Protein AF-K0BC55-F1 (afdb_monomer_lite)

Foldseek 3Di:
DVVPVVPPPVPLVPPPDDDDDDDDDDPQDDNDDPDDDLVVLLVSLVVVDVVCDLVNLVVLVVVVVVCVVVDDDPVSLCVQCPPPPPDPPPNVSSVSNCVSQPPCRPDPDDDDDDDDDDDADWAAPVQVVPPPDDPFQWDWDQDPPDNTIHTDRPPQQAAEWEQDDDDDPDDDGEIVPLEEEEEAPRHQKHKYAYQDAWWWKDKPVNPDDIDIAHHRGIDIDGDNDADWIWIATPVGRVHIHIYGYHYHPPQDDFDDFPDDDDDDDDDATETERDDDPLPQFFPDWADPDFFKIKTWTFPDPPPDDDDDDDDGDIDIDMDGQQDKAWRAWDDDDQFKIKIKMWGFHGADPVRNYTYIYIDIDIDGPVVRVVCPVDVPVSPDDPPDDCPDQFDFQQVCVVVVNDQVRRDHDPQWDWFQFPVRGIHTHGPVVVVVCVVVVGTPPVLVVLCVVLVVVVVVVVVVCVVVVHPDDDDDLCCVVPPDPSCPVVVVVVVVVVVVVVVVVVVVCPCPDPVNVVVVVPPD

Organism: NCBI:txid1229909

Secondary structure (DSSP, 8-state):
-TTTTTTHHHHTTSS-S---S-TTS-TT-----TT--HHHHHHHHHHHHHHH-HHHHHHHHHHHHHHHHTT--HHHHHHHH-SSTTS-HHHHHHHHHHHHHTT----TTPPPP----PPPPPB-GGGGG--SS-S--EEEEE-TTSS-EEEEE------EEEEE---TTT---EEESSEEEEETTTT-EEEEEE-SS-EEEEETTSSS--EEE-TT-EEEEE--S-EEEEEEETTEEEEEEEEEEE---TT---PPP-PPPTT-S---EEEE-S--SGGGSEEEEEE-SSSEEEEEEP---------------PEEEEEETT-EEEEEEEEETTTEEEEEEEEEEEEETTTTEEEEEEEEEEEEHHHHHHHHS-SSGGG---SSS--PPPPPHHHHHHTT--GGGPPPPTT-EEEEBTTS-EEEE-HHHHHHHHHTTSB--HHHHHHHHHHHHHHHHHHHHHHTT--PPPPPHHHHHHH-GGGHHHHHTT-HHHHHHHHHHHTTGGGGSHHHHHHHTS--

pLDDT: mean 70.06, std 20.26, range [28.98, 98.06]

Sequence (520 aa):
MIILSLFSVNYAFASCGQPYDSAFHWLNVPCHDTGQTDEEEKVDWAEFYYFKGSEWMKYKTDEFEALMKDGFSEKLLQNWIGQDYNFVPENWYFWNYYELFGNDTPQTSQKPVEIPVLEKRTCDESCKDRIVESVNPYVCTKKPYSQNYECAHQSAMQPTILLTSTDETGKEMIFRPTEATVSLGVNNTIRWHNTSYKTTISNQEGVYESFIVPFNDIRYQVLDKTGNYTFYDESHPDVKIRIDVTPLDKKFNLGKPITKHSYFSDARFQIFRSGSDAQNFIHNVTINDSDSIHITLDNSMDLQYAVYDEPETTADTVMTIGDKITSGCTYHHGVYSRIFSHTLENINTYDNTAEFKETVDYVQGEKCQRLYSDPVQLIETRQKNMKLDPISPLKQFQSGISFDEIQCRETLVLVQKNDGSPACVTPETKIKLVERGWIKNECARLVDSNMVKYSNHVKEQKEKDVVWTPPTPQEFLLKSEYFEEWRNNGCYDTIKDWRHLSENFDLFNPPVLNELENEN

Radius of gyration: 38.18 Å; chains: 1; bounding box: 82×97×87 Å

Structure (mmCIF, N/CA/C/O backbone):
data_AF-K0BC55-F1
#
_entry.id   AF-K0BC55-F1
#
loop_
_atom_site.group_PDB
_atom_site.id
_atom_site.type_symbol
_atom_site.label_atom_id
_atom_site.label_alt_id
_atom_site.label_comp_id
_atom_site.label_asym_id
_atom_site.label_entity_id
_atom_site.label_seq_id
_atom_site.pdbx_PDB_ins_code
_atom_site.Cartn_x
_atom_site.Cartn_y
_atom_site.Cartn_z
_atom_site.occupancy
_atom_site.B_iso_or_equiv
_atom_site.auth_seq_id
_atom_site.auth_comp_id
_atom_site.auth_asym_id
_atom_site.auth_atom_id
_atom_site.pdbx_PDB_model_num
ATOM 1 N N . MET A 1 1 ? 40.745 28.720 39.763 1.00 43.66 1 MET A N 1
ATOM 2 C CA . MET A 1 1 ? 40.411 29.526 38.568 1.00 43.66 1 MET A CA 1
ATOM 3 C C . MET A 1 1 ? 41.635 29.880 37.730 1.00 43.66 1 MET A C 1
ATOM 5 O O . MET A 1 1 ? 41.667 29.440 36.599 1.00 43.66 1 MET A O 1
ATOM 9 N N . ILE A 1 2 ? 42.673 30.555 38.248 1.00 35.41 2 ILE A N 1
ATOM 10 C CA . ILE A 1 2 ? 43.834 30.981 37.419 1.00 35.41 2 ILE A CA 1
ATOM 11 C C . ILE A 1 2 ? 44.659 29.808 36.835 1.00 35.41 2 ILE A C 1
ATOM 13 O O . ILE A 1 2 ? 45.250 29.946 35.774 1.00 35.41 2 ILE A O 1
ATOM 17 N N . ILE A 1 3 ? 44.665 28.635 37.480 1.00 42.91 3 ILE A N 1
ATOM 18 C CA . ILE A 1 3 ? 45.366 27.435 36.973 1.00 42.91 3 ILE A CA 1
ATOM 19 C C . ILE A 1 3 ? 44.568 26.718 35.858 1.00 42.91 3 ILE A C 1
ATOM 21 O O . ILE A 1 3 ? 45.145 25.961 35.090 1.00 42.91 3 ILE A O 1
ATOM 25 N N . LEU A 1 4 ? 43.261 26.984 35.717 1.00 50.03 4 LEU A N 1
ATOM 26 C CA . LEU A 1 4 ? 42.386 26.282 34.763 1.00 50.03 4 LEU A CA 1
ATOM 27 C C . LEU A 1 4 ? 42.362 26.944 33.373 1.00 50.03 4 LEU A C 1
ATOM 29 O O . LEU A 1 4 ? 42.324 26.246 32.370 1.00 50.03 4 LEU A O 1
ATOM 33 N N . SER A 1 5 ? 42.509 28.271 33.288 1.00 46.38 5 SER A N 1
ATOM 34 C CA . SER A 1 5 ? 42.422 29.006 32.012 1.00 46.38 5 SER A CA 1
ATOM 35 C C . SER A 1 5 ? 43.612 28.806 31.062 1.00 46.38 5 SER A C 1
ATOM 37 O O . SER A 1 5 ? 43.570 29.262 29.926 1.00 46.38 5 SER A O 1
ATOM 39 N N . LEU A 1 6 ? 44.704 28.176 31.512 1.00 41.94 6 LEU A N 1
ATOM 40 C CA . LEU A 1 6 ? 45.883 27.905 30.674 1.00 41.94 6 LEU A CA 1
ATOM 41 C C . LEU A 1 6 ? 45.764 26.589 29.880 1.00 41.94 6 LEU A C 1
ATOM 43 O O . LEU A 1 6 ? 46.584 26.348 28.993 1.00 41.94 6 LEU A O 1
ATOM 47 N N . PHE A 1 7 ? 44.756 25.757 30.169 1.00 48.94 7 PHE A N 1
ATOM 48 C CA . PHE A 1 7 ? 44.576 24.441 29.547 1.00 48.94 7 PHE A CA 1
ATOM 49 C C . PHE A 1 7 ? 43.798 24.466 28.223 1.00 48.94 7 PHE A C 1
ATOM 51 O O . PHE A 1 7 ? 44.163 23.725 27.308 1.00 48.94 7 PHE A O 1
ATOM 58 N N . SER A 1 8 ? 42.789 25.332 28.081 1.00 50.56 8 SER A N 1
ATOM 59 C CA . SER A 1 8 ? 41.897 25.354 26.907 1.00 50.56 8 SER A CA 1
ATOM 60 C C . SER A 1 8 ? 42.619 25.727 25.606 1.00 50.56 8 SER A C 1
ATOM 62 O O . SER A 1 8 ? 42.390 25.120 24.562 1.00 50.56 8 SER A O 1
ATOM 64 N N . VAL A 1 9 ? 43.580 26.653 25.672 1.00 45.31 9 VAL A N 1
ATOM 65 C CA . VAL A 1 9 ? 44.230 27.212 24.472 1.00 45.31 9 VAL A CA 1
ATOM 66 C C . VAL A 1 9 ? 45.190 26.227 23.785 1.00 45.31 9 VAL A C 1
ATOM 68 O O . VAL A 1 9 ? 45.347 26.281 22.569 1.00 45.31 9 VAL A O 1
ATOM 71 N N . ASN A 1 10 ? 45.827 25.309 24.524 1.00 42.47 10 ASN A N 1
ATOM 72 C CA . ASN A 1 10 ? 46.823 24.392 23.943 1.00 42.47 10 ASN A CA 1
ATOM 73 C C . ASN A 1 10 ? 46.250 23.033 23.509 1.00 42.47 10 ASN A C 1
ATOM 75 O O . ASN A 1 10 ? 46.854 22.380 22.662 1.00 42.47 10 ASN A O 1
ATOM 79 N N . TYR A 1 11 ? 45.106 22.604 24.055 1.00 47.06 11 TYR A N 1
ATOM 80 C CA . TYR A 1 11 ? 44.487 21.321 23.688 1.00 47.06 11 TYR A CA 1
ATOM 81 C C . TYR A 1 11 ? 43.525 21.433 22.495 1.00 47.06 11 TYR A C 1
ATOM 83 O O . TYR A 1 11 ? 43.408 20.475 21.732 1.00 47.06 11 TYR A O 1
ATOM 91 N N . ALA A 1 12 ? 42.903 22.600 22.282 1.00 46.75 12 ALA A N 1
ATOM 92 C CA . ALA A 1 12 ? 41.963 22.829 21.179 1.00 46.75 12 ALA A CA 1
ATOM 93 C C . ALA A 1 12 ? 42.589 22.624 19.782 1.00 46.75 12 ALA A C 1
ATOM 95 O O . ALA A 1 12 ? 41.912 22.204 18.850 1.00 46.75 12 ALA A O 1
ATOM 96 N N . PHE A 1 13 ? 43.903 22.832 19.632 1.00 42.00 13 PHE A N 1
ATOM 97 C CA . PHE A 1 13 ? 44.592 22.668 18.346 1.00 42.00 13 PHE A CA 1
ATOM 98 C C . PHE A 1 13 ? 44.830 21.207 17.921 1.00 42.00 13 PHE A C 1
ATOM 100 O O . PHE A 1 13 ? 45.194 20.972 16.769 1.00 42.00 13 PH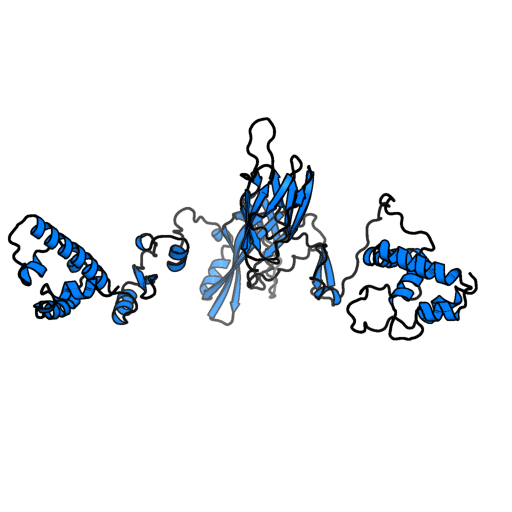E A O 1
ATOM 107 N N . ALA A 1 14 ? 44.666 20.223 18.815 1.00 42.88 14 ALA A N 1
ATOM 108 C CA . ALA A 1 14 ? 45.107 18.848 18.560 1.00 42.88 14 ALA A CA 1
ATOM 109 C C . ALA A 1 14 ? 43.999 17.865 18.130 1.00 42.88 14 ALA A C 1
ATOM 111 O O . ALA A 1 14 ? 44.328 16.780 17.654 1.00 42.88 14 ALA A O 1
ATOM 112 N N . SER A 1 15 ? 42.710 18.198 18.266 1.00 49.09 15 SER A N 1
ATOM 113 C CA . SER A 1 15 ? 41.618 17.207 18.176 1.00 49.09 15 SER A CA 1
ATOM 114 C C . SER A 1 15 ? 40.696 17.308 16.953 1.00 49.09 15 SER A C 1
ATOM 116 O O . SER A 1 15 ? 39.836 16.448 16.787 1.00 49.09 15 SER A O 1
ATOM 118 N N . CYS A 1 16 ? 40.900 18.249 16.027 1.00 50.09 16 CYS A N 1
ATOM 119 C CA . CYS A 1 16 ? 40.086 18.354 14.799 1.00 50.09 16 CYS A CA 1
ATOM 120 C C . CYS A 1 16 ? 40.560 17.436 13.645 1.00 50.09 16 CYS A C 1
ATOM 122 O O . CYS A 1 16 ? 40.364 17.741 12.468 1.00 50.09 16 CYS A O 1
ATOM 124 N N . GLY A 1 17 ? 41.221 16.316 13.957 1.00 42.03 17 GLY A N 1
ATOM 125 C CA . GLY A 1 17 ? 41.707 15.345 12.974 1.00 42.03 17 GLY A CA 1
ATOM 126 C C . GLY A 1 17 ? 40.817 14.103 12.906 1.00 42.03 17 GLY A C 1
ATOM 127 O O . GLY A 1 17 ? 40.700 13.416 13.908 1.00 42.03 17 GLY A O 1
ATOM 128 N N . GLN A 1 18 ? 40.232 13.858 11.722 1.00 43.56 18 GLN A N 1
ATOM 129 C CA . GLN A 1 18 ? 39.576 12.639 11.185 1.00 43.56 18 GLN A CA 1
ATOM 130 C C . GLN A 1 18 ? 39.117 11.555 12.197 1.00 43.56 18 GLN A C 1
ATOM 132 O O . GLN A 1 18 ? 39.947 11.007 12.924 1.00 43.56 18 GLN A O 1
ATOM 137 N N . PRO A 1 19 ? 37.837 11.122 12.175 1.00 42.88 19 PRO A N 1
ATOM 138 C CA . PRO A 1 19 ? 37.351 10.098 13.097 1.00 42.88 19 PRO A CA 1
ATOM 139 C C . PRO A 1 19 ? 38.079 8.766 12.869 1.00 42.88 19 PRO A C 1
ATOM 141 O O . PRO A 1 19 ? 38.005 8.182 11.788 1.00 42.88 19 PRO A O 1
ATOM 144 N N . TYR A 1 20 ? 38.774 8.278 13.900 1.00 44.34 20 TYR A N 1
ATOM 145 C CA . TYR A 1 20 ? 39.205 6.886 13.955 1.00 44.34 20 TYR A CA 1
ATOM 146 C C . TYR A 1 20 ? 38.015 6.001 14.334 1.00 44.34 20 TYR A C 1
ATOM 148 O O . TYR A 1 20 ? 37.273 6.269 15.279 1.00 44.34 20 TYR A O 1
ATOM 156 N N . ASP A 1 21 ? 37.864 4.949 13.543 1.00 43.31 21 ASP A N 1
ATOM 157 C CA . ASP A 1 21 ? 36.789 3.967 13.524 1.00 43.31 21 ASP A CA 1
ATOM 158 C C . ASP A 1 21 ? 36.607 3.278 14.895 1.00 43.31 21 ASP A C 1
ATOM 160 O O . ASP A 1 21 ? 37.369 2.384 15.269 1.00 43.31 21 ASP A O 1
ATOM 164 N N . SER A 1 22 ? 35.619 3.714 15.685 1.00 42.47 22 SER A N 1
ATOM 165 C CA . SER A 1 22 ? 35.090 2.936 16.813 1.00 42.47 22 SER A CA 1
ATOM 166 C C . SER A 1 22 ? 33.656 3.348 17.175 1.00 42.47 22 SER A C 1
ATOM 168 O O . SER A 1 22 ? 33.296 4.523 17.219 1.00 42.47 22 SER A O 1
ATOM 170 N N . ALA A 1 23 ? 32.819 2.340 17.423 1.00 40.69 23 ALA A N 1
ATOM 171 C CA . ALA A 1 23 ? 31.355 2.384 17.442 1.00 40.69 23 ALA A CA 1
ATOM 172 C C . ALA A 1 23 ? 30.688 3.102 18.644 1.00 40.69 23 ALA A C 1
ATOM 174 O O . ALA A 1 23 ? 29.546 2.789 18.970 1.00 40.69 23 ALA A O 1
ATOM 175 N N . PHE A 1 24 ? 31.367 4.030 19.331 1.00 49.53 24 PHE A N 1
ATOM 176 C CA . PHE A 1 24 ? 30.873 4.595 20.603 1.00 49.53 24 PHE A CA 1
ATOM 177 C C . PHE A 1 24 ? 30.972 6.121 20.758 1.00 49.53 24 PHE A C 1
ATOM 179 O O . PHE A 1 24 ? 30.742 6.644 21.853 1.00 49.53 24 PHE A O 1
ATOM 186 N N . HIS A 1 25 ? 31.248 6.868 19.688 1.00 58.72 25 HIS A N 1
ATOM 187 C CA . HIS A 1 25 ? 31.424 8.319 19.791 1.00 58.72 25 HIS A CA 1
ATOM 188 C C . HIS A 1 25 ? 30.285 9.127 19.164 1.00 58.72 25 HIS A C 1
ATOM 190 O O . HIS A 1 25 ? 29.742 8.784 18.117 1.00 58.72 25 HIS A O 1
ATOM 196 N N . TRP A 1 26 ? 29.920 10.215 19.852 1.00 65.94 26 TRP A N 1
ATOM 197 C CA . TRP A 1 26 ? 29.036 11.258 19.343 1.00 65.94 26 TRP A CA 1
ATOM 198 C C . TRP A 1 26 ? 29.681 11.841 18.082 1.00 65.94 26 TRP A C 1
ATOM 200 O O . TRP A 1 26 ? 30.726 12.471 18.163 1.00 65.94 26 TRP A O 1
ATOM 210 N N . LEU A 1 27 ? 29.106 11.572 16.908 1.00 58.03 27 LEU A N 1
ATOM 211 C CA . LEU A 1 27 ? 29.725 11.899 15.612 1.00 58.03 27 LEU A CA 1
ATOM 212 C C . LEU A 1 27 ? 29.759 13.407 15.299 1.00 58.03 27 LEU A C 1
ATOM 214 O O . LEU A 1 27 ? 30.408 13.809 14.339 1.00 58.03 27 LEU A O 1
ATOM 218 N N . ASN A 1 28 ? 29.084 14.228 16.108 1.00 65.31 28 ASN A N 1
ATOM 219 C CA . ASN A 1 28 ? 28.979 15.677 15.939 1.00 65.31 28 ASN A CA 1
ATOM 220 C C . ASN A 1 28 ? 29.632 16.429 17.112 1.00 65.31 28 ASN A C 1
ATOM 222 O O . ASN A 1 28 ? 29.033 17.363 17.631 1.00 65.31 28 ASN A O 1
ATOM 226 N N . VAL A 1 29 ? 30.822 16.017 17.568 1.00 69.81 29 VAL A N 1
ATOM 227 C CA . VAL A 1 29 ? 31.561 16.815 18.564 1.00 69.81 29 VAL A CA 1
ATOM 228 C C . VAL A 1 29 ? 31.798 18.219 17.991 1.00 69.81 29 VAL A C 1
ATOM 230 O O . VAL A 1 29 ? 32.356 18.317 16.896 1.00 69.81 29 VAL A O 1
ATOM 233 N N . PRO A 1 30 ? 31.414 19.292 18.701 1.00 68.69 30 PRO A N 1
ATOM 234 C CA . PRO A 1 30 ? 31.682 20.657 18.309 1.00 68.69 30 PRO A CA 1
ATOM 235 C C . PRO A 1 30 ? 33.191 20.845 18.208 1.00 68.69 30 PRO A C 1
ATOM 237 O O . PRO A 1 30 ? 33.931 20.726 19.186 1.00 68.69 30 PRO A O 1
ATOM 240 N N . CYS A 1 31 ? 33.661 21.074 16.989 1.00 67.12 31 CYS A N 1
ATOM 241 C CA . CYS A 1 31 ? 35.028 21.488 16.734 1.00 67.12 31 CYS A CA 1
ATOM 242 C C . CYS A 1 31 ? 35.035 23.015 16.735 1.00 67.12 31 CYS A C 1
ATOM 244 O O . CYS A 1 31 ? 34.625 23.632 15.753 1.00 67.12 31 CYS A O 1
ATOM 246 N N . HIS A 1 32 ? 35.455 23.618 17.844 1.00 68.44 32 HIS A N 1
ATOM 247 C CA . HIS A 1 32 ? 35.492 25.069 17.972 1.00 68.44 32 HIS A CA 1
ATOM 248 C C . HIS A 1 32 ? 36.838 25.613 17.474 1.00 68.44 32 HIS A C 1
ATOM 250 O O . HIS A 1 32 ? 37.892 25.310 18.035 1.00 68.44 32 HIS A O 1
ATOM 256 N N . ASP A 1 33 ? 36.797 26.428 16.418 1.00 55.84 33 ASP A N 1
ATOM 257 C CA . ASP A 1 33 ? 37.893 27.337 16.076 1.00 55.84 33 ASP A CA 1
ATOM 258 C C . ASP A 1 33 ? 37.812 28.588 16.965 1.00 55.84 33 ASP A C 1
ATOM 260 O O . ASP A 1 33 ? 36.740 28.987 17.423 1.00 55.84 33 ASP A O 1
ATOM 264 N N . THR A 1 34 ? 38.949 29.247 17.203 1.00 47.53 34 THR A N 1
ATOM 265 C CA . THR A 1 34 ? 39.011 30.451 18.044 1.00 47.53 34 THR A CA 1
ATOM 266 C C . THR A 1 34 ? 38.067 31.543 17.517 1.00 47.53 34 THR A C 1
ATOM 268 O O . THR A 1 34 ? 38.337 32.119 16.461 1.00 47.53 34 THR A O 1
ATOM 271 N N . GLY A 1 35 ? 36.995 31.862 18.251 1.00 65.62 35 GLY A N 1
ATOM 272 C CA . GLY A 1 35 ? 36.104 32.979 17.908 1.00 65.62 35 GLY A CA 1
ATOM 273 C C . GLY A 1 35 ? 34.644 32.880 18.357 1.00 65.62 35 GLY A C 1
ATOM 274 O O . GLY A 1 35 ? 33.945 33.882 18.225 1.00 65.62 35 GLY A O 1
ATOM 275 N N . GLN A 1 36 ? 34.181 31.739 18.875 1.00 77.19 36 GLN A N 1
ATOM 276 C CA . GLN A 1 36 ? 32.830 31.621 19.433 1.00 77.19 36 GLN A CA 1
ATOM 277 C C . GLN A 1 36 ? 32.740 32.180 20.856 1.00 77.19 36 GLN A C 1
ATOM 279 O O . GLN A 1 36 ? 33.731 32.284 21.581 1.00 77.19 36 GLN A O 1
ATOM 284 N N . THR A 1 37 ? 31.533 32.599 21.217 1.00 84.94 37 THR A N 1
ATOM 285 C CA . THR A 1 37 ? 31.179 33.027 22.574 1.00 84.94 37 THR A CA 1
ATOM 286 C C . THR A 1 37 ? 30.829 31.818 23.446 1.00 84.94 37 THR A C 1
ATOM 288 O O . THR A 1 37 ? 30.319 30.822 22.934 1.00 84.94 37 THR A O 1
ATOM 291 N N . ASP A 1 38 ? 31.034 31.911 24.766 1.00 80.62 38 ASP A N 1
ATOM 292 C CA . ASP A 1 38 ? 30.656 30.857 25.725 1.00 80.62 38 ASP A CA 1
ATOM 293 C C . ASP A 1 38 ? 29.177 30.434 25.571 1.00 80.62 38 ASP A C 1
ATOM 295 O O . ASP A 1 38 ? 28.813 29.288 25.831 1.00 80.62 38 ASP A O 1
ATOM 299 N N . GLU A 1 39 ? 28.293 31.354 25.167 1.00 82.06 39 GLU A N 1
ATOM 300 C CA . GLU A 1 39 ? 26.882 31.072 24.896 1.00 82.06 39 GLU A CA 1
ATOM 301 C C . GLU A 1 39 ? 26.663 30.186 23.662 1.00 82.06 39 GLU A C 1
ATOM 303 O O . GLU A 1 39 ? 25.792 29.316 23.693 1.00 82.06 39 GLU A O 1
ATOM 308 N N . GLU A 1 40 ? 27.438 30.384 22.596 1.00 79.62 40 GLU A N 1
ATOM 309 C CA . GLU A 1 40 ? 27.390 29.545 21.392 1.00 79.62 40 GLU A CA 1
ATOM 310 C C . GLU A 1 40 ? 27.952 28.152 21.688 1.00 79.62 40 GLU A C 1
ATOM 312 O O . GLU A 1 40 ? 27.312 27.154 21.352 1.00 79.62 40 GLU A O 1
ATOM 317 N N . GLU A 1 41 ? 29.069 28.076 22.420 1.00 81.12 41 GLU A N 1
ATOM 318 C CA . GLU A 1 41 ? 29.642 26.797 22.856 1.00 81.12 41 GLU A CA 1
ATOM 319 C C . GLU A 1 41 ? 28.652 26.023 23.743 1.00 81.12 41 GLU A C 1
ATOM 321 O O . GLU A 1 41 ? 28.418 24.832 23.536 1.00 81.12 41 GLU A O 1
ATOM 326 N N . LYS A 1 42 ? 27.965 26.691 24.680 1.00 83.81 42 LYS A N 1
ATOM 327 C CA . LYS A 1 42 ? 26.907 26.053 25.483 1.00 83.81 42 LYS A CA 1
ATOM 328 C C . LYS A 1 42 ? 25.804 25.443 24.617 1.00 83.81 42 LYS A C 1
ATOM 330 O O . LYS A 1 42 ? 25.378 24.322 24.881 1.00 83.81 42 LYS A O 1
ATOM 335 N N . VAL A 1 43 ? 25.318 26.136 23.590 1.00 80.94 43 VAL A N 1
ATOM 336 C CA . VAL A 1 43 ? 24.256 25.588 22.726 1.00 80.94 43 VAL A CA 1
ATOM 337 C C . VAL A 1 43 ? 24.714 24.300 22.039 1.00 80.94 43 VAL A C 1
ATOM 339 O O . VAL A 1 43 ? 23.968 23.319 22.028 1.00 80.94 43 VAL A O 1
ATOM 342 N N . ASP A 1 44 ? 25.950 24.272 21.552 1.00 80.62 44 ASP A N 1
ATOM 343 C CA . ASP A 1 44 ? 26.505 23.118 20.847 1.00 80.62 44 ASP A CA 1
ATOM 344 C C . ASP A 1 44 ? 26.728 21.917 21.789 1.00 80.62 44 ASP A C 1
ATOM 346 O O . ASP A 1 44 ? 26.394 20.774 21.463 1.00 80.62 44 ASP A O 1
ATOM 350 N N . TRP A 1 45 ? 27.202 22.162 23.014 1.00 83.75 45 TRP A N 1
ATOM 351 C CA . TRP A 1 45 ? 27.397 21.114 24.024 1.00 83.75 45 TRP A CA 1
ATOM 352 C C . TRP A 1 45 ? 26.099 20.644 24.701 1.00 83.75 45 TRP A C 1
ATOM 354 O O . TRP A 1 45 ? 26.072 19.560 25.294 1.00 83.75 45 TRP A O 1
ATOM 364 N N . ALA A 1 46 ? 24.993 21.386 24.589 1.00 81.69 46 ALA A N 1
ATOM 365 C CA . ALA A 1 46 ? 23.690 20.943 25.092 1.00 81.69 46 ALA A CA 1
ATOM 366 C C . ALA A 1 46 ? 23.177 19.689 24.354 1.00 81.69 46 ALA A C 1
ATOM 368 O O . ALA A 1 46 ? 22.536 18.824 24.963 1.00 81.69 46 ALA A O 1
ATOM 369 N N . GLU A 1 47 ? 23.500 19.541 23.065 1.00 78.62 47 GLU A N 1
ATOM 370 C CA . GLU A 1 47 ? 23.172 18.336 22.296 1.00 78.62 47 GLU A CA 1
ATOM 371 C C . GLU A 1 47 ? 23.949 17.106 22.804 1.00 78.62 47 GLU A C 1
ATOM 373 O O . GLU A 1 47 ? 23.382 16.010 22.866 1.00 78.62 47 GLU A O 1
ATOM 378 N N . PHE A 1 48 ? 25.201 17.278 23.257 1.00 80.06 48 PHE A N 1
ATOM 379 C CA . PHE A 1 48 ? 25.981 16.203 23.890 1.00 80.06 48 PHE A CA 1
ATOM 380 C C . PHE A 1 48 ? 25.300 15.671 25.151 1.00 80.06 48 PHE A C 1
ATOM 382 O O . PHE A 1 48 ? 25.184 14.457 25.340 1.00 80.06 48 PHE A O 1
ATOM 389 N N . TYR A 1 49 ? 24.822 16.585 26.002 1.00 79.69 49 TYR A N 1
ATOM 390 C CA . TYR A 1 49 ? 24.108 16.243 27.230 1.00 79.69 49 TYR A CA 1
ATOM 391 C C . TYR A 1 49 ? 22.846 15.434 26.933 1.00 79.69 49 TYR A C 1
ATOM 393 O O . TYR A 1 49 ? 22.598 14.408 27.569 1.00 79.69 49 TYR A O 1
ATOM 401 N N . TYR A 1 50 ? 22.062 15.869 25.942 1.00 77.50 50 TYR A N 1
ATOM 402 C CA . TYR A 1 50 ? 20.863 15.147 25.522 1.00 77.50 50 TYR A CA 1
ATOM 403 C C . TYR A 1 50 ? 21.201 13.752 24.979 1.00 77.50 50 TYR A C 1
ATOM 405 O O . TYR A 1 50 ? 20.536 12.782 25.335 1.00 77.50 50 TYR A O 1
ATOM 413 N N . PHE A 1 51 ? 22.263 13.641 24.174 1.00 81.88 51 PHE A N 1
ATOM 414 C CA . PHE A 1 51 ? 22.724 12.377 23.600 1.00 81.88 51 PHE A CA 1
ATOM 415 C C . PHE A 1 51 ? 23.185 11.367 24.662 1.00 81.88 51 PHE A C 1
ATOM 417 O O . PHE A 1 51 ? 22.809 10.198 24.598 1.00 81.88 51 PHE A O 1
ATOM 424 N N . LYS A 1 52 ? 23.989 11.794 25.645 1.00 86.56 52 LYS A N 1
ATOM 425 C CA . LYS A 1 52 ? 24.477 10.904 26.713 1.00 86.56 52 LYS A CA 1
ATOM 426 C C . LYS A 1 52 ? 23.422 10.623 27.787 1.00 86.56 52 LYS A C 1
ATOM 428 O O . LYS A 1 52 ? 23.463 9.567 28.417 1.00 86.56 52 LYS A O 1
ATOM 433 N N . GLY A 1 53 ? 22.469 11.534 27.975 1.00 87.12 53 GLY A N 1
ATOM 434 C CA . GLY A 1 53 ? 21.386 11.408 28.943 1.00 87.12 53 GLY A CA 1
ATOM 435 C C . GLY A 1 53 ? 21.795 11.762 30.377 1.00 87.12 53 GLY A C 1
ATOM 436 O O . GLY A 1 53 ? 22.965 11.741 30.764 1.00 87.12 53 GLY A O 1
ATOM 437 N N . SER A 1 54 ? 20.796 12.077 31.205 1.00 84.50 54 SER A N 1
ATOM 438 C CA . SER A 1 54 ? 21.007 12.602 32.562 1.00 84.50 54 SER A CA 1
ATOM 439 C C . SER A 1 54 ? 21.679 11.615 33.521 1.00 84.50 54 SER A C 1
ATOM 441 O O . SER A 1 54 ? 22.399 12.038 34.422 1.00 84.50 54 SER A O 1
ATOM 443 N N . GLU A 1 55 ? 21.455 10.307 33.359 1.00 86.06 55 GLU A N 1
ATOM 444 C CA . GLU A 1 55 ? 22.061 9.288 34.230 1.00 86.06 55 GLU A CA 1
ATOM 445 C C . GLU A 1 55 ? 23.572 9.168 34.009 1.00 86.06 55 GLU A C 1
ATOM 447 O O . GLU A 1 55 ? 24.331 9.128 34.977 1.00 86.06 55 GLU A O 1
ATOM 452 N N . TRP A 1 56 ? 24.017 9.184 32.748 1.00 90.94 56 TRP A N 1
ATOM 453 C CA . TRP A 1 56 ? 25.439 9.155 32.404 1.00 90.94 56 TRP A CA 1
ATOM 454 C C . TRP A 1 56 ? 26.152 10.418 32.886 1.00 90.94 56 TRP A C 1
ATOM 456 O O . TRP A 1 56 ? 27.218 10.338 33.496 1.00 90.94 56 TRP A O 1
ATOM 466 N N . MET A 1 57 ? 25.526 11.580 32.678 1.00 88.12 57 MET A N 1
ATOM 467 C CA . MET A 1 57 ? 26.059 12.864 33.131 1.00 88.12 57 MET A CA 1
ATOM 468 C C . MET A 1 57 ? 26.223 12.891 34.647 1.00 88.12 57 MET A C 1
ATOM 470 O O . MET A 1 57 ? 27.283 13.258 35.140 1.00 88.12 57 MET A O 1
ATOM 474 N N . LYS A 1 58 ? 25.217 12.415 35.389 1.00 88.81 58 LYS A N 1
ATOM 475 C CA . LYS A 1 58 ? 25.298 12.301 36.846 1.00 88.81 58 LYS A CA 1
ATOM 476 C C . LYS A 1 58 ? 26.422 11.363 37.288 1.00 88.81 58 LYS A C 1
ATOM 478 O O . LYS A 1 58 ? 27.193 11.727 38.168 1.00 88.81 58 LYS A O 1
ATOM 483 N N . TYR A 1 59 ? 26.543 10.191 36.663 1.00 91.81 59 TYR A N 1
ATOM 484 C CA . TYR A 1 59 ? 27.618 9.241 36.957 1.00 91.81 59 TYR A CA 1
ATOM 485 C C . TYR A 1 59 ? 29.009 9.866 36.764 1.00 91.81 59 TYR A C 1
ATOM 487 O O . TYR A 1 59 ? 29.874 9.716 37.628 1.00 91.81 59 TYR A O 1
ATOM 495 N N . LYS A 1 60 ? 29.216 10.610 35.671 1.00 92.31 60 LYS A N 1
ATOM 496 C CA . LYS A 1 60 ? 30.486 11.294 35.401 1.00 92.31 60 LYS A CA 1
ATOM 497 C C . LYS A 1 60 ? 30.750 12.471 36.332 1.00 92.31 60 LYS A C 1
ATOM 499 O O . LYS A 1 60 ? 31.893 12.651 36.745 1.00 92.31 60 LYS A O 1
ATOM 504 N N . THR A 1 61 ? 29.716 13.206 36.733 1.00 90.75 61 THR A N 1
ATOM 505 C CA . THR A 1 61 ? 29.833 14.229 37.779 1.00 90.75 61 THR A CA 1
ATOM 506 C C . THR A 1 61 ? 30.251 13.615 39.109 1.00 90.75 61 THR A C 1
ATOM 508 O O . THR A 1 61 ? 31.194 14.106 39.720 1.00 90.75 61 THR A O 1
ATOM 511 N N . ASP A 1 62 ? 29.627 12.513 39.529 1.00 90.44 62 ASP A N 1
ATOM 512 C CA . ASP A 1 62 ? 29.981 11.827 40.777 1.00 90.44 62 ASP A CA 1
ATOM 513 C C . ASP A 1 62 ? 31.430 11.294 40.737 1.00 90.44 62 ASP A C 1
ATOM 515 O O . ASP A 1 62 ? 32.172 11.429 41.714 1.00 90.44 62 ASP A O 1
ATOM 519 N N . GLU A 1 63 ? 31.858 10.731 39.598 1.00 91.00 63 GLU A N 1
ATOM 520 C CA . GLU A 1 63 ? 33.239 10.282 39.362 1.00 91.00 63 GLU A CA 1
ATOM 521 C C . GLU A 1 63 ? 34.234 11.452 39.458 1.00 91.00 63 GLU A C 1
ATOM 523 O O . GLU A 1 63 ? 35.237 11.371 40.174 1.00 91.00 63 GLU A O 1
ATOM 528 N N . PHE A 1 64 ? 33.933 12.565 38.785 1.00 90.31 64 PHE A N 1
ATOM 529 C CA . PHE A 1 64 ? 34.758 13.767 38.788 1.00 90.31 64 PHE A CA 1
ATOM 530 C C . PHE A 1 64 ? 34.845 14.407 40.184 1.00 90.31 64 PHE A C 1
ATOM 532 O O . PHE A 1 64 ? 35.936 14.717 40.666 1.00 90.31 64 PHE A O 1
ATOM 539 N N . GLU A 1 65 ? 33.724 14.553 40.891 1.00 88.50 65 GLU A N 1
ATOM 540 C CA . GLU A 1 65 ? 33.697 15.120 42.242 1.00 88.50 65 GLU A CA 1
ATOM 541 C C . GLU A 1 65 ? 34.427 14.243 43.270 1.00 88.50 65 GLU A C 1
ATOM 543 O O . GLU A 1 65 ? 35.036 14.771 44.207 1.00 88.50 65 GLU A O 1
ATOM 548 N N . ALA A 1 66 ? 34.396 12.916 43.113 1.00 89.19 66 ALA A N 1
ATOM 549 C CA . ALA A 1 66 ? 35.185 12.009 43.944 1.00 89.19 66 ALA A CA 1
ATOM 550 C C . ALA A 1 66 ? 36.691 12.262 43.759 1.00 89.19 66 ALA A C 1
ATOM 552 O O . ALA A 1 66 ? 37.414 12.406 44.746 1.00 89.19 66 ALA A O 1
ATOM 553 N N . LEU A 1 67 ? 37.144 12.441 42.513 1.00 85.94 67 LEU A N 1
ATOM 554 C CA . LEU A 1 67 ? 38.536 12.799 42.212 1.00 85.94 67 LEU A CA 1
ATOM 555 C C . LEU A 1 67 ? 38.929 14.163 42.792 1.00 85.94 67 LEU A C 1
ATOM 557 O O . LEU A 1 67 ? 40.063 14.346 43.237 1.00 85.94 67 LEU A O 1
ATOM 561 N N . MET A 1 68 ? 37.994 15.116 42.833 1.00 83.19 68 MET A N 1
ATOM 562 C CA . MET A 1 68 ? 38.225 16.429 43.443 1.00 83.19 68 MET A CA 1
ATOM 563 C C . MET A 1 68 ? 38.388 16.359 44.971 1.00 83.19 68 MET A C 1
ATOM 565 O O . MET A 1 68 ? 39.114 17.178 45.542 1.00 83.19 68 MET A O 1
ATOM 569 N N . LYS A 1 69 ? 37.746 15.394 45.648 1.00 87.06 69 LYS A N 1
ATOM 570 C CA . LYS A 1 69 ? 37.790 15.247 47.118 1.00 87.06 69 LYS A CA 1
ATOM 571 C C . LYS A 1 69 ? 39.099 14.648 47.638 1.00 87.06 69 LYS A C 1
ATOM 573 O O . LYS A 1 69 ? 39.518 15.011 48.736 1.00 87.06 69 LYS A O 1
ATOM 578 N N . ASP A 1 70 ? 39.777 13.817 46.851 1.00 82.00 70 ASP A N 1
ATOM 579 C CA . ASP A 1 70 ? 40.955 13.048 47.290 1.00 82.00 70 ASP A CA 1
ATOM 580 C C . ASP A 1 70 ? 42.291 13.823 47.257 1.00 82.00 70 ASP A C 1
ATOM 582 O O . ASP A 1 70 ? 43.365 13.248 47.440 1.00 82.00 70 ASP A O 1
ATOM 586 N N . GLY A 1 71 ? 42.252 15.149 47.087 1.00 78.12 71 GLY A N 1
ATOM 587 C CA . GLY A 1 71 ? 43.454 15.982 47.003 1.00 78.12 71 GLY A CA 1
ATOM 588 C C . GLY A 1 71 ? 43.954 16.066 45.567 1.00 78.12 71 GLY A C 1
ATOM 589 O O . GLY A 1 71 ? 44.858 15.352 45.136 1.00 78.12 71 GLY A O 1
ATOM 590 N N . PHE A 1 72 ? 43.332 16.972 44.822 1.00 79.00 72 PHE A N 1
ATOM 591 C CA . PHE A 1 72 ? 43.536 17.156 43.395 1.00 79.00 72 PHE A CA 1
ATOM 592 C C . PHE A 1 72 ? 44.998 17.467 43.031 1.00 79.00 72 PHE A C 1
ATOM 594 O O . PHE A 1 72 ? 45.590 18.420 43.541 1.00 79.00 72 PHE A O 1
ATOM 601 N N . SER A 1 73 ? 45.564 16.707 42.089 1.00 82.00 73 SER A N 1
ATOM 602 C CA . SER A 1 73 ? 46.791 17.095 41.386 1.00 82.00 73 SER A CA 1
ATOM 603 C C . SER A 1 73 ? 46.508 17.217 39.894 1.00 82.00 73 SER A C 1
ATOM 605 O O . SER A 1 73 ? 45.741 16.435 39.337 1.00 82.00 73 SER A O 1
ATOM 607 N N . GLU A 1 74 ? 47.160 18.169 39.233 1.00 78.12 74 GLU A N 1
ATOM 608 C CA . GLU A 1 74 ? 47.071 18.378 37.781 1.00 78.12 74 GLU A CA 1
ATOM 609 C C . GLU A 1 74 ? 47.322 17.079 37.000 1.00 78.12 74 GLU A C 1
ATOM 611 O O . GLU A 1 74 ? 46.632 16.777 36.032 1.00 78.12 74 GLU A O 1
ATOM 616 N N . LYS A 1 75 ? 48.235 16.238 37.498 1.00 83.19 75 LYS A N 1
ATOM 617 C CA . LYS A 1 75 ? 48.542 14.925 36.927 1.00 83.19 75 LYS A CA 1
ATOM 618 C C . LYS A 1 75 ? 47.370 13.939 37.008 1.00 83.19 75 LYS A C 1
ATOM 620 O O . LYS A 1 75 ? 47.197 13.134 36.102 1.00 83.19 75 LYS A O 1
ATOM 625 N N . LEU A 1 76 ? 46.573 13.990 38.074 1.00 83.25 76 LEU A N 1
ATOM 626 C CA . LEU A 1 76 ? 45.384 13.147 38.239 1.00 83.25 76 LEU A CA 1
ATOM 627 C C . LEU A 1 76 ? 44.280 13.551 37.258 1.00 83.25 76 LEU A C 1
ATOM 629 O O . LEU A 1 76 ? 43.707 12.673 36.621 1.00 83.25 76 LEU A O 1
ATOM 633 N N . LEU A 1 77 ? 44.052 14.855 37.067 1.00 83.06 77 LEU A N 1
ATOM 634 C CA . LEU A 1 77 ? 43.107 15.337 36.057 1.00 83.06 77 LEU A CA 1
ATOM 635 C C . LEU A 1 77 ? 43.558 14.958 34.648 1.00 83.06 77 LEU A C 1
ATOM 637 O O . LEU A 1 77 ? 42.769 14.446 33.868 1.00 83.06 77 LEU A O 1
ATOM 641 N N . GLN A 1 78 ? 44.836 15.166 34.340 1.00 80.19 78 GLN A N 1
ATOM 642 C CA . GLN A 1 78 ? 45.413 14.812 33.047 1.00 80.19 78 GLN A CA 1
ATOM 643 C C . GLN A 1 78 ? 45.320 13.306 32.765 1.00 80.19 78 GLN A C 1
ATOM 645 O O . GLN A 1 78 ? 44.992 12.903 31.653 1.00 80.19 78 GLN A O 1
ATOM 650 N N . ASN A 1 79 ? 45.526 12.465 33.780 1.00 84.00 79 ASN A N 1
ATOM 651 C CA . ASN A 1 79 ? 45.318 11.024 33.654 1.00 84.00 79 ASN A CA 1
ATOM 652 C C . ASN A 1 79 ? 43.839 10.663 33.460 1.00 84.00 79 ASN A C 1
ATOM 654 O O . ASN A 1 79 ? 43.543 9.736 32.715 1.00 84.00 79 ASN A O 1
ATOM 658 N N . TRP A 1 80 ? 42.926 11.377 34.122 1.00 85.38 80 TRP A N 1
ATOM 659 C CA . TRP A 1 80 ? 41.493 11.122 34.018 1.00 85.38 80 TRP A CA 1
ATOM 660 C C . TRP A 1 80 ? 40.914 11.568 32.672 1.00 85.38 80 TRP A C 1
ATOM 662 O O . TRP A 1 80 ? 40.154 10.823 32.062 1.00 85.38 80 TRP A O 1
ATOM 672 N N . ILE A 1 81 ? 41.314 12.740 32.177 1.00 84.56 81 ILE A N 1
ATOM 673 C CA . ILE A 1 81 ? 40.937 13.254 30.851 1.00 84.56 81 ILE A CA 1
ATOM 674 C C . ILE A 1 81 ? 41.619 12.444 29.733 1.00 84.56 81 ILE A C 1
ATOM 676 O O . ILE A 1 81 ? 41.055 12.301 28.653 1.00 84.56 81 ILE A O 1
ATOM 680 N N . GLY A 1 82 ? 42.778 11.846 30.019 1.00 69.69 82 GLY A N 1
ATOM 681 C CA . GLY A 1 82 ? 43.453 10.887 29.151 1.00 69.69 82 GLY A CA 1
ATOM 682 C C . GLY A 1 82 ? 44.635 11.500 28.406 1.00 69.69 82 GLY A C 1
ATOM 683 O O . GLY A 1 82 ? 44.493 11.982 27.289 1.00 69.69 82 GLY A O 1
ATOM 684 N N . GLN A 1 83 ? 45.832 11.420 28.994 1.00 54.62 83 GLN A N 1
ATOM 685 C CA . GLN A 1 83 ? 47.079 11.725 28.275 1.00 54.62 83 GLN A CA 1
ATOM 686 C C . GLN A 1 83 ? 47.588 10.593 27.377 1.00 54.62 83 GLN A C 1
ATOM 688 O O . GLN A 1 83 ? 48.500 10.819 26.583 1.00 54.62 83 GLN A O 1
ATOM 693 N N . ASP A 1 84 ? 46.997 9.401 27.439 1.00 50.09 84 ASP A N 1
ATOM 694 C CA . ASP A 1 84 ? 47.265 8.385 26.430 1.00 50.09 84 ASP A CA 1
ATOM 695 C C . ASP A 1 84 ? 46.273 8.567 25.286 1.00 50.09 84 ASP A C 1
ATOM 697 O O . ASP A 1 84 ? 45.092 8.241 25.415 1.00 50.09 84 ASP A O 1
ATOM 701 N N . TYR A 1 85 ? 46.801 9.079 24.170 1.00 51.81 85 TYR A N 1
ATOM 702 C CA . TYR A 1 85 ? 46.187 9.387 22.867 1.00 51.81 85 TYR A CA 1
ATOM 703 C C . TYR A 1 85 ? 45.217 8.339 22.285 1.00 51.81 85 TYR A C 1
ATOM 705 O O . TYR A 1 85 ? 44.682 8.546 21.202 1.00 51.81 85 TYR A O 1
ATOM 713 N N . ASN A 1 86 ? 44.991 7.214 22.960 1.00 53.00 86 ASN A N 1
ATOM 714 C CA . ASN A 1 86 ? 44.317 6.061 22.398 1.00 53.00 86 ASN A CA 1
ATOM 715 C C . ASN A 1 86 ? 43.016 5.634 23.087 1.00 53.00 86 ASN A C 1
ATOM 717 O O . ASN A 1 86 ? 42.370 4.787 22.483 1.00 53.00 86 ASN A O 1
ATOM 721 N N . PHE A 1 87 ? 42.598 6.116 24.277 1.00 54.06 87 PHE A N 1
ATOM 722 C CA . PHE A 1 87 ? 41.523 5.358 24.960 1.00 54.06 87 PHE A CA 1
ATOM 723 C C . PHE A 1 87 ? 40.418 6.013 25.801 1.00 54.06 87 PHE A C 1
ATOM 725 O O . PHE A 1 87 ? 39.557 5.248 26.232 1.00 54.06 87 PHE A O 1
ATOM 732 N N . VAL A 1 88 ? 40.301 7.334 26.014 1.00 58.28 88 VAL A N 1
ATOM 733 C CA . VAL A 1 88 ? 39.090 7.830 26.729 1.00 58.28 88 VAL A CA 1
ATOM 734 C C . VAL A 1 88 ? 38.561 9.209 26.285 1.00 58.28 88 VAL A C 1
ATOM 736 O O . VAL A 1 88 ? 38.590 10.162 27.060 1.00 58.28 88 VAL A O 1
ATOM 739 N N . PRO A 1 89 ? 37.972 9.339 25.080 1.00 72.69 89 PRO A N 1
ATOM 740 C CA . PRO A 1 89 ? 37.350 10.595 24.628 1.00 72.69 89 PRO A CA 1
ATOM 741 C C . PRO A 1 89 ? 36.214 11.084 25.546 1.00 72.69 89 PRO A C 1
ATOM 743 O O . PRO A 1 89 ? 35.919 12.270 25.626 1.00 72.69 89 PRO A O 1
ATOM 746 N N . GLU A 1 90 ? 35.582 10.167 26.279 1.00 84.31 90 GLU A N 1
ATOM 747 C CA . GLU A 1 90 ? 34.404 10.438 27.103 1.00 84.31 90 GLU A CA 1
ATOM 748 C C . GLU A 1 90 ? 34.644 11.391 28.278 1.00 84.31 90 GLU A C 1
ATOM 750 O O . GLU A 1 90 ? 33.813 12.265 28.530 1.00 84.31 90 GLU A O 1
ATOM 755 N N . ASN A 1 91 ? 35.770 11.250 28.981 1.00 88.00 91 ASN A N 1
ATOM 756 C CA . ASN A 1 91 ? 36.092 12.114 30.119 1.00 88.00 91 ASN A CA 1
ATOM 757 C C . ASN A 1 91 ? 36.469 13.522 29.649 1.00 88.00 91 ASN A C 1
ATOM 759 O O . ASN A 1 91 ? 36.158 14.503 30.320 1.00 88.00 91 ASN A O 1
ATOM 763 N N . TRP A 1 92 ? 37.073 13.628 28.463 1.00 86.00 92 TRP A N 1
ATOM 764 C CA . TRP A 1 92 ? 37.339 14.908 27.816 1.00 86.00 92 TRP A CA 1
ATOM 765 C C . TRP A 1 92 ? 36.042 15.615 27.402 1.00 86.00 92 TRP A C 1
ATOM 767 O O . TRP A 1 92 ? 35.870 16.797 27.699 1.00 86.00 92 TRP A O 1
ATOM 777 N N . TYR A 1 93 ? 35.086 14.904 26.794 1.00 86.25 93 TYR A N 1
ATOM 778 C CA . TYR A 1 93 ? 33.783 15.489 26.449 1.00 86.25 93 TYR A CA 1
ATOM 779 C C . TYR A 1 93 ? 33.008 15.941 27.692 1.00 86.25 93 TYR A C 1
ATOM 781 O O . TYR A 1 93 ? 32.452 17.037 27.715 1.00 86.25 93 TYR A O 1
ATOM 789 N N . PHE A 1 94 ? 33.015 15.128 28.752 1.00 90.19 94 PHE A N 1
ATOM 790 C CA . PHE A 1 94 ? 32.418 15.530 30.021 1.00 90.19 94 PHE A CA 1
ATOM 791 C C . PHE A 1 94 ? 33.110 16.764 30.613 1.00 90.19 94 PHE A C 1
ATOM 793 O O . PHE A 1 94 ? 32.421 17.657 31.094 1.00 90.19 94 PHE A O 1
ATOM 800 N N . TRP A 1 95 ? 34.446 16.837 30.572 1.00 89.12 95 TRP A N 1
ATOM 801 C CA . TRP A 1 95 ? 35.188 17.980 31.106 1.00 89.12 95 TRP A CA 1
ATOM 802 C C . TRP A 1 95 ? 34.789 19.290 30.422 1.00 89.12 95 TRP A C 1
ATOM 804 O O . TRP A 1 95 ? 34.488 20.250 31.121 1.00 89.12 95 TRP A O 1
ATOM 814 N N . ASN A 1 96 ? 34.723 19.320 29.087 1.00 86.00 96 ASN A N 1
ATOM 815 C CA . ASN A 1 96 ? 34.316 20.524 28.352 1.00 86.00 96 ASN A CA 1
ATOM 816 C C . ASN A 1 96 ? 32.884 20.941 28.706 1.00 86.00 96 ASN A C 1
ATOM 818 O O . ASN A 1 96 ? 32.625 22.112 28.973 1.00 86.00 96 ASN A O 1
ATOM 822 N N . TYR A 1 97 ? 31.966 19.974 28.799 1.00 87.88 97 TYR A N 1
ATOM 823 C CA . TYR A 1 97 ? 30.616 20.252 29.280 1.00 87.88 97 TYR A CA 1
ATOM 824 C C . TYR A 1 97 ? 30.639 20.836 30.705 1.00 87.88 97 TYR A C 1
ATOM 826 O O . TYR A 1 97 ? 30.028 21.865 30.981 1.00 87.88 97 TYR A O 1
ATOM 834 N N . TYR A 1 98 ? 31.361 20.205 31.628 1.00 87.44 98 TYR A N 1
ATOM 835 C CA . TYR A 1 98 ? 31.427 20.640 33.021 1.00 87.44 98 TYR A CA 1
ATOM 836 C C . TYR A 1 98 ? 32.095 22.017 33.173 1.00 87.44 98 TYR A C 1
ATOM 838 O O . TYR A 1 98 ? 31.696 22.803 34.028 1.00 87.44 98 TYR A O 1
ATOM 846 N N . GLU A 1 99 ? 33.082 22.346 32.341 1.00 87.25 99 GLU A N 1
ATOM 847 C CA . GLU A 1 99 ? 33.734 23.658 32.314 1.00 87.25 99 GLU A CA 1
ATOM 848 C C . GLU A 1 99 ? 32.767 24.763 31.861 1.00 87.25 99 GLU A C 1
ATOM 850 O O . GLU A 1 99 ? 32.715 25.823 32.488 1.00 87.25 99 GLU A O 1
ATOM 855 N N . LEU A 1 100 ? 31.949 24.489 30.839 1.00 84.31 100 LEU A N 1
ATOM 856 C CA . LEU A 1 100 ? 30.983 25.443 30.287 1.00 84.31 100 LEU A CA 1
ATOM 857 C C . LEU A 1 100 ? 29.748 25.638 31.174 1.00 84.31 100 LEU A C 1
ATOM 859 O O . LEU A 1 100 ? 29.250 26.758 31.313 1.00 84.31 100 LEU A O 1
ATOM 863 N N . PHE A 1 101 ? 29.238 24.563 31.776 1.00 84.00 101 PHE A N 1
ATOM 864 C CA . PHE A 1 101 ? 27.973 24.574 32.520 1.00 84.00 101 PHE A CA 1
ATOM 865 C C . PHE A 1 101 ? 28.137 24.543 34.045 1.00 84.00 101 PHE A C 1
ATOM 867 O O . PHE A 1 101 ? 27.191 24.834 34.774 1.00 84.00 101 PHE A O 1
ATOM 874 N N . GLY A 1 102 ? 29.325 24.218 34.557 1.00 83.50 102 GLY A N 1
ATOM 875 C CA . GLY A 1 102 ? 29.559 24.038 35.987 1.00 83.50 102 GLY A CA 1
ATOM 876 C C . GLY A 1 102 ? 28.684 22.938 36.601 1.00 83.50 102 GLY A C 1
ATOM 877 O O . GLY A 1 102 ? 28.296 21.973 35.945 1.00 83.50 102 GLY A O 1
ATOM 878 N N . ASN A 1 103 ? 28.336 23.110 37.881 1.00 69.38 103 ASN A N 1
ATOM 879 C CA . ASN A 1 103 ? 27.438 22.202 38.611 1.00 69.38 103 ASN A CA 1
ATOM 880 C C . ASN A 1 103 ? 25.947 22.405 38.288 1.00 69.38 103 ASN A C 1
ATOM 882 O O . ASN A 1 103 ? 25.092 21.759 38.907 1.00 69.38 103 ASN A O 1
ATOM 886 N N . ASP A 1 104 ? 25.614 23.271 37.328 1.00 65.25 104 ASP A N 1
ATOM 887 C CA . ASP A 1 104 ? 24.235 23.493 36.907 1.00 65.25 104 ASP A CA 1
ATOM 888 C C . ASP A 1 104 ? 23.780 22.326 36.025 1.00 65.25 104 ASP A C 1
ATOM 890 O O . ASP A 1 104 ? 23.749 22.375 34.797 1.00 65.25 104 ASP A O 1
ATOM 894 N N . THR A 1 105 ? 23.423 21.225 36.687 1.00 55.94 105 THR A N 1
ATOM 895 C CA . THR A 1 105 ? 22.739 20.104 36.036 1.00 55.94 105 THR A CA 1
ATOM 896 C C . THR A 1 105 ? 21.427 20.638 35.443 1.00 55.94 105 THR A C 1
ATOM 898 O O . THR A 1 105 ? 20.627 21.198 36.203 1.00 55.94 105 THR A O 1
ATOM 901 N N . PRO A 1 106 ? 21.155 20.473 34.133 1.00 51.44 106 PRO A N 1
ATOM 902 C CA . PRO A 1 106 ? 19.902 20.899 33.529 1.00 51.44 106 PRO A CA 1
ATOM 903 C C . PRO A 1 106 ? 18.730 20.267 34.277 1.00 51.44 106 PRO A C 1
ATOM 905 O O . PRO A 1 106 ? 18.513 19.053 34.220 1.00 51.44 106 PRO A O 1
ATOM 908 N N . GLN A 1 107 ? 17.978 21.077 35.026 1.00 45.19 107 GLN A N 1
ATOM 909 C CA . GLN A 1 107 ? 16.771 20.589 35.673 1.00 45.19 107 GLN A CA 1
ATOM 910 C C . GLN A 1 107 ? 15.750 20.273 34.582 1.00 45.19 107 GLN A C 1
ATOM 912 O O . GLN A 1 107 ? 15.351 21.154 33.823 1.00 45.19 107 GLN A O 1
ATOM 917 N N . THR A 1 108 ? 15.270 19.031 34.550 1.00 41.94 108 THR A N 1
ATOM 918 C CA . THR A 1 108 ? 14.257 18.495 33.621 1.00 41.94 108 THR A CA 1
ATOM 919 C C . THR A 1 108 ? 12.877 19.174 33.708 1.00 41.94 108 THR A C 1
ATOM 921 O O . THR A 1 108 ? 11.894 18.644 33.201 1.00 41.94 108 THR A O 1
ATOM 924 N N . SER A 1 109 ? 12.766 20.344 34.345 1.00 36.84 109 SER A N 1
ATOM 925 C CA . SER A 1 109 ? 11.497 21.026 34.627 1.00 36.84 109 SER A CA 1
ATOM 926 C C . SER A 1 109 ? 11.434 22.508 34.234 1.00 36.84 109 SER A C 1
ATOM 928 O O . SER A 1 109 ? 10.435 23.162 34.541 1.00 36.84 109 SER A O 1
ATOM 930 N N . GLN A 1 110 ? 12.420 23.065 33.521 1.00 34.41 110 GLN A N 1
ATOM 931 C CA . GLN A 1 110 ? 12.288 24.437 33.017 1.00 34.41 110 GLN A CA 1
ATOM 932 C C . GLN A 1 110 ? 11.500 24.503 31.698 1.00 34.41 110 GLN A C 1
ATOM 934 O O . GLN A 1 110 ? 11.785 23.815 30.722 1.00 34.41 110 GLN A O 1
ATOM 939 N N . LYS A 1 111 ? 10.458 25.341 31.726 1.00 31.05 111 LYS A N 1
ATOM 940 C CA . LYS A 1 111 ? 9.544 25.694 30.630 1.00 31.05 111 LYS A CA 1
ATOM 941 C C . LYS A 1 111 ? 10.339 26.229 29.418 1.00 31.05 111 LYS A C 1
ATOM 943 O O . LYS A 1 111 ? 11.336 26.910 29.653 1.00 31.05 111 LYS A O 1
ATOM 948 N N . PRO A 1 112 ? 9.915 25.994 28.159 1.00 32.91 112 PRO A N 1
ATOM 949 C CA . PRO A 1 112 ? 10.721 26.353 26.995 1.00 32.91 112 PRO A CA 1
ATOM 950 C C . PRO A 1 112 ? 10.972 27.860 26.938 1.00 32.91 112 PRO A C 1
ATOM 952 O O . PRO A 1 112 ? 10.029 28.652 26.990 1.00 32.91 112 PRO A O 1
ATOM 955 N N . VAL A 1 113 ? 12.246 28.231 26.823 1.00 32.88 113 VAL A N 1
ATOM 956 C CA . VAL A 1 113 ? 12.679 29.559 26.387 1.00 32.88 113 VAL A CA 1
ATOM 957 C C . VAL A 1 113 ? 12.166 29.754 24.960 1.00 32.88 113 VAL A C 1
ATOM 959 O O . VAL A 1 113 ? 12.338 28.873 24.118 1.00 32.88 113 VAL A O 1
ATOM 962 N N . GLU A 1 114 ? 11.490 30.874 24.695 1.00 28.98 114 GLU A N 1
ATOM 963 C CA . GLU A 1 114 ? 11.052 31.231 23.344 1.00 28.98 114 GLU A CA 1
ATOM 964 C C . GLU A 1 114 ? 12.278 31.350 22.429 1.00 28.98 114 GLU A C 1
ATOM 966 O O . GLU A 1 114 ? 13.143 32.202 22.625 1.00 28.98 114 GLU A O 1
ATOM 971 N N . ILE A 1 115 ? 12.363 30.448 21.450 1.00 32.19 115 ILE A N 1
ATOM 972 C CA . ILE A 1 115 ? 13.457 30.375 20.482 1.00 32.19 115 ILE A CA 1
ATOM 973 C C . ILE A 1 115 ? 13.260 31.495 19.443 1.00 32.19 115 ILE A C 1
ATOM 975 O O . ILE A 1 115 ? 12.210 31.523 18.791 1.00 32.19 115 ILE A O 1
ATOM 979 N N . PRO A 1 116 ? 14.233 32.403 19.233 1.00 30.30 116 PRO A N 1
ATOM 980 C CA . PRO A 1 116 ? 14.200 33.322 18.104 1.00 30.30 116 PRO A CA 1
ATOM 981 C C . PRO A 1 116 ? 14.401 32.546 16.795 1.00 30.30 116 PRO A C 1
ATOM 983 O O . PRO A 1 116 ? 15.192 31.609 16.716 1.00 30.30 116 PRO A O 1
ATOM 986 N N . VAL A 1 117 ? 13.638 32.938 15.774 1.00 30.47 117 VAL A N 1
ATOM 987 C CA . VAL A 1 117 ? 13.571 32.332 14.435 1.00 30.47 117 VAL A CA 1
ATOM 988 C C . VAL A 1 117 ? 14.967 31.980 13.897 1.00 30.47 117 VAL A C 1
ATOM 990 O O . VAL A 1 117 ? 15.787 32.866 13.671 1.00 30.47 117 VAL A O 1
ATOM 993 N N . LEU A 1 118 ? 15.210 30.679 13.689 1.00 32.66 118 LEU A N 1
ATOM 994 C CA . LEU A 1 118 ? 16.475 30.119 13.204 1.00 32.66 118 LEU A CA 1
ATOM 995 C C . LEU A 1 118 ? 16.830 30.639 11.799 1.00 32.66 118 LEU A C 1
ATOM 997 O O . LEU A 1 118 ? 16.064 30.464 10.846 1.00 32.66 118 LEU A O 1
ATOM 1001 N N . GLU A 1 119 ? 18.034 31.194 11.657 1.00 38.75 119 GLU A N 1
ATOM 1002 C CA . GLU A 1 119 ? 18.700 31.390 10.367 1.00 38.75 119 GLU A CA 1
ATOM 1003 C C . GLU A 1 119 ? 19.189 30.049 9.780 1.00 38.75 119 GLU A C 1
ATOM 1005 O O . GLU A 1 119 ? 19.494 29.087 10.487 1.00 38.75 119 GLU A O 1
ATOM 1010 N N . LYS A 1 120 ? 19.203 29.973 8.444 1.00 35.91 120 LYS A N 1
ATOM 1011 C CA . LYS A 1 120 ? 19.414 28.762 7.631 1.00 35.91 120 LYS A CA 1
ATOM 1012 C C . LYS A 1 120 ? 20.747 28.051 7.930 1.00 35.91 120 LYS A C 1
ATOM 1014 O O . LYS A 1 120 ? 21.805 28.586 7.616 1.00 35.91 120 LYS A O 1
ATOM 1019 N N . ARG A 1 121 ? 20.687 26.791 8.387 1.00 45.22 121 ARG A N 1
ATOM 1020 C CA . ARG A 1 121 ? 21.835 25.858 8.417 1.00 45.22 121 ARG A CA 1
ATOM 1021 C C . ARG A 1 121 ? 22.233 25.431 6.991 1.00 45.22 121 ARG A C 1
ATOM 1023 O O . ARG A 1 121 ? 21.371 25.164 6.152 1.00 45.22 121 ARG A O 1
ATOM 1030 N N . THR A 1 122 ? 23.532 25.350 6.712 1.00 39.34 122 THR A N 1
ATOM 1031 C CA . THR A 1 122 ? 24.113 24.834 5.456 1.00 39.34 122 THR A CA 1
ATOM 1032 C C . THR A 1 122 ? 24.347 23.324 5.540 1.00 39.34 122 THR A C 1
ATOM 1034 O O . THR A 1 122 ? 24.894 22.863 6.536 1.00 39.34 122 THR A O 1
ATOM 1037 N N . CYS A 1 123 ? 23.968 22.558 4.508 1.00 46.75 123 CYS A N 1
ATOM 1038 C CA . CYS A 1 123 ? 24.160 21.102 4.459 1.00 46.75 123 CYS A CA 1
ATOM 1039 C C . CYS A 1 123 ? 25.305 20.724 3.494 1.00 46.75 123 CYS A C 1
ATOM 1041 O O . CYS A 1 123 ? 25.462 21.340 2.435 1.00 46.75 123 CYS A O 1
ATOM 1043 N N . ASP A 1 124 ? 26.113 19.722 3.856 1.00 55.38 124 ASP A N 1
ATOM 1044 C CA . ASP A 1 124 ? 27.272 19.234 3.089 1.00 55.38 124 ASP A CA 1
ATOM 1045 C C . ASP A 1 124 ? 27.124 17.755 2.657 1.00 55.38 124 ASP A C 1
ATOM 1047 O O . ASP A 1 124 ? 26.080 17.130 2.869 1.00 55.38 124 ASP A O 1
ATOM 1051 N N . GLU A 1 125 ? 28.151 17.195 1.998 1.00 48.72 125 GLU A N 1
ATOM 1052 C CA . GLU A 1 125 ? 28.132 15.827 1.444 1.00 48.72 125 GLU A CA 1
ATOM 1053 C C . GLU A 1 125 ? 27.877 14.726 2.480 1.00 48.72 125 GLU A C 1
ATOM 1055 O O . GLU A 1 125 ? 27.349 13.676 2.107 1.00 48.72 125 GLU A O 1
ATOM 1060 N N . SER A 1 126 ? 28.149 14.972 3.767 1.00 50.22 126 SER A N 1
ATOM 1061 C CA . SER A 1 126 ? 27.958 13.983 4.839 1.00 50.22 126 SER A CA 1
ATOM 1062 C C . SER A 1 126 ? 26.486 13.646 5.104 1.00 50.22 126 SER A C 1
ATOM 1064 O O . SER A 1 126 ? 26.166 12.670 5.776 1.00 50.22 126 SER A O 1
ATOM 1066 N N . CYS A 1 127 ? 25.567 14.447 4.570 1.00 50.38 127 CYS A N 1
ATOM 1067 C CA . CYS A 1 127 ? 24.131 14.285 4.743 1.00 50.38 127 CYS A CA 1
ATOM 1068 C C . CYS A 1 127 ? 23.540 13.121 3.919 1.00 50.38 127 CYS A C 1
ATOM 1070 O O . CYS A 1 127 ? 22.449 12.643 4.226 1.00 50.38 127 CYS A O 1
ATOM 1072 N N . LYS A 1 128 ? 24.253 12.637 2.888 1.00 47.25 128 LYS A N 1
ATOM 1073 C CA . LYS A 1 128 ? 23.810 11.510 2.044 1.00 47.25 128 LYS A CA 1
ATOM 1074 C C . LYS A 1 128 ? 23.698 10.185 2.799 1.00 47.25 128 LYS A C 1
ATOM 1076 O O . LYS A 1 128 ? 22.818 9.394 2.475 1.00 47.25 128 LYS A O 1
ATOM 1081 N N . ASP A 1 129 ? 24.539 9.983 3.808 1.00 45.31 129 ASP A N 1
ATOM 1082 C CA . ASP A 1 129 ? 24.633 8.713 4.536 1.00 45.31 129 ASP A CA 1
ATOM 1083 C C . ASP A 1 129 ? 23.803 8.711 5.838 1.00 45.31 129 ASP A C 1
ATOM 1085 O O . ASP A 1 129 ? 23.731 7.701 6.531 1.00 45.31 129 ASP A O 1
ATOM 1089 N N . ARG A 1 130 ? 23.120 9.826 6.158 1.00 45.53 130 ARG A N 1
ATOM 1090 C CA . ARG A 1 130 ? 22.335 10.027 7.395 1.00 45.53 130 ARG A CA 1
ATOM 1091 C C . ARG A 1 130 ? 20.864 9.574 7.314 1.00 45.53 130 ARG A C 1
ATOM 1093 O O . ARG A 1 130 ? 20.120 9.814 8.261 1.00 45.53 130 ARG A O 1
ATOM 1100 N N . ILE A 1 131 ? 20.415 8.907 6.240 1.00 42.53 131 ILE A N 1
ATOM 1101 C CA . ILE A 1 131 ? 19.030 8.372 6.118 1.00 42.53 131 ILE A CA 1
ATOM 1102 C C . ILE A 1 131 ? 18.880 7.036 6.874 1.00 42.53 131 ILE A C 1
ATOM 1104 O O . ILE A 1 131 ? 18.280 6.078 6.393 1.00 42.53 131 ILE A O 1
ATOM 1108 N N . VAL A 1 132 ? 19.443 6.957 8.076 1.00 41.94 132 VAL A N 1
ATOM 1109 C CA . VAL A 1 132 ? 19.239 5.840 8.994 1.00 41.94 132 VAL A CA 1
ATOM 1110 C C . VAL A 1 132 ? 19.012 6.431 10.392 1.00 41.94 132 VAL A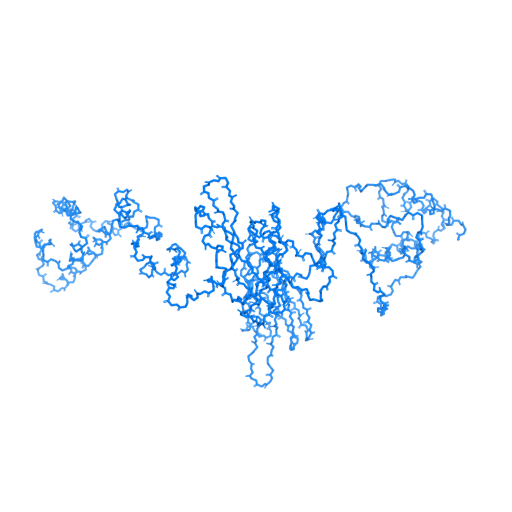 C 1
ATOM 1112 O O . VAL A 1 132 ? 19.889 7.069 10.962 1.00 41.94 132 VAL A O 1
ATOM 1115 N N . GLU A 1 133 ? 17.789 6.230 10.898 1.00 39.78 133 GLU A N 1
ATOM 1116 C CA . GLU A 1 133 ? 17.420 6.168 12.328 1.00 39.78 133 GLU A CA 1
ATOM 1117 C C . GLU A 1 133 ? 17.141 7.429 13.175 1.00 39.78 133 GLU A C 1
ATOM 1119 O O . GLU A 1 133 ? 16.966 7.283 14.382 1.00 39.78 133 GLU A O 1
ATOM 1124 N N . SER A 1 134 ? 16.933 8.639 12.634 1.00 37.56 134 SER A N 1
ATOM 1125 C CA . SER A 1 134 ? 16.395 9.735 13.476 1.00 37.56 134 SER A CA 1
ATOM 1126 C C . SER A 1 134 ? 15.112 10.373 12.947 1.00 37.56 134 SER A C 1
ATOM 1128 O O . SER A 1 134 ? 14.915 10.565 11.752 1.00 37.56 134 SER A O 1
ATOM 1130 N N . VAL A 1 135 ? 14.223 10.665 13.896 1.00 42.69 135 VAL A N 1
ATOM 1131 C CA . VAL A 1 135 ? 12.788 10.987 13.813 1.00 42.69 135 VAL A CA 1
ATOM 1132 C C . VAL A 1 135 ? 12.501 12.363 13.177 1.00 42.69 135 VAL A C 1
ATOM 1134 O O . VAL A 1 135 ? 11.537 13.028 13.538 1.00 42.69 135 VAL A O 1
ATOM 1137 N N . ASN A 1 136 ? 13.333 12.834 12.245 1.00 44.78 136 ASN A N 1
ATOM 1138 C CA . ASN A 1 136 ? 13.210 14.170 11.664 1.00 44.78 136 ASN A CA 1
ATOM 1139 C C . ASN A 1 136 ? 13.167 14.116 10.128 1.00 44.78 136 ASN A C 1
ATOM 1141 O O . ASN A 1 136 ? 14.093 13.590 9.510 1.00 44.78 136 ASN A O 1
ATOM 1145 N N . PRO A 1 137 ? 12.123 14.661 9.480 1.00 53.69 137 PRO A N 1
ATOM 1146 C CA . PRO A 1 137 ? 11.871 14.417 8.071 1.00 53.69 137 PRO A CA 1
ATOM 1147 C C . PRO A 1 137 ? 12.606 15.455 7.214 1.00 53.69 137 PRO A C 1
ATOM 1149 O O . PRO A 1 137 ? 11.987 16.294 6.576 1.00 53.69 137 PRO A O 1
ATOM 1152 N N . TYR A 1 138 ? 13.936 15.457 7.216 1.00 53.72 138 TYR A N 1
ATOM 1153 C CA . TYR A 1 138 ? 14.721 16.349 6.357 1.00 53.72 138 TYR A CA 1
ATOM 1154 C C . TYR A 1 138 ? 15.442 15.548 5.272 1.00 53.72 138 TYR A C 1
ATOM 1156 O O . TYR A 1 138 ? 16.129 14.574 5.567 1.00 53.72 138 TYR A O 1
ATOM 1164 N N . VAL A 1 139 ? 15.311 15.976 4.013 1.00 54.09 139 VAL A N 1
ATOM 1165 C CA . VAL A 1 139 ? 16.018 15.379 2.870 1.00 54.09 139 VAL A CA 1
ATOM 1166 C C . VAL A 1 139 ? 17.050 16.353 2.333 1.00 54.09 139 VAL A C 1
ATOM 1168 O O . VAL A 1 139 ? 16.746 17.507 2.020 1.00 54.09 139 VAL A O 1
ATOM 1171 N N . CYS A 1 140 ? 18.278 15.861 2.190 1.00 55.66 140 CYS A N 1
ATOM 1172 C CA . CYS A 1 140 ? 19.363 16.600 1.567 1.00 55.66 140 CYS A CA 1
ATOM 1173 C C . CYS A 1 140 ? 19.293 16.538 0.046 1.00 55.66 140 CYS A C 1
ATOM 1175 O O . CYS A 1 140 ? 19.433 15.473 -0.556 1.00 55.66 140 CYS A O 1
ATOM 1177 N N . THR A 1 141 ? 19.168 17.702 -0.586 1.00 57.41 141 THR A N 1
ATOM 1178 C CA . THR A 1 141 ? 19.149 17.828 -2.046 1.00 57.41 141 THR A CA 1
ATOM 1179 C C . THR A 1 141 ? 20.374 18.610 -2.519 1.00 57.41 141 THR A C 1
ATOM 1181 O O . THR A 1 141 ? 20.657 19.700 -2.025 1.00 57.41 141 THR A O 1
ATOM 1184 N N . LYS A 1 142 ? 21.129 18.066 -3.485 1.00 62.41 142 LYS A N 1
ATOM 1185 C CA . LYS A 1 142 ? 22.258 18.777 -4.113 1.00 62.41 142 LYS A CA 1
ATOM 1186 C C . LYS A 1 142 ? 21.726 19.859 -5.054 1.00 62.41 142 LYS A C 1
ATOM 1188 O O . LYS A 1 142 ? 20.945 19.543 -5.965 1.00 62.41 142 LYS A O 1
ATOM 1193 N N . LYS A 1 143 ? 22.169 21.107 -4.872 1.00 62.22 143 LYS A N 1
ATOM 1194 C CA . LYS A 1 143 ? 21.755 22.216 -5.741 1.00 62.22 143 LYS A CA 1
ATOM 1195 C C . LYS A 1 143 ? 22.253 21.996 -7.176 1.00 62.22 143 LYS A C 1
ATOM 1197 O O . LYS A 1 143 ? 23.388 21.559 -7.350 1.00 62.22 143 LYS A O 1
ATOM 1202 N N . PRO A 1 144 ? 21.456 22.312 -8.216 1.00 46.44 144 PRO A N 1
ATOM 1203 C CA . PRO A 1 144 ? 21.819 22.010 -9.605 1.00 46.44 144 PRO A CA 1
ATOM 1204 C C . PRO A 1 144 ? 23.107 22.692 -10.103 1.00 46.44 144 PRO A C 1
ATOM 1206 O O . PRO A 1 144 ? 23.691 22.229 -11.075 1.00 46.44 144 PRO A O 1
ATOM 1209 N N . TYR A 1 145 ? 23.578 23.744 -9.421 1.00 60.56 145 TYR A N 1
ATOM 1210 C CA . TYR A 1 145 ? 24.717 24.563 -9.858 1.00 60.56 145 TYR A CA 1
ATOM 1211 C C . TYR A 1 145 ? 25.720 24.904 -8.744 1.00 60.56 145 TYR A C 1
ATOM 1213 O O . TYR A 1 145 ? 26.558 25.785 -8.919 1.00 60.56 145 TYR A O 1
ATOM 1221 N N . SER A 1 146 ? 25.658 24.232 -7.591 1.00 67.94 146 SER A N 1
ATOM 1222 C CA . SER A 1 146 ? 26.678 24.384 -6.548 1.00 67.94 146 SER A CA 1
ATOM 1223 C C . SER A 1 146 ? 27.083 23.035 -5.964 1.00 67.94 146 SER A C 1
ATOM 1225 O O . SER A 1 146 ? 26.371 22.038 -6.082 1.00 67.94 146 SER A O 1
ATOM 1227 N N . GLN A 1 147 ? 28.254 22.995 -5.329 1.00 61.75 147 GLN A N 1
ATOM 1228 C CA . GLN A 1 147 ? 28.678 21.829 -4.550 1.00 61.75 147 GLN A CA 1
ATOM 1229 C C . GLN A 1 147 ? 27.946 21.729 -3.199 1.00 61.75 147 GLN A C 1
ATOM 1231 O O . GLN A 1 147 ? 28.159 20.771 -2.464 1.00 61.75 147 GLN A O 1
ATOM 1236 N N . ASN A 1 148 ? 27.059 22.679 -2.890 1.00 60.97 148 ASN A N 1
ATOM 1237 C CA . ASN A 1 148 ? 26.382 22.764 -1.602 1.00 60.97 148 ASN A CA 1
ATOM 1238 C C . ASN A 1 148 ? 25.079 21.953 -1.626 1.00 60.97 148 ASN A C 1
ATOM 1240 O O . ASN A 1 148 ? 24.369 21.903 -2.640 1.00 60.97 148 ASN A O 1
ATOM 1244 N N . TYR A 1 149 ? 24.743 21.360 -0.485 1.00 65.94 149 TYR A N 1
ATOM 1245 C CA . TYR A 1 149 ? 23.497 20.636 -0.274 1.00 65.94 149 TYR A CA 1
ATOM 1246 C C . TYR A 1 149 ? 22.540 21.528 0.522 1.00 65.94 149 TYR A C 1
ATOM 1248 O O . TYR A 1 149 ? 22.950 22.382 1.311 1.00 65.94 149 TYR A O 1
ATOM 1256 N N . GLU A 1 150 ? 21.243 21.370 0.294 1.00 61.78 150 GLU A N 1
ATOM 1257 C CA . GLU A 1 150 ? 20.217 21.990 1.127 1.00 61.78 150 GLU A CA 1
ATOM 1258 C C . GLU A 1 150 ? 19.378 20.915 1.802 1.00 61.78 150 GLU A C 1
ATOM 1260 O O . GLU A 1 150 ? 18.924 19.975 1.148 1.00 61.78 150 GLU A O 1
ATOM 1265 N N . CYS A 1 151 ? 19.190 21.050 3.115 1.00 48.22 151 CYS A N 1
ATOM 1266 C CA . CYS A 1 151 ? 18.227 20.253 3.854 1.00 48.22 151 CYS A CA 1
ATOM 1267 C C . CYS A 1 151 ? 16.864 20.916 3.698 1.00 48.22 151 CYS A C 1
ATOM 1269 O O . CYS A 1 151 ? 16.608 21.980 4.264 1.00 48.22 151 CYS A O 1
ATOM 1271 N N . ALA A 1 152 ? 15.993 20.300 2.911 1.00 50.62 152 ALA A N 1
ATOM 1272 C CA . ALA A 1 152 ? 14.589 20.666 2.901 1.00 50.62 152 ALA A CA 1
ATOM 1273 C C . ALA A 1 152 ? 13.884 19.846 3.981 1.00 50.62 152 ALA A C 1
ATOM 1275 O O . ALA A 1 152 ? 14.121 18.640 4.075 1.00 50.62 152 ALA A O 1
ATOM 1276 N N . HIS A 1 153 ? 13.014 20.478 4.776 1.00 46.34 153 HIS A N 1
ATOM 1277 C CA . HIS A 1 153 ? 12.007 19.733 5.527 1.00 46.34 153 HIS A CA 1
ATOM 1278 C C . HIS A 1 153 ? 11.179 18.996 4.479 1.00 46.34 153 HIS A C 1
ATOM 1280 O O . HIS A 1 153 ? 10.420 19.603 3.720 1.00 46.34 153 HIS A O 1
ATOM 1286 N N . GLN A 1 154 ? 11.385 17.693 4.377 1.00 48.59 154 GLN A N 1
ATOM 1287 C CA . GLN A 1 154 ? 10.477 16.826 3.675 1.00 48.59 154 GLN A CA 1
ATOM 1288 C C . GLN A 1 154 ? 9.207 16.863 4.521 1.00 48.59 154 GLN A C 1
ATOM 1290 O O . GLN A 1 154 ? 9.097 16.194 5.540 1.00 48.59 154 GLN A O 1
ATOM 1295 N N . SER A 1 155 ? 8.221 17.673 4.139 1.00 46.28 155 SER A N 1
ATOM 1296 C CA . SER A 1 155 ? 6.845 17.345 4.510 1.00 46.28 155 SER A CA 1
ATOM 1297 C C . SER A 1 155 ? 6.545 16.024 3.814 1.00 46.28 155 SER A C 1
ATOM 1299 O O . SER A 1 155 ? 6.062 15.993 2.687 1.00 46.28 155 SER A O 1
ATOM 1301 N N . ALA A 1 156 ? 7.014 14.929 4.413 1.00 47.66 156 ALA A N 1
ATOM 1302 C CA . ALA A 1 156 ? 6.818 13.601 3.891 1.00 47.66 156 ALA A CA 1
ATOM 1303 C C . ALA A 1 156 ? 5.310 13.397 3.822 1.00 47.66 156 ALA A C 1
ATOM 1305 O O . ALA A 1 156 ? 4.584 13.749 4.753 1.00 47.66 156 ALA A O 1
ATOM 1306 N N . MET A 1 157 ? 4.864 12.880 2.685 1.00 55.22 157 MET A N 1
ATOM 1307 C CA . MET A 1 157 ? 3.485 12.516 2.410 1.00 55.22 157 MET A CA 1
ATOM 1308 C C . MET A 1 157 ? 3.101 11.420 3.402 1.00 55.22 157 MET A C 1
ATOM 1310 O O . MET A 1 157 ? 3.300 10.244 3.133 1.00 55.22 157 MET A O 1
ATOM 1314 N N . GLN A 1 158 ? 2.669 11.788 4.601 1.00 64.12 158 GLN A N 1
ATOM 1315 C CA . GLN A 1 158 ? 2.312 10.827 5.633 1.00 64.12 158 GLN A CA 1
ATOM 1316 C C . GLN A 1 158 ? 0.807 10.601 5.549 1.00 64.12 158 GLN A C 1
ATOM 1318 O O . GLN A 1 158 ? 0.040 11.539 5.802 1.00 64.12 158 GLN A O 1
ATOM 1323 N N . PRO A 1 159 ? 0.352 9.386 5.198 1.00 71.44 159 PRO A N 1
ATOM 1324 C CA . PRO A 1 159 ? -1.062 9.081 5.218 1.00 71.44 159 PRO A CA 1
ATOM 1325 C C . PRO A 1 159 ? -1.583 9.333 6.627 1.00 71.44 159 PRO A C 1
ATOM 1327 O O . PRO A 1 159 ? -1.101 8.770 7.614 1.00 71.44 159 PRO A O 1
ATOM 1330 N N . THR A 1 160 ? -2.554 10.235 6.710 1.00 81.94 160 THR A N 1
ATOM 1331 C CA . THR A 1 160 ? -3.215 10.552 7.967 1.00 81.94 160 THR A CA 1
ATOM 1332 C C . THR A 1 160 ? -4.407 9.643 8.128 1.00 81.94 160 THR A C 1
ATOM 1334 O O . THR A 1 160 ? -5.351 9.708 7.344 1.00 81.94 160 THR A O 1
ATOM 1337 N N . ILE A 1 161 ? -4.368 8.831 9.172 1.00 80.19 161 ILE A N 1
ATOM 1338 C CA . ILE A 1 161 ? -5.494 8.026 9.606 1.00 80.19 161 ILE A CA 1
ATOM 1339 C C . ILE A 1 161 ? -6.202 8.795 10.710 1.00 80.19 161 ILE A C 1
ATOM 1341 O O . ILE A 1 161 ? -5.683 8.977 11.816 1.00 80.19 161 ILE A O 1
ATOM 1345 N N . LEU A 1 162 ? -7.396 9.275 10.383 1.00 77.94 162 LEU A N 1
ATOM 1346 C CA . LEU A 1 162 ? -8.284 9.916 11.335 1.00 77.94 162 LEU A CA 1
ATOM 1347 C C . LEU A 1 162 ? -9.033 8.828 12.103 1.00 77.94 162 LEU A C 1
ATOM 1349 O O . LEU A 1 162 ? -9.785 8.032 11.537 1.00 77.94 162 LEU A O 1
ATOM 1353 N N . LEU A 1 163 ? -8.828 8.821 13.410 1.00 77.62 163 LEU A N 1
ATOM 1354 C CA . LEU A 1 163 ? -9.593 8.040 14.369 1.00 77.62 163 LEU A CA 1
ATOM 1355 C C . LEU A 1 163 ? -10.835 8.850 14.721 1.00 77.62 163 LEU A C 1
ATOM 1357 O O . LEU A 1 163 ? -10.820 9.680 15.633 1.00 77.62 163 LEU A O 1
ATOM 1361 N N . THR A 1 164 ? -11.902 8.645 13.957 1.00 70.44 164 THR A N 1
ATOM 1362 C CA . THR A 1 164 ? -13.182 9.282 14.248 1.00 70.44 164 THR A CA 1
ATOM 1363 C C . THR A 1 164 ? -14.001 8.352 15.124 1.00 70.44 164 THR A C 1
ATOM 1365 O O . THR A 1 164 ? -14.428 7.294 14.663 1.00 70.44 164 THR A O 1
ATOM 1368 N N . SER A 1 165 ? -14.262 8.737 16.374 1.00 57.59 165 SER A N 1
ATOM 1369 C CA . SER A 1 165 ? -15.392 8.141 17.084 1.00 57.59 165 SER A CA 1
ATOM 1370 C C . SER A 1 165 ? -16.639 8.973 16.872 1.00 57.59 165 SER A C 1
ATOM 1372 O O . SER A 1 165 ? -16.602 10.170 16.582 1.00 57.59 165 SER A O 1
ATOM 1374 N N . THR A 1 166 ? -17.758 8.292 17.040 1.00 51.34 166 THR A N 1
ATOM 1375 C CA . THR A 1 166 ? -19.012 8.929 17.393 1.00 51.34 166 THR A CA 1
ATOM 1376 C C . THR A 1 166 ? -19.420 8.407 18.758 1.00 51.34 166 THR A C 1
ATOM 1378 O O . THR A 1 166 ? -19.149 7.260 19.111 1.00 51.34 166 THR A O 1
ATOM 1381 N N . ASP A 1 167 ? -19.895 9.331 19.575 1.00 50.50 167 ASP A N 1
ATOM 1382 C CA . ASP A 1 167 ? -20.213 9.155 20.981 1.00 50.50 167 ASP A CA 1
ATOM 1383 C C . ASP A 1 167 ? -21.708 8.828 21.139 1.00 50.50 167 ASP A C 1
ATOM 1385 O O . ASP A 1 167 ? -22.338 8.297 20.222 1.00 50.50 167 ASP A O 1
ATOM 1389 N N . GLU A 1 168 ? -22.263 9.105 22.318 1.00 49.16 168 GLU A N 1
ATOM 1390 C CA . GLU A 1 168 ? -23.484 8.561 22.940 1.00 49.16 168 GLU A CA 1
ATOM 1391 C C . GLU A 1 168 ? -24.808 8.687 22.140 1.00 49.16 168 GLU A C 1
ATOM 1393 O O . GLU A 1 168 ? -25.876 8.321 22.628 1.00 49.16 168 GLU A O 1
ATOM 1398 N N . THR A 1 169 ? -24.766 9.164 20.896 1.00 56.12 169 THR A N 1
ATOM 1399 C CA . THR A 1 169 ? -25.909 9.411 20.003 1.00 56.12 169 THR A CA 1
ATOM 1400 C C . THR A 1 169 ? -26.080 8.402 18.858 1.00 56.12 169 THR A C 1
ATOM 1402 O O . THR A 1 169 ? -27.031 8.523 18.086 1.00 56.12 169 THR A O 1
ATOM 1405 N N . GLY A 1 170 ? -25.229 7.377 18.748 1.00 54.25 170 GLY A N 1
ATOM 1406 C CA . GLY A 1 170 ? -25.463 6.257 17.826 1.00 54.25 170 GLY A CA 1
ATOM 1407 C C . GLY A 1 170 ? -24.977 6.476 16.391 1.00 54.25 170 GLY A C 1
ATOM 1408 O O . GLY A 1 170 ? -25.679 6.145 15.435 1.00 54.25 170 GLY A O 1
ATOM 1409 N N . LYS A 1 171 ? -23.754 6.978 16.221 1.00 61.41 171 LYS A N 1
ATOM 1410 C CA . LYS A 1 171 ? -23.000 6.748 14.983 1.00 61.41 171 LYS A CA 1
ATOM 1411 C C . LYS A 1 171 ? -21.820 5.811 15.248 1.00 61.41 171 LYS A C 1
ATOM 1413 O O . LYS A 1 171 ? -21.419 5.576 16.383 1.00 61.41 171 LYS A O 1
ATOM 1418 N N . GLU A 1 172 ? -21.338 5.245 14.155 1.00 77.44 172 GLU A N 1
ATOM 1419 C CA . GLU A 1 172 ? -20.359 4.171 14.059 1.00 77.44 172 GLU A CA 1
ATOM 1420 C C . GLU A 1 172 ? -18.926 4.677 14.309 1.00 77.44 172 GLU A C 1
ATOM 1422 O O . GLU A 1 172 ? -18.489 5.674 13.724 1.00 77.44 172 GLU A O 1
ATOM 1427 N N . MET A 1 173 ? -18.178 3.993 15.177 1.00 84.56 173 MET A N 1
ATOM 1428 C CA . MET A 1 173 ? -16.740 4.218 15.314 1.00 84.56 173 MET A CA 1
ATOM 1429 C C . MET A 1 173 ? -16.032 3.639 14.102 1.00 84.56 173 MET A C 1
ATOM 1431 O O . MET A 1 173 ? -16.161 2.452 13.825 1.00 84.56 173 MET A O 1
ATOM 1435 N N . ILE A 1 174 ? -15.315 4.482 13.363 1.00 92.00 174 ILE A N 1
ATOM 1436 C CA . ILE A 1 174 ? -14.647 4.074 12.130 1.00 92.00 174 ILE A CA 1
ATOM 1437 C C . ILE A 1 174 ? -13.297 4.770 12.002 1.00 92.00 174 ILE A C 1
ATOM 1439 O O . ILE A 1 174 ? -13.154 5.964 12.283 1.00 92.00 174 ILE A O 1
ATOM 1443 N N . PHE A 1 175 ? -12.309 4.028 11.515 1.00 93.19 175 PHE A N 1
ATOM 1444 C CA . PHE A 1 175 ? -11.101 4.625 10.968 1.00 93.19 175 PHE A CA 1
ATOM 1445 C C . PHE A 1 175 ? -11.417 5.281 9.625 1.00 93.19 175 PHE A C 1
ATOM 1447 O O . PHE A 1 175 ? -12.196 4.749 8.830 1.00 93.19 175 PHE A O 1
ATOM 1454 N N . ARG A 1 176 ? -10.808 6.437 9.359 1.00 90.88 176 ARG A N 1
ATOM 1455 C CA . ARG A 1 176 ? -10.891 7.101 8.058 1.00 90.88 176 ARG A CA 1
ATOM 1456 C C . ARG A 1 176 ? -9.493 7.390 7.510 1.00 90.88 176 ARG A C 1
ATOM 1458 O O . ARG A 1 176 ? -8.766 8.167 8.132 1.00 90.88 176 ARG A O 1
ATOM 1465 N N . PRO A 1 177 ? -9.144 6.835 6.338 1.00 93.75 177 PRO A N 1
ATOM 1466 C CA . PRO A 1 177 ? -9.899 5.824 5.582 1.00 93.75 177 PRO A CA 1
ATOM 1467 C C . PRO A 1 177 ? -9.977 4.463 6.317 1.00 93.75 177 PRO A C 1
ATOM 1469 O O . PRO A 1 177 ? -9.232 4.229 7.263 1.00 93.75 177 PRO A O 1
ATOM 1472 N N . THR A 1 178 ? -10.878 3.567 5.891 1.00 92.06 178 THR A N 1
ATOM 1473 C CA . THR A 1 178 ? -10.955 2.173 6.394 1.00 92.06 178 THR A CA 1
ATOM 1474 C C . THR A 1 178 ? -9.912 1.261 5.748 1.00 92.06 178 THR A C 1
ATOM 1476 O O . THR A 1 178 ? -9.596 0.196 6.276 1.00 92.06 178 THR A O 1
ATOM 1479 N N . GLU A 1 179 ? -9.358 1.687 4.612 1.00 93.69 179 GLU A N 1
ATOM 1480 C CA . GLU A 1 179 ? -8.245 1.039 3.934 1.00 93.69 179 GLU A CA 1
ATOM 1481 C C . GLU A 1 179 ? -7.245 2.089 3.448 1.00 93.69 179 GLU A C 1
ATOM 1483 O O . GLU A 1 179 ? -7.639 3.146 2.955 1.00 93.69 179 GLU A O 1
ATOM 1488 N N . ALA A 1 180 ? -5.954 1.805 3.574 1.00 92.38 180 ALA A N 1
ATOM 1489 C CA . ALA A 1 180 ? -4.887 2.647 3.053 1.00 92.38 180 ALA A CA 1
ATOM 1490 C C . ALA A 1 180 ? -3.832 1.786 2.357 1.00 92.38 180 ALA A C 1
ATOM 1492 O O . ALA A 1 180 ? -3.566 0.662 2.774 1.00 92.38 180 ALA A O 1
ATOM 1493 N N . THR A 1 181 ? -3.196 2.329 1.324 1.00 92.62 181 THR A N 1
ATOM 1494 C CA . THR A 1 181 ? -2.040 1.704 0.678 1.00 92.62 181 THR A CA 1
ATOM 1495 C C . THR A 1 181 ? -0.854 2.645 0.782 1.00 92.62 181 THR A C 1
ATOM 1497 O O . THR A 1 181 ? -0.965 3.835 0.485 1.00 92.62 181 THR A O 1
ATOM 1500 N N . VAL A 1 182 ? 0.281 2.108 1.211 1.00 92.50 182 VAL A N 1
ATOM 1501 C CA . VAL A 1 182 ? 1.545 2.830 1.340 1.00 92.50 182 VAL A CA 1
ATOM 1502 C C . VAL A 1 182 ? 2.668 2.045 0.671 1.00 92.50 182 VAL A C 1
ATOM 1504 O O . VAL A 1 182 ? 2.545 0.853 0.395 1.00 92.50 182 VAL A O 1
ATOM 1507 N N . SER A 1 183 ? 3.778 2.716 0.408 1.00 89.75 183 SER A N 1
ATOM 1508 C CA . SER A 1 183 ? 4.969 2.160 -0.223 1.00 89.75 183 SER A CA 1
ATOM 1509 C C . SER A 1 183 ? 6.150 2.321 0.722 1.00 89.75 183 SER A C 1
ATOM 1511 O O . SER A 1 183 ? 6.404 3.422 1.230 1.00 89.75 183 SER A O 1
ATOM 1513 N N . LEU A 1 184 ? 6.889 1.232 0.951 1.00 90.38 184 LEU A N 1
ATOM 1514 C CA . LEU A 1 184 ? 8.098 1.265 1.779 1.00 90.38 184 LEU A CA 1
ATOM 1515 C C . LEU A 1 184 ? 9.067 2.352 1.309 1.00 90.38 184 LEU A C 1
ATOM 1517 O O . LEU A 1 184 ? 9.377 2.435 0.125 1.00 90.38 184 LEU A O 1
ATOM 1521 N N . GLY A 1 185 ? 9.562 3.166 2.243 1.00 81.00 185 GLY A N 1
ATOM 1522 C CA . GLY A 1 185 ? 10.549 4.212 1.970 1.00 81.00 185 GLY A CA 1
ATOM 1523 C C . GLY A 1 185 ? 10.006 5.457 1.260 1.00 81.00 185 GLY A C 1
ATOM 1524 O O . GLY A 1 185 ? 10.791 6.353 0.962 1.00 81.00 185 GLY A O 1
ATOM 1525 N N . VAL A 1 186 ? 8.696 5.533 0.989 1.00 82.62 186 VAL A N 1
ATOM 1526 C CA . VAL A 1 186 ? 8.055 6.715 0.381 1.00 82.62 186 VAL A CA 1
ATOM 1527 C C . VAL A 1 186 ? 7.093 7.378 1.362 1.00 82.62 186 VAL A C 1
ATOM 1529 O O . VAL A 1 186 ? 7.276 8.536 1.726 1.00 82.62 186 VAL A O 1
ATOM 1532 N N . ASN A 1 187 ? 6.062 6.646 1.787 1.00 85.12 187 ASN A N 1
ATOM 1533 C CA . ASN A 1 187 ? 4.957 7.152 2.607 1.00 85.12 187 ASN A CA 1
ATOM 1534 C C . ASN A 1 187 ? 4.506 6.126 3.663 1.00 85.12 187 ASN A C 1
ATOM 1536 O O . ASN A 1 187 ? 3.347 6.092 4.067 1.00 85.12 187 ASN A O 1
ATOM 1540 N N . ASN A 1 188 ? 5.427 5.278 4.120 1.00 91.81 188 ASN A N 1
ATOM 1541 C CA . ASN A 1 188 ? 5.161 4.201 5.074 1.00 91.81 188 ASN A CA 1
ATOM 1542 C C . ASN A 1 188 ? 5.101 4.651 6.547 1.00 91.81 188 ASN A C 1
ATOM 1544 O O . ASN A 1 188 ? 5.022 3.807 7.438 1.00 91.81 188 ASN A O 1
ATOM 1548 N N . THR A 1 189 ? 5.125 5.958 6.821 1.00 93.62 189 THR A N 1
ATOM 1549 C CA . THR A 1 189 ? 4.900 6.514 8.162 1.00 93.62 189 THR A CA 1
ATOM 1550 C C . THR A 1 189 ? 3.445 6.936 8.302 1.00 93.62 189 THR A C 1
ATOM 1552 O O . THR A 1 189 ? 3.022 7.936 7.726 1.00 93.62 189 THR A O 1
ATOM 1555 N N . ILE A 1 190 ? 2.686 6.181 9.088 1.00 94.50 190 ILE A N 1
ATOM 1556 C CA . ILE A 1 190 ? 1.270 6.417 9.356 1.00 94.50 190 ILE A CA 1
ATOM 1557 C C . ILE A 1 190 ? 1.122 7.467 10.452 1.00 94.50 190 ILE A C 1
ATOM 1559 O O . ILE A 1 190 ? 1.701 7.321 11.531 1.00 94.50 190 ILE A O 1
ATOM 1563 N N . ARG A 1 191 ? 0.312 8.499 10.197 1.00 94.25 191 ARG A N 1
ATOM 1564 C CA . ARG A 1 191 ? -0.056 9.514 11.189 1.00 94.25 191 ARG A CA 1
ATOM 1565 C C . ARG A 1 191 ? -1.444 9.214 11.749 1.00 94.25 191 ARG A C 1
ATOM 1567 O O . ARG A 1 191 ? -2.447 9.477 11.093 1.00 94.25 191 ARG A O 1
ATOM 1574 N N . TRP A 1 192 ? -1.503 8.700 12.968 1.00 94.94 192 TRP A N 1
ATOM 1575 C CA . TRP A 1 192 ? -2.733 8.480 13.723 1.00 94.94 192 TRP A CA 1
ATOM 1576 C C . TRP A 1 192 ? -3.155 9.778 14.393 1.00 94.94 192 TRP A C 1
ATOM 1578 O O . TRP A 1 192 ? -2.395 10.326 15.186 1.00 94.94 192 TRP A O 1
ATOM 1588 N N . HIS A 1 193 ? -4.358 10.264 14.111 1.00 93.44 193 HIS A N 1
ATOM 1589 C CA . HIS A 1 193 ? -4.898 11.456 14.757 1.00 93.44 193 HIS A CA 1
ATOM 1590 C C . HIS A 1 193 ? -6.218 11.117 15.439 1.00 93.44 193 HIS A C 1
ATOM 1592 O O . HIS A 1 193 ? -7.200 10.798 14.766 1.00 93.44 193 HIS A O 1
ATOM 1598 N N . ASN A 1 194 ? -6.223 11.170 16.773 1.00 93.31 194 ASN A N 1
ATOM 1599 C CA . ASN A 1 194 ? -7.393 10.838 17.574 1.00 93.31 194 ASN A CA 1
ATOM 1600 C C . ASN A 1 194 ? -8.314 12.030 17.776 1.00 93.31 194 ASN A C 1
ATOM 1602 O O . ASN A 1 194 ? -8.020 12.915 18.569 1.00 93.31 194 ASN A O 1
ATOM 1606 N N . THR A 1 195 ? -9.467 12.022 17.111 1.00 88.50 195 THR A N 1
ATOM 1607 C CA . THR A 1 195 ? -10.482 13.068 17.278 1.00 88.50 195 THR A CA 1
ATOM 1608 C C . THR A 1 195 ? -11.547 12.689 18.309 1.00 88.50 195 THR A C 1
ATOM 1610 O O . THR A 1 195 ? -12.604 13.314 18.338 1.00 88.50 195 THR A O 1
ATOM 1613 N N . SER A 1 196 ? -11.312 11.660 19.129 1.00 86.50 196 SER A N 1
ATOM 1614 C CA . SER A 1 196 ? -12.247 11.198 20.157 1.00 86.50 196 SER A CA 1
ATOM 1615 C C . SER A 1 196 ? -11.564 10.705 21.443 1.00 86.50 196 SER A C 1
ATOM 1617 O O . SER A 1 196 ? -10.407 11.007 21.703 1.00 86.50 196 SER A O 1
ATOM 1619 N N . TYR A 1 197 ? -12.269 9.983 22.312 1.00 87.00 197 TYR A N 1
ATOM 1620 C CA . TYR A 1 197 ? -11.749 9.500 23.582 1.00 87.00 197 TYR A CA 1
ATOM 1621 C C . TYR A 1 197 ? -10.471 8.663 23.400 1.00 87.00 197 TYR A C 1
ATOM 1623 O O . TYR A 1 197 ? -10.148 8.139 22.331 1.00 87.00 197 TYR A O 1
ATOM 1631 N N . LYS A 1 198 ? -9.708 8.567 24.489 1.00 91.94 198 LYS A N 1
ATOM 1632 C CA . LYS A 1 198 ? -8.442 7.835 24.550 1.00 91.94 198 LYS A CA 1
ATOM 1633 C C . LYS A 1 198 ? -8.600 6.426 23.965 1.00 91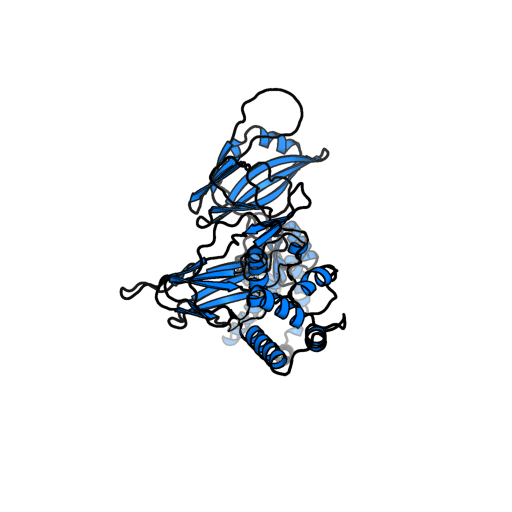.94 198 LYS A C 1
ATOM 1635 O O . LYS A 1 198 ? -9.347 5.624 24.512 1.00 91.94 198 LYS A O 1
ATOM 1640 N N . THR A 1 199 ? -7.846 6.144 22.910 1.00 93.75 199 THR A N 1
ATOM 1641 C CA . THR A 1 199 ? -7.923 4.894 22.150 1.00 93.75 199 THR A CA 1
ATOM 1642 C C . THR A 1 199 ? -6.590 4.147 22.233 1.00 93.75 199 THR A C 1
ATOM 1644 O O . THR A 1 199 ? -5.531 4.784 22.227 1.00 93.75 199 THR A O 1
ATOM 1647 N N . THR A 1 200 ? -6.630 2.814 22.307 1.00 96.88 200 THR A N 1
ATOM 1648 C CA . THR A 1 200 ? -5.438 1.957 22.190 1.00 96.88 200 THR A CA 1
ATOM 1649 C C . THR A 1 200 ? -5.474 1.259 20.841 1.00 96.88 200 THR A C 1
ATOM 1651 O O . THR A 1 200 ? -6.420 0.533 20.553 1.00 96.88 200 THR A O 1
ATOM 1654 N N . ILE A 1 201 ? -4.453 1.485 20.020 1.00 97.12 201 ILE A N 1
ATOM 1655 C CA . ILE A 1 201 ? -4.329 0.900 18.687 1.00 97.12 201 ILE A CA 1
ATOM 1656 C C . ILE A 1 201 ? -3.437 -0.323 18.766 1.00 97.12 201 ILE A C 1
ATOM 1658 O O . ILE A 1 201 ? -2.302 -0.227 19.233 1.00 97.12 201 ILE A O 1
ATOM 1662 N N . SER A 1 202 ? -3.952 -1.442 18.268 1.00 97.56 202 SER A N 1
ATOM 1663 C CA . SER A 1 202 ? -3.262 -2.728 18.256 1.00 97.56 202 SER A CA 1
ATOM 1664 C C . SER A 1 202 ? -3.207 -3.303 16.851 1.00 97.56 202 SER A C 1
ATOM 1666 O O . SER A 1 202 ? -4.132 -3.139 16.056 1.00 97.56 202 SER A O 1
ATOM 1668 N N . ASN A 1 203 ? -2.098 -3.967 16.533 1.00 97.31 203 ASN A N 1
ATOM 1669 C CA . ASN A 1 203 ? -1.909 -4.674 15.274 1.00 97.31 203 ASN A CA 1
ATOM 1670 C C . ASN A 1 203 ? -2.370 -6.133 15.428 1.00 97.31 203 ASN A C 1
ATOM 1672 O O . ASN A 1 203 ? -1.879 -6.848 16.299 1.00 97.31 203 ASN A O 1
ATOM 1676 N N . GLN A 1 204 ? -3.298 -6.585 14.581 1.00 97.12 204 GLN A N 1
ATOM 1677 C CA . GLN A 1 204 ? -3.887 -7.928 14.649 1.00 97.12 204 GLN A CA 1
ATOM 1678 C C . GLN A 1 204 ? -2.848 -9.035 14.439 1.00 97.12 204 GLN A C 1
ATOM 1680 O O . GLN A 1 204 ? -2.973 -10.116 15.009 1.00 97.12 204 GLN A O 1
ATOM 1685 N N . GLU A 1 205 ? -1.818 -8.770 13.637 1.00 95.75 205 GLU A N 1
ATOM 1686 C CA . GLU A 1 205 ? -0.734 -9.711 13.366 1.00 95.75 205 GLU A CA 1
ATOM 1687 C C . GLU A 1 205 ? 0.327 -9.749 14.487 1.00 95.75 205 GLU A C 1
ATOM 1689 O O . GLU A 1 205 ? 1.203 -10.612 14.467 1.00 95.75 205 GLU A O 1
ATOM 1694 N N . GLY A 1 206 ? 0.260 -8.835 15.466 1.00 94.31 206 GLY A N 1
ATOM 1695 C CA . GLY A 1 206 ? 1.232 -8.711 16.556 1.00 94.31 206 GLY A CA 1
ATOM 1696 C C . GLY A 1 206 ? 2.632 -8.283 16.101 1.00 94.31 206 GLY A C 1
ATOM 1697 O O . GLY A 1 206 ? 3.603 -8.496 16.824 1.00 94.31 206 GLY A O 1
ATOM 1698 N N . VAL A 1 207 ? 2.757 -7.718 14.895 1.00 94.88 207 VAL A N 1
ATOM 1699 C CA . VAL A 1 207 ? 4.047 -7.285 14.324 1.00 94.88 207 VAL A CA 1
ATOM 1700 C C . VAL A 1 207 ? 4.503 -5.955 14.922 1.00 94.88 207 VAL A C 1
ATOM 1702 O O . VAL A 1 207 ? 5.703 -5.723 15.055 1.00 94.88 207 VAL A O 1
ATOM 1705 N N . TYR A 1 208 ? 3.548 -5.100 15.289 1.00 95.69 208 TYR A N 1
ATOM 1706 C CA . TYR A 1 208 ? 3.785 -3.800 15.910 1.00 95.69 208 TYR A CA 1
ATOM 1707 C C . TYR A 1 208 ? 3.194 -3.780 17.319 1.00 95.69 208 TYR A C 1
ATOM 1709 O O . TYR A 1 208 ? 2.100 -4.305 17.541 1.00 95.69 208 TYR A O 1
ATOM 1717 N N . GLU A 1 209 ? 3.922 -3.179 18.260 1.00 96.38 209 GLU A N 1
ATOM 1718 C CA . GLU A 1 209 ? 3.461 -3.016 19.638 1.00 96.38 209 GLU A CA 1
ATOM 1719 C C . GLU A 1 209 ? 2.227 -2.114 19.700 1.00 96.38 209 GLU A C 1
ATOM 1721 O O . GLU A 1 209 ? 2.111 -1.130 18.966 1.00 96.38 209 GLU A O 1
ATOM 1726 N N . SER A 1 210 ? 1.306 -2.446 20.599 1.00 97.06 210 SER A N 1
ATOM 1727 C CA . SER A 1 210 ? 0.135 -1.624 20.872 1.00 97.06 210 SER A CA 1
ATOM 1728 C C . SER A 1 210 ? 0.536 -0.276 21.460 1.00 97.06 210 SER A C 1
ATOM 1730 O O . SER A 1 210 ? 1.410 -0.196 22.326 1.00 97.06 210 SER A O 1
ATOM 1732 N N . PHE A 1 211 ? -0.144 0.793 21.055 1.00 97.12 211 PHE A N 1
ATOM 1733 C CA . PHE A 1 211 ? 0.120 2.130 21.582 1.00 97.12 211 PHE A CA 1
ATOM 1734 C C . PHE A 1 211 ? -1.161 2.911 21.844 1.00 97.12 211 PHE A C 1
ATOM 1736 O O . PHE A 1 211 ? -2.206 2.707 21.232 1.00 97.12 211 PHE A O 1
ATOM 1743 N N . ILE A 1 212 ? -1.064 3.850 22.780 1.00 96.12 212 ILE A N 1
ATOM 1744 C CA . ILE A 1 212 ? -2.171 4.718 23.167 1.00 96.12 212 ILE A CA 1
ATOM 1745 C C . ILE A 1 212 ? -2.090 6.022 22.371 1.00 96.12 212 ILE A C 1
ATOM 1747 O O . ILE A 1 212 ? -1.049 6.693 22.367 1.00 96.12 212 ILE A O 1
ATOM 1751 N N . VAL A 1 213 ? -3.218 6.417 21.781 1.00 95.75 213 VAL A N 1
ATOM 1752 C CA . VAL A 1 213 ? -3.435 7.741 21.188 1.00 95.75 213 VAL A CA 1
ATOM 1753 C C . VAL A 1 213 ? -4.428 8.503 22.080 1.00 95.75 213 VAL A C 1
ATOM 1755 O O . VAL A 1 213 ? -5.628 8.211 22.057 1.00 95.75 213 VAL A O 1
ATOM 1758 N N . PRO A 1 214 ? -3.963 9.429 22.940 1.00 94.06 214 PRO A N 1
ATOM 1759 C CA . PRO A 1 214 ? -4.839 10.292 23.736 1.00 94.06 214 PRO A CA 1
ATOM 1760 C C . PRO A 1 214 ? -5.801 11.121 22.870 1.00 94.06 214 PRO A C 1
ATOM 1762 O O . PRO A 1 214 ? -5.570 11.295 21.678 1.00 94.06 214 PRO A O 1
ATOM 1765 N N . PHE A 1 215 ? -6.879 11.641 23.465 1.00 93.25 215 PHE A N 1
ATOM 1766 C CA . PHE A 1 215 ? -7.804 12.532 22.753 1.00 93.25 215 PHE A CA 1
ATOM 1767 C C . PHE A 1 215 ? -7.084 13.774 22.234 1.00 93.25 215 PHE A C 1
ATOM 1769 O O . PHE A 1 215 ? -6.357 14.427 22.985 1.00 93.25 215 PHE A O 1
ATOM 1776 N N . ASN A 1 216 ? -7.352 14.110 20.973 1.00 91.31 216 ASN A N 1
ATOM 1777 C CA . ASN A 1 216 ? -6.788 15.247 20.255 1.00 91.31 216 ASN A CA 1
ATOM 1778 C C . ASN A 1 216 ? -5.252 15.208 20.171 1.00 91.31 216 ASN A C 1
ATOM 1780 O O . ASN A 1 216 ? -4.603 16.250 20.093 1.00 91.31 216 ASN A O 1
ATOM 1784 N N . ASP A 1 217 ? -4.680 14.003 20.218 1.00 94.50 217 ASP A N 1
ATOM 1785 C CA . ASP A 1 217 ? -3.247 13.761 20.090 1.00 94.50 217 ASP A CA 1
ATOM 1786 C C . ASP A 1 217 ? -2.924 13.066 18.761 1.00 94.50 217 ASP A C 1
ATOM 1788 O O . ASP A 1 217 ? -3.786 12.464 18.103 1.00 94.50 217 ASP A O 1
ATOM 1792 N N . ILE A 1 218 ? -1.657 13.169 18.368 1.00 93.25 218 ILE A N 1
ATOM 1793 C CA . ILE A 1 218 ? -1.122 12.614 17.131 1.00 93.25 218 ILE A CA 1
ATOM 1794 C C . ILE A 1 218 ? -0.009 11.625 17.468 1.00 93.25 218 ILE A C 1
ATOM 1796 O O . ILE A 1 218 ? 0.931 11.929 18.201 1.00 93.25 218 ILE A O 1
ATOM 1800 N N . ARG A 1 219 ? -0.083 10.431 16.881 1.00 95.25 219 ARG A N 1
ATOM 1801 C CA . ARG A 1 219 ? 0.968 9.414 16.961 1.00 95.25 219 ARG A CA 1
ATOM 1802 C C . ARG A 1 219 ? 1.451 9.032 15.575 1.00 95.25 219 ARG A C 1
ATOM 1804 O O . ARG A 1 219 ? 0.684 9.021 14.620 1.00 95.25 219 ARG A O 1
ATOM 1811 N N . TYR A 1 220 ? 2.725 8.683 15.488 1.00 94.38 220 TYR A N 1
ATOM 1812 C CA . TYR A 1 220 ? 3.355 8.235 14.254 1.00 94.38 220 TYR A CA 1
ATOM 1813 C C . TYR A 1 220 ? 3.778 6.780 14.402 1.00 94.38 220 TYR A C 1
ATOM 1815 O O . TYR A 1 220 ? 4.358 6.414 15.421 1.00 94.38 220 TYR A O 1
ATOM 1823 N N . GLN A 1 221 ? 3.501 5.971 13.384 1.00 96.00 221 GLN A N 1
ATOM 1824 C CA . GLN A 1 221 ? 3.940 4.582 13.304 1.00 96.00 221 GLN A CA 1
ATOM 1825 C C . GLN A 1 221 ? 4.607 4.350 11.952 1.00 96.00 221 GLN A C 1
ATOM 1827 O O . GLN A 1 221 ? 3.975 4.520 10.912 1.00 96.00 221 GLN A O 1
ATOM 1832 N N . VAL A 1 222 ? 5.874 3.945 11.961 1.00 95.25 222 VAL A N 1
ATOM 1833 C CA . VAL A 1 222 ? 6.585 3.550 10.739 1.00 95.25 222 VAL A CA 1
ATOM 1834 C C . VAL A 1 222 ? 6.303 2.074 10.467 1.00 95.25 222 VAL A C 1
ATOM 1836 O O . VAL A 1 222 ? 6.479 1.242 11.358 1.00 95.25 222 VAL A O 1
ATOM 1839 N N . LEU A 1 223 ? 5.854 1.760 9.252 1.00 95.88 223 LEU A N 1
ATOM 1840 C CA . LEU A 1 223 ? 5.671 0.393 8.766 1.00 95.88 223 LEU A CA 1
ATOM 1841 C C . LEU A 1 223 ? 6.878 0.012 7.907 1.00 95.88 223 LEU A C 1
ATOM 1843 O O . LEU A 1 223 ? 6.998 0.419 6.757 1.00 95.88 223 LEU A O 1
ATOM 1847 N N . ASP A 1 224 ? 7.823 -0.706 8.491 1.00 94.81 224 ASP A N 1
ATOM 1848 C CA . ASP A 1 224 ? 9.145 -1.021 7.935 1.00 94.81 224 ASP A CA 1
ATOM 1849 C C . ASP A 1 224 ? 9.185 -2.282 7.054 1.00 94.81 224 ASP A C 1
ATOM 1851 O O . ASP A 1 224 ? 10.208 -2.583 6.436 1.00 94.81 224 ASP A O 1
ATOM 1855 N N . LYS A 1 225 ? 8.080 -3.027 6.977 1.00 95.81 225 LYS A N 1
ATOM 1856 C CA . LYS A 1 225 ? 7.978 -4.287 6.234 1.00 95.81 225 LYS A CA 1
ATOM 1857 C C . LYS A 1 225 ? 6.808 -4.249 5.260 1.00 95.81 225 LYS A C 1
ATOM 1859 O O . LYS A 1 225 ? 5.805 -3.586 5.492 1.00 95.81 225 LYS A O 1
ATOM 1864 N N . THR A 1 226 ? 6.954 -4.953 4.140 1.00 96.00 226 THR A N 1
ATOM 1865 C CA . THR A 1 226 ? 5.861 -5.124 3.179 1.00 96.00 226 THR A CA 1
ATOM 1866 C C . THR A 1 226 ? 4.844 -6.113 3.719 1.00 96.00 226 THR A C 1
ATOM 1868 O O . THR A 1 226 ? 5.236 -7.157 4.247 1.00 96.00 226 THR A O 1
ATOM 1871 N N . GLY A 1 227 ? 3.565 -5.859 3.485 1.00 97.12 227 GLY A N 1
ATOM 1872 C CA . GLY A 1 227 ? 2.499 -6.763 3.885 1.00 97.12 227 GLY A CA 1
ATOM 1873 C C . GLY A 1 227 ? 1.174 -6.049 4.086 1.00 97.12 227 GLY A C 1
ATOM 1874 O O . GLY A 1 227 ? 1.087 -4.829 4.019 1.00 97.12 227 GLY A O 1
ATOM 1875 N N . ASN A 1 228 ? 0.148 -6.843 4.366 1.00 97.62 228 ASN A N 1
ATOM 1876 C CA . ASN A 1 228 ? -1.154 -6.343 4.775 1.00 97.62 228 ASN A CA 1
ATOM 1877 C C . ASN A 1 228 ? -1.213 -6.333 6.301 1.00 97.62 228 ASN A C 1
ATOM 1879 O O . ASN A 1 228 ? -1.057 -7.385 6.918 1.00 97.62 228 ASN A O 1
ATOM 1883 N N . TYR A 1 229 ? -1.449 -5.163 6.881 1.00 97.50 229 TYR A N 1
ATOM 1884 C CA . TYR A 1 229 ? -1.556 -4.963 8.321 1.00 97.50 229 TYR A CA 1
ATOM 1885 C C . TYR A 1 229 ? -2.978 -4.580 8.681 1.00 97.50 229 TYR A C 1
ATOM 1887 O O . TYR A 1 229 ? -3.553 -3.675 8.074 1.00 97.50 229 TYR A O 1
ATOM 1895 N N . THR A 1 230 ? -3.534 -5.230 9.694 1.00 98.06 230 THR A N 1
ATOM 1896 C CA . THR A 1 230 ? -4.839 -4.855 10.233 1.00 98.06 230 THR A CA 1
ATOM 1897 C C . THR A 1 230 ? -4.639 -4.229 11.599 1.00 98.06 230 THR A C 1
ATOM 1899 O O . THR A 1 230 ? -4.175 -4.888 12.527 1.00 98.06 230 THR A O 1
ATOM 1902 N N . PHE A 1 231 ? -4.995 -2.957 11.742 1.00 97.69 231 PHE A N 1
ATOM 1903 C CA . PHE A 1 231 ? -5.020 -2.291 13.039 1.00 97.69 231 PHE 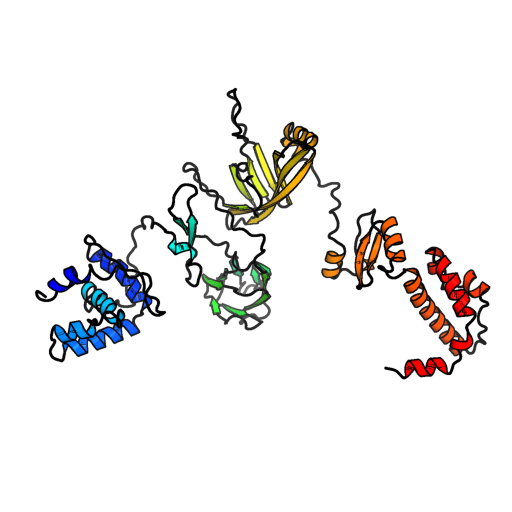A CA 1
ATOM 1904 C C . PHE A 1 231 ? -6.454 -2.178 13.538 1.00 97.69 231 PHE A C 1
ATOM 1906 O O . PHE A 1 231 ? -7.384 -2.029 12.744 1.00 97.69 231 PHE A O 1
ATOM 1913 N N . TYR A 1 232 ? -6.634 -2.252 14.850 1.00 97.19 232 TYR A N 1
ATOM 1914 C CA . TYR A 1 232 ? -7.933 -2.142 15.500 1.00 97.19 232 TYR A CA 1
ATOM 1915 C C . TYR A 1 232 ? -7.821 -1.362 16.810 1.00 97.19 232 TYR A C 1
ATOM 1917 O O . TYR A 1 232 ? -6.736 -1.254 17.387 1.00 97.19 232 TYR A O 1
ATOM 1925 N N . ASP A 1 233 ? -8.940 -0.805 17.264 1.00 96.00 233 ASP A N 1
ATOM 1926 C CA . ASP A 1 233 ? -9.059 -0.244 18.611 1.00 96.00 233 ASP A CA 1
ATOM 1927 C C . ASP A 1 233 ? -9.325 -1.379 19.609 1.00 96.00 233 ASP A C 1
ATOM 1929 O O . ASP A 1 233 ? -10.297 -2.117 19.462 1.00 96.00 233 ASP A O 1
ATOM 1933 N N . GLU A 1 234 ? -8.500 -1.530 20.646 1.00 95.69 234 GLU A N 1
ATOM 1934 C CA . GLU A 1 234 ? -8.709 -2.562 21.674 1.00 95.69 234 GLU A CA 1
ATOM 1935 C C . GLU A 1 234 ? -10.046 -2.434 22.408 1.00 95.69 234 GLU A C 1
ATOM 1937 O O . GLU A 1 234 ? -10.613 -3.442 22.830 1.00 95.69 234 GLU A O 1
ATOM 1942 N N . SER A 1 235 ? -10.556 -1.209 22.559 1.00 93.69 235 SER A N 1
ATOM 1943 C CA . SER A 1 235 ? -11.856 -0.968 23.193 1.00 93.69 235 SER A CA 1
ATOM 1944 C C . SER A 1 235 ? -13.015 -1.338 22.263 1.00 93.69 235 SER A C 1
ATOM 1946 O O . SER A 1 235 ? -14.101 -1.664 22.741 1.00 93.69 235 SER A O 1
ATOM 1948 N N . HIS A 1 236 ? -12.774 -1.339 20.946 1.00 92.50 236 HIS A N 1
ATOM 1949 C CA . HIS A 1 236 ? -13.761 -1.634 19.906 1.00 92.50 236 HIS A CA 1
ATOM 1950 C C . HIS A 1 236 ? -13.150 -2.531 18.821 1.00 92.50 236 HIS A C 1
ATOM 1952 O O . HIS A 1 236 ? -12.880 -2.061 17.716 1.00 92.50 236 HIS A O 1
ATOM 1958 N N . PRO A 1 237 ? -12.951 -3.836 19.096 1.00 95.00 237 PRO A N 1
ATOM 1959 C CA . PRO A 1 237 ? -12.225 -4.735 18.193 1.00 95.00 237 PRO A CA 1
ATOM 1960 C C . PRO A 1 237 ? -12.845 -4.902 16.798 1.00 95.00 237 PRO A C 1
ATOM 1962 O O . PRO A 1 237 ? -12.166 -5.346 15.872 1.00 95.00 237 PRO A O 1
ATOM 1965 N N . ASP A 1 238 ? -14.127 -4.564 16.643 1.00 94.19 238 ASP A N 1
ATOM 1966 C CA . ASP A 1 238 ? -14.838 -4.575 15.359 1.00 94.19 238 ASP A CA 1
ATOM 1967 C C . ASP A 1 238 ? -14.462 -3.383 14.463 1.00 94.19 238 ASP A C 1
ATOM 1969 O O . ASP A 1 238 ? -14.632 -3.434 13.244 1.00 94.19 238 ASP A O 1
ATOM 1973 N N . VAL A 1 239 ? -13.909 -2.320 15.049 1.00 94.00 239 VAL A N 1
ATOM 1974 C CA . VAL A 1 239 ? -13.419 -1.141 14.340 1.00 94.00 239 VAL A CA 1
ATOM 1975 C C . VAL A 1 239 ? -12.008 -1.446 13.870 1.00 94.00 239 VAL A C 1
ATOM 1977 O O . VAL A 1 239 ? -11.092 -1.581 14.682 1.00 94.00 239 VAL A O 1
ATOM 1980 N N . LYS A 1 240 ? -11.833 -1.584 12.553 1.00 96.31 240 LYS A N 1
ATOM 1981 C CA . LYS A 1 240 ? -10.566 -2.000 11.941 1.00 96.31 240 LYS A CA 1
ATOM 1982 C C . LYS A 1 240 ? -10.184 -1.114 10.765 1.00 96.31 240 LYS A C 1
ATOM 1984 O O . LYS A 1 240 ? -11.049 -0.604 10.055 1.00 96.31 240 LYS A O 1
ATOM 1989 N N . ILE A 1 241 ? -8.884 -0.975 10.544 1.00 97.00 241 ILE A N 1
ATOM 1990 C CA . ILE A 1 241 ? -8.299 -0.410 9.330 1.00 97.00 241 ILE A CA 1
ATOM 1991 C C . ILE A 1 241 ? -7.319 -1.408 8.731 1.00 97.00 241 ILE A C 1
ATOM 1993 O O . ILE A 1 241 ? -6.499 -1.991 9.445 1.00 97.00 241 ILE A O 1
ATOM 1997 N N . ARG A 1 242 ? -7.388 -1.579 7.411 1.00 97.38 242 ARG A N 1
ATOM 1998 C CA . ARG A 1 242 ? -6.408 -2.355 6.650 1.00 97.38 242 ARG A CA 1
ATOM 1999 C C . ARG A 1 242 ? -5.392 -1.423 6.002 1.00 97.38 242 ARG A C 1
ATOM 2001 O O . ARG A 1 242 ? -5.771 -0.507 5.281 1.00 97.38 242 ARG A O 1
ATOM 2008 N N . ILE A 1 243 ? -4.110 -1.672 6.222 1.00 97.00 243 ILE A N 1
ATOM 2009 C CA . ILE A 1 243 ? -3.018 -0.932 5.593 1.00 97.00 243 ILE A CA 1
ATOM 2010 C C . ILE A 1 243 ? -2.189 -1.909 4.761 1.00 97.00 243 ILE A C 1
ATOM 2012 O O . ILE A 1 243 ? -1.564 -2.811 5.313 1.00 97.00 243 ILE A O 1
ATOM 2016 N N . ASP A 1 244 ? -2.193 -1.737 3.443 1.00 96.50 244 ASP A N 1
ATOM 2017 C CA . ASP A 1 244 ? -1.355 -2.503 2.518 1.00 96.50 244 ASP A CA 1
ATOM 2018 C C . ASP A 1 244 ? -0.035 -1.758 2.291 1.00 96.50 244 ASP A C 1
ATOM 2020 O O . ASP A 1 244 ? -0.006 -0.657 1.738 1.00 96.50 244 ASP A O 1
ATOM 2024 N N . VAL A 1 245 ? 1.064 -2.338 2.760 1.00 96.25 245 VAL A N 1
ATOM 2025 C CA . VAL A 1 245 ? 2.416 -1.817 2.575 1.00 96.25 245 VAL A CA 1
ATOM 2026 C C . VAL A 1 245 ? 3.054 -2.557 1.412 1.00 96.25 245 VAL A C 1
ATOM 2028 O O . VAL A 1 245 ? 3.525 -3.693 1.527 1.00 96.25 245 VAL A O 1
ATOM 2031 N N . THR A 1 246 ? 3.115 -1.879 0.279 1.00 93.94 246 THR A N 1
ATOM 2032 C CA . THR A 1 246 ? 3.712 -2.406 -0.940 1.00 93.94 246 THR A CA 1
ATOM 2033 C C . THR A 1 246 ? 5.236 -2.208 -0.944 1.00 93.94 246 THR A C 1
ATOM 2035 O O . THR A 1 246 ? 5.760 -1.284 -0.305 1.00 93.94 246 THR A O 1
ATOM 2038 N N . PRO A 1 247 ? 5.996 -3.078 -1.639 1.00 92.69 247 PRO A N 1
ATOM 2039 C CA . PRO A 1 247 ? 7.414 -2.839 -1.877 1.00 92.69 247 PRO A CA 1
ATOM 2040 C C . PRO A 1 247 ? 7.624 -1.482 -2.546 1.00 92.69 247 PRO A C 1
ATOM 2042 O O . PRO A 1 247 ? 6.806 -1.077 -3.371 1.00 92.69 247 PRO A O 1
ATOM 2045 N N . LEU A 1 248 ? 8.752 -0.825 -2.258 1.00 81.75 248 LEU A N 1
ATOM 2046 C CA . LEU A 1 248 ? 9.178 0.352 -3.012 1.00 81.75 248 LEU A CA 1
ATOM 2047 C C . LEU A 1 248 ? 9.145 0.009 -4.508 1.00 81.75 248 LEU A C 1
ATOM 2049 O O . LEU A 1 248 ? 9.891 -0.872 -4.956 1.00 81.75 248 LEU A O 1
ATOM 2053 N N . ASP A 1 249 ? 8.263 0.662 -5.275 1.00 68.56 249 ASP A N 1
ATOM 2054 C CA . ASP A 1 249 ? 8.244 0.480 -6.722 1.00 68.56 249 ASP A CA 1
ATOM 2055 C C . ASP A 1 249 ? 9.629 0.883 -7.230 1.00 68.56 249 ASP A C 1
ATOM 2057 O O . ASP A 1 249 ? 10.049 2.028 -7.092 1.00 68.56 249 ASP A O 1
ATOM 2061 N N . LYS A 1 250 ? 10.364 -0.066 -7.817 1.00 55.25 250 LYS A N 1
ATOM 2062 C CA . LYS A 1 250 ? 11.713 0.172 -8.354 1.00 55.25 250 LYS A CA 1
ATOM 2063 C C . LYS A 1 250 ? 11.727 1.229 -9.468 1.00 55.25 250 LYS A C 1
ATOM 2065 O O . LYS A 1 250 ? 12.799 1.624 -9.913 1.00 55.25 250 LYS A O 1
ATOM 2070 N N . LYS A 1 251 ? 10.552 1.651 -9.947 1.00 52.12 251 LYS A N 1
ATOM 2071 C CA . LYS A 1 251 ? 10.355 2.750 -10.902 1.00 52.12 251 LYS A CA 1
ATOM 2072 C C . LYS A 1 251 ? 10.142 4.112 -10.233 1.00 52.12 251 LYS A C 1
ATOM 2074 O O . LYS A 1 251 ? 10.062 5.118 -10.936 1.00 52.12 251 LYS A O 1
ATOM 2079 N N . PHE A 1 252 ? 10.044 4.159 -8.908 1.00 48.56 252 PHE A N 1
ATOM 2080 C CA . PHE A 1 252 ? 9.947 5.387 -8.134 1.00 48.56 252 PHE A CA 1
ATOM 2081 C C . PHE A 1 252 ? 11.352 5.975 -7.959 1.00 48.56 252 PHE A C 1
ATOM 2083 O O . PHE A 1 252 ? 12.083 5.610 -7.043 1.00 48.56 252 PHE A O 1
ATOM 2090 N N . ASN A 1 253 ? 11.762 6.883 -8.849 1.00 46.16 253 ASN A N 1
ATOM 2091 C CA . ASN A 1 253 ? 12.826 7.820 -8.495 1.00 46.16 253 ASN A CA 1
ATOM 2092 C C . ASN A 1 253 ? 12.165 9.029 -7.841 1.00 46.16 253 ASN A C 1
ATOM 2094 O O . ASN A 1 253 ? 11.245 9.606 -8.418 1.00 46.16 253 ASN A O 1
ATOM 2098 N N . LEU A 1 254 ? 12.642 9.403 -6.653 1.00 42.72 254 LEU A N 1
ATOM 2099 C CA . LEU A 1 254 ? 12.228 10.627 -5.976 1.00 42.72 254 LEU A CA 1
ATOM 2100 C C . LEU A 1 254 ? 12.461 11.809 -6.937 1.00 42.72 254 LEU A C 1
ATOM 2102 O O . LEU A 1 254 ? 13.605 12.170 -7.224 1.00 42.72 254 LEU A O 1
ATOM 2106 N N . GLY A 1 255 ? 11.386 12.370 -7.492 1.00 41.84 255 GLY A N 1
ATOM 2107 C CA . GLY A 1 255 ? 11.471 13.586 -8.294 1.00 41.84 255 GLY A CA 1
ATOM 2108 C C . GLY A 1 255 ? 12.008 14.729 -7.434 1.00 41.84 255 GLY A C 1
ATOM 2109 O O . GLY A 1 255 ? 11.659 14.844 -6.259 1.00 41.84 255 GLY A O 1
ATOM 2110 N N . LYS A 1 256 ? 12.877 15.576 -7.996 1.00 40.47 256 LYS A N 1
ATOM 2111 C CA . LYS A 1 256 ? 13.269 16.814 -7.313 1.00 40.47 256 LYS A CA 1
ATOM 2112 C C . LYS A 1 256 ? 12.040 17.734 -7.221 1.00 40.47 256 LYS A C 1
ATOM 2114 O O . LYS A 1 256 ? 11.324 17.844 -8.216 1.00 40.47 256 LYS A O 1
ATOM 2119 N N . PRO A 1 257 ? 11.800 18.412 -6.085 1.00 38.91 257 PRO A N 1
ATOM 2120 C CA . PRO A 1 257 ? 10.795 19.465 -6.028 1.00 38.91 257 PRO A CA 1
ATOM 2121 C C . PRO A 1 257 ? 11.119 20.537 -7.074 1.00 38.91 257 PRO A C 1
ATOM 2123 O O . PRO A 1 257 ? 12.284 20.911 -7.230 1.00 38.91 257 PRO A O 1
ATOM 2126 N N . ILE A 1 258 ? 10.101 21.039 -7.779 1.00 40.31 258 ILE A N 1
ATOM 2127 C CA . ILE A 1 258 ? 10.259 22.196 -8.666 1.00 40.31 258 ILE A CA 1
ATOM 2128 C C . ILE A 1 258 ? 10.660 23.379 -7.781 1.00 40.31 258 ILE A C 1
ATOM 2130 O O . ILE A 1 258 ? 9.858 23.906 -7.008 1.00 40.31 258 ILE A O 1
ATOM 2134 N N . THR A 1 259 ? 11.934 23.764 -7.822 1.00 33.97 259 THR A N 1
ATOM 2135 C CA . THR A 1 259 ? 12.430 24.901 -7.048 1.00 33.97 259 THR A CA 1
ATOM 2136 C C . THR A 1 259 ? 11.853 26.199 -7.605 1.00 33.97 259 THR A C 1
ATOM 2138 O O . THR A 1 259 ? 12.103 26.577 -8.745 1.00 33.97 259 THR A O 1
ATOM 2141 N N . LYS A 1 260 ? 11.080 26.868 -6.751 1.00 42.28 260 LYS A N 1
ATOM 2142 C CA . LYS A 1 260 ? 10.389 28.147 -6.940 1.00 42.28 260 LYS A CA 1
ATOM 2143 C C . LYS A 1 260 ? 11.312 29.265 -7.457 1.00 42.28 260 LYS A C 1
ATOM 2145 O O . LYS A 1 260 ? 12.320 29.566 -6.820 1.00 42.28 260 LYS A O 1
ATOM 2150 N N . HIS A 1 261 ? 10.908 29.968 -8.520 1.00 33.72 261 HIS A N 1
ATOM 2151 C CA . HIS A 1 261 ? 11.390 31.331 -8.786 1.00 33.72 261 HIS A CA 1
ATOM 2152 C C . HIS A 1 261 ? 10.671 32.315 -7.840 1.00 33.72 261 HIS A C 1
ATOM 2154 O O . HIS A 1 261 ? 9.465 32.230 -7.616 1.00 33.72 261 HIS A O 1
ATOM 2160 N N . SER A 1 262 ? 11.425 33.226 -7.227 1.00 32.62 262 SER A N 1
ATOM 2161 C CA . SER A 1 262 ? 11.130 33.915 -5.958 1.00 32.62 262 SER A CA 1
ATOM 2162 C C . SER A 1 262 ? 9.967 34.929 -5.915 1.00 32.62 262 SER A C 1
ATOM 2164 O O . SER A 1 262 ? 9.922 35.712 -4.970 1.00 32.62 262 SER A O 1
ATOM 2166 N N . TYR A 1 263 ? 9.031 34.953 -6.869 1.00 34.38 263 TYR A N 1
ATOM 2167 C CA . TYR A 1 263 ? 8.088 36.081 -7.017 1.00 34.38 263 TYR A CA 1
ATOM 2168 C C . TYR A 1 263 ? 6.585 35.788 -6.844 1.00 34.38 263 TYR A C 1
ATOM 2170 O O . TYR A 1 263 ? 5.804 36.733 -6.861 1.00 34.38 263 TYR A O 1
ATOM 2178 N N . PHE A 1 264 ? 6.149 34.548 -6.586 1.00 36.75 264 PHE A N 1
ATOM 2179 C CA . PHE A 1 264 ? 4.715 34.231 -6.400 1.00 36.75 264 PHE A CA 1
ATOM 2180 C C . PHE A 1 264 ? 4.418 33.565 -5.043 1.00 36.75 264 PHE A C 1
ATOM 2182 O O . PHE A 1 264 ? 5.240 32.815 -4.518 1.00 36.75 264 PHE A O 1
ATOM 2189 N N . SER A 1 265 ? 3.267 33.861 -4.428 1.00 35.44 265 SER A N 1
ATOM 2190 C CA . SER A 1 265 ? 2.963 33.541 -3.021 1.00 35.44 265 SER A CA 1
ATOM 2191 C C . SER A 1 265 ? 2.426 32.133 -2.733 1.00 35.44 265 SER A C 1
ATOM 2193 O O . SER A 1 265 ? 2.430 31.761 -1.566 1.00 35.44 265 SER A O 1
ATOM 2195 N N . ASP A 1 266 ? 2.105 31.299 -3.726 1.00 37.97 266 ASP A N 1
ATOM 2196 C CA . ASP A 1 266 ? 1.496 29.980 -3.471 1.00 37.97 266 ASP A CA 1
ATOM 2197 C C . ASP A 1 266 ? 2.388 28.839 -3.984 1.00 37.97 266 ASP A C 1
ATOM 2199 O O . ASP A 1 266 ? 2.652 28.731 -5.180 1.00 37.97 266 ASP A O 1
ATOM 2203 N N . ALA A 1 267 ? 2.897 27.994 -3.080 1.00 33.38 267 ALA A N 1
ATOM 2204 C CA . ALA A 1 267 ? 3.700 26.815 -3.423 1.00 33.38 267 ALA A CA 1
ATOM 2205 C C . ALA A 1 267 ? 2.792 25.597 -3.651 1.00 33.38 267 ALA A C 1
ATOM 2207 O O . ALA A 1 267 ? 1.933 25.316 -2.817 1.00 33.38 267 ALA A O 1
ATOM 2208 N N . ARG A 1 268 ? 2.975 24.877 -4.767 1.00 42.84 268 ARG A N 1
ATOM 2209 C CA . ARG A 1 268 ? 2.197 23.680 -5.136 1.00 42.84 268 ARG A CA 1
ATOM 2210 C C . ARG A 1 268 ? 3.172 22.587 -5.589 1.00 42.84 268 ARG A C 1
ATOM 2212 O O . ARG A 1 268 ? 4.068 22.866 -6.384 1.00 42.84 268 ARG A O 1
ATOM 2219 N N . PHE A 1 269 ? 3.073 21.384 -5.017 1.00 41.59 269 PHE A N 1
ATOM 2220 C CA . PHE A 1 269 ? 4.015 20.287 -5.281 1.00 41.59 269 PHE A CA 1
ATOM 2221 C C . PHE A 1 269 ? 3.519 19.432 -6.457 1.00 41.59 269 PHE A C 1
ATOM 2223 O O . PHE A 1 269 ? 2.375 18.981 -6.457 1.00 41.59 269 PHE A O 1
ATOM 2230 N N . GLN A 1 270 ? 4.387 19.186 -7.441 1.00 48.84 270 GLN A N 1
ATOM 2231 C CA . GLN A 1 270 ? 4.152 18.247 -8.543 1.00 48.84 270 GLN A CA 1
ATOM 2232 C C . GLN A 1 270 ? 5.052 17.024 -8.362 1.00 48.84 270 GLN A C 1
ATOM 2234 O O . GLN A 1 270 ? 6.239 17.172 -8.062 1.00 48.84 270 GLN A O 1
ATOM 2239 N N . ILE A 1 271 ? 4.498 15.824 -8.541 1.00 44.38 271 ILE A N 1
ATOM 2240 C CA . ILE A 1 271 ? 5.243 14.565 -8.430 1.00 44.38 271 ILE A CA 1
ATOM 2241 C C . ILE A 1 271 ? 5.200 13.851 -9.776 1.00 44.38 271 ILE A C 1
ATOM 2243 O O . ILE A 1 271 ? 4.126 13.558 -10.302 1.00 44.38 271 ILE A O 1
ATOM 2247 N N . PHE A 1 272 ? 6.384 13.558 -10.315 1.00 48.09 272 PHE A N 1
ATOM 2248 C CA . PHE A 1 272 ? 6.563 12.834 -11.570 1.00 48.09 272 PHE A CA 1
ATOM 2249 C C . PHE A 1 272 ? 7.164 11.453 -11.305 1.00 48.09 272 PHE A C 1
ATOM 2251 O O . PHE A 1 272 ? 8.116 11.318 -10.534 1.00 48.09 272 PHE A O 1
ATOM 2258 N N . ARG A 1 273 ? 6.661 10.432 -12.005 1.00 40.56 273 ARG A N 1
ATOM 2259 C CA . ARG A 1 273 ? 7.341 9.132 -12.136 1.00 40.56 273 ARG A CA 1
ATOM 2260 C C . ARG A 1 273 ? 8.426 9.246 -13.213 1.00 40.56 273 ARG A C 1
ATOM 2262 O O . ARG A 1 273 ? 8.173 9.808 -14.269 1.00 40.56 273 ARG A O 1
ATOM 2269 N N . SER A 1 274 ? 9.637 8.756 -12.954 1.00 33.34 274 SER A N 1
ATOM 2270 C CA . SER A 1 274 ? 10.822 9.094 -13.762 1.00 33.34 274 SER A CA 1
ATOM 2271 C C . SER A 1 274 ? 10.841 8.559 -15.194 1.00 33.34 274 SER A C 1
ATOM 2273 O O . SER A 1 274 ? 10.555 7.375 -15.400 1.00 33.34 274 SER A O 1
ATOM 2275 N N . GLY A 1 275 ? 11.361 9.375 -16.121 1.00 39.38 275 GLY A N 1
ATOM 2276 C CA . GLY A 1 275 ? 11.673 8.954 -17.489 1.00 39.38 275 GLY A CA 1
ATOM 2277 C C . GLY A 1 275 ? 12.135 10.032 -18.482 1.00 39.38 275 GLY A C 1
ATOM 2278 O O . GLY A 1 275 ? 12.688 9.643 -19.514 1.00 39.38 275 GLY A O 1
ATOM 2279 N N . SER A 1 276 ? 11.969 11.339 -18.225 1.00 40.25 276 SER A N 1
ATOM 2280 C CA . SER A 1 276 ? 12.282 12.352 -19.248 1.00 40.25 276 SER A CA 1
ATOM 2281 C C . SER A 1 276 ? 12.731 13.738 -18.761 1.00 40.25 276 SER A C 1
ATOM 2283 O O . SER A 1 276 ? 12.553 14.121 -17.605 1.00 40.25 276 SER A O 1
ATOM 2285 N N . ASP A 1 277 ? 13.256 14.502 -19.725 1.00 45.91 277 ASP A N 1
ATOM 2286 C CA . ASP A 1 277 ? 13.604 15.926 -19.658 1.00 45.91 277 ASP A CA 1
ATOM 2287 C C . ASP A 1 277 ? 12.373 16.864 -19.798 1.00 45.91 277 ASP A C 1
ATOM 2289 O O . ASP A 1 277 ? 12.528 18.065 -20.015 1.00 45.91 277 ASP A O 1
ATOM 2293 N N . ALA A 1 278 ? 11.135 16.354 -19.707 1.00 46.62 278 ALA A N 1
ATOM 2294 C CA . ALA A 1 278 ? 9.901 17.099 -20.008 1.00 46.62 278 ALA A CA 1
ATOM 2295 C C . ALA A 1 278 ? 9.363 17.972 -18.851 1.00 46.62 278 ALA A C 1
ATOM 2297 O O . ALA A 1 278 ? 8.215 18.413 -18.896 1.00 46.62 278 ALA A O 1
ATOM 2298 N N . GLN A 1 279 ? 10.178 18.265 -17.831 1.00 52.12 279 GLN A N 1
ATOM 2299 C CA . GLN A 1 279 ? 9.784 19.063 -16.653 1.00 52.12 279 GLN A CA 1
ATOM 2300 C C . GLN A 1 279 ? 9.407 20.523 -16.980 1.00 52.12 279 GLN A C 1
ATOM 2302 O O . GLN A 1 279 ? 8.864 21.218 -16.128 1.00 52.12 279 GLN A O 1
ATOM 2307 N N . ASN A 1 280 ? 9.669 20.994 -18.202 1.00 52.25 280 ASN A N 1
ATOM 2308 C CA . ASN A 1 280 ? 9.646 22.418 -18.545 1.00 52.25 280 ASN A CA 1
ATOM 2309 C C . ASN A 1 280 ? 8.277 22.973 -18.982 1.00 52.25 280 ASN A C 1
ATOM 2311 O O . ASN A 1 280 ? 8.180 24.168 -19.224 1.00 52.25 280 ASN A O 1
ATOM 2315 N N . PHE A 1 281 ? 7.228 22.150 -19.106 1.00 61.38 281 PHE A N 1
ATOM 2316 C CA . PHE A 1 281 ? 5.974 22.586 -19.752 1.00 61.38 281 PHE A CA 1
ATOM 2317 C C . PHE A 1 281 ? 4.834 22.938 -18.790 1.00 61.38 281 PHE A C 1
ATOM 2319 O O . PHE A 1 281 ? 3.859 23.560 -19.204 1.00 61.38 281 PHE A O 1
ATOM 2326 N N . ILE A 1 282 ? 4.911 22.538 -17.518 1.00 66.38 282 ILE A N 1
ATOM 2327 C CA . ILE A 1 282 ? 3.846 22.803 -16.543 1.00 66.38 282 ILE A CA 1
ATOM 2328 C C . ILE A 1 282 ? 4.225 24.026 -15.707 1.00 66.38 282 ILE A C 1
ATOM 2330 O O . ILE A 1 282 ? 5.030 23.925 -14.784 1.00 66.38 282 ILE A O 1
ATOM 2334 N N . HIS A 1 283 ? 3.616 25.172 -16.016 1.00 67.19 283 HIS A N 1
ATOM 2335 C CA . HIS A 1 283 ? 3.897 26.445 -15.353 1.00 67.19 283 HIS A CA 1
ATOM 2336 C C . HIS A 1 283 ? 3.249 26.523 -13.964 1.00 67.19 283 HIS A C 1
ATOM 2338 O O . HIS A 1 283 ? 3.883 26.918 -12.986 1.00 67.19 283 HIS A O 1
ATOM 2344 N N . ASN A 1 284 ? 1.972 26.137 -13.861 1.00 70.44 284 ASN A N 1
ATOM 2345 C CA . ASN A 1 284 ? 1.207 26.204 -12.617 1.00 70.44 284 ASN A CA 1
ATOM 2346 C C . ASN A 1 284 ? 0.142 25.097 -12.542 1.00 70.44 284 ASN A C 1
ATOM 2348 O O . ASN A 1 284 ? -0.402 24.702 -13.565 1.00 70.44 284 ASN A O 1
ATOM 2352 N N . VAL A 1 285 ? -0.188 24.606 -11.344 1.00 70.81 285 VAL A N 1
ATOM 2353 C CA . VAL A 1 285 ? -1.218 23.563 -11.127 1.00 70.81 285 VAL A CA 1
ATOM 2354 C C . VAL A 1 285 ? -2.048 23.923 -9.914 1.00 70.81 285 VAL A C 1
ATOM 2356 O O . VAL A 1 285 ? -1.507 23.882 -8.818 1.00 70.81 285 VAL A O 1
ATOM 2359 N N . THR A 1 286 ? -3.311 24.333 -10.056 1.00 77.56 286 THR A N 1
ATOM 2360 C CA . THR A 1 286 ? -4.239 24.707 -8.965 1.00 77.56 286 THR A CA 1
ATOM 2361 C C . THR A 1 286 ? -5.167 23.556 -8.692 1.00 77.56 286 THR A C 1
ATOM 2363 O O . THR A 1 286 ? -5.844 23.107 -9.601 1.00 77.56 286 THR A O 1
ATOM 2366 N N . ILE A 1 287 ? -5.229 23.079 -7.457 1.00 75.56 287 ILE A N 1
ATOM 2367 C CA . ILE A 1 287 ? -6.216 22.065 -7.099 1.00 75.56 287 ILE A CA 1
ATOM 2368 C C . ILE A 1 287 ? -7.528 22.781 -6.824 1.00 75.56 287 ILE A C 1
ATOM 2370 O O . ILE A 1 287 ? -7.578 23.659 -5.963 1.00 75.56 287 ILE A O 1
ATOM 2374 N N . ASN A 1 288 ? -8.561 22.438 -7.589 1.00 70.00 288 ASN A N 1
ATOM 2375 C CA . ASN A 1 288 ? -9.883 23.022 -7.401 1.00 70.00 288 ASN A CA 1
ATOM 2376 C C . ASN A 1 288 ? -10.653 22.238 -6.330 1.00 70.00 288 ASN A C 1
ATOM 2378 O O . ASN A 1 288 ? -11.218 22.834 -5.414 1.00 70.00 288 ASN A O 1
ATOM 2382 N N . ASP A 1 289 ? -10.646 20.907 -6.440 1.00 78.12 289 ASP A N 1
ATOM 2383 C CA . ASP A 1 289 ? -11.336 19.962 -5.558 1.00 78.12 289 ASP A CA 1
ATOM 2384 C C . ASP A 1 289 ? -10.650 18.575 -5.575 1.00 78.12 289 ASP A C 1
ATOM 2386 O O . ASP A 1 289 ? -9.508 18.454 -6.018 1.00 78.12 289 ASP A O 1
ATOM 2390 N N . SER A 1 290 ? -11.301 17.534 -5.037 1.00 75.00 290 SER A N 1
ATOM 2391 C CA . SER A 1 290 ? -10.741 16.173 -4.957 1.00 75.00 290 SER A CA 1
ATOM 2392 C C . SER A 1 290 ? -10.554 15.500 -6.315 1.00 75.00 290 SER A C 1
ATOM 2394 O O . SER A 1 290 ? -9.809 14.527 -6.403 1.00 75.00 290 SER A O 1
ATOM 2396 N N . ASP A 1 291 ? -11.212 16.012 -7.358 1.00 75.44 291 ASP A N 1
ATOM 2397 C CA . ASP A 1 291 ? -11.389 15.304 -8.626 1.00 75.44 291 ASP A CA 1
ATOM 2398 C C . ASP A 1 291 ? -10.849 16.109 -9.818 1.00 75.44 291 ASP A C 1
ATOM 2400 O O . ASP A 1 291 ? -10.712 15.558 -10.915 1.00 75.44 291 ASP A O 1
ATOM 2404 N N . SER A 1 292 ? -10.510 17.390 -9.621 1.00 81.25 292 SER A N 1
ATOM 2405 C CA . SER A 1 292 ? -10.017 18.272 -10.674 1.00 81.25 292 SER A CA 1
ATOM 2406 C C . SER A 1 292 ? -8.893 19.225 -10.253 1.00 81.25 292 SER A C 1
ATOM 2408 O O . SER A 1 292 ? -8.840 19.768 -9.144 1.00 81.25 292 SER A O 1
ATOM 2410 N N . ILE A 1 293 ? -7.999 19.484 -11.207 1.00 82.44 293 ILE A N 1
ATOM 2411 C CA . ILE A 1 293 ? -6.939 20.488 -11.115 1.00 82.44 293 ILE A CA 1
ATOM 2412 C C . ILE A 1 293 ? -6.969 21.407 -12.336 1.00 82.44 293 ILE A C 1
ATOM 2414 O O . ILE A 1 293 ? -7.199 20.976 -13.461 1.00 82.44 293 ILE A O 1
ATOM 2418 N N . HIS A 1 294 ? -6.705 22.686 -12.128 1.00 80.94 294 HIS A N 1
ATOM 2419 C CA . HIS A 1 294 ? -6.466 23.672 -13.168 1.00 80.94 294 HIS A CA 1
ATOM 2420 C C . HIS A 1 294 ? -4.968 23.766 -13.457 1.00 80.94 294 HIS A C 1
ATOM 2422 O O . HIS A 1 294 ? -4.197 24.176 -12.595 1.00 80.94 294 HIS A O 1
ATOM 2428 N N . ILE A 1 295 ? -4.533 23.421 -14.658 1.00 79.38 295 ILE A N 1
ATOM 2429 C CA . ILE A 1 295 ? -3.137 23.503 -15.076 1.00 79.38 295 ILE A CA 1
ATOM 2430 C C . ILE A 1 295 ? -2.954 24.676 -16.033 1.00 79.38 295 ILE A C 1
ATOM 2432 O O . ILE A 1 295 ? -3.666 24.784 -17.026 1.00 79.38 295 ILE A O 1
ATOM 2436 N N . THR A 1 296 ? -1.959 25.511 -15.758 1.00 73.62 296 THR A N 1
ATOM 2437 C CA . THR A 1 296 ? -1.427 26.490 -16.707 1.00 73.62 296 THR A CA 1
ATOM 2438 C C . THR A 1 296 ? -0.146 25.917 -17.295 1.00 73.62 296 THR A C 1
ATOM 2440 O O . THR A 1 296 ? 0.788 25.580 -16.559 1.00 73.62 296 THR A O 1
ATOM 2443 N N . LEU A 1 297 ? -0.106 25.775 -18.615 1.00 74.69 297 LEU A N 1
ATOM 2444 C CA . LEU A 1 297 ? 1.064 25.299 -19.345 1.00 74.69 297 LEU A CA 1
ATOM 2445 C C . LEU A 1 297 ? 1.886 26.486 -19.848 1.00 74.69 297 LEU A C 1
ATOM 2447 O O . LEU A 1 297 ? 1.330 27.488 -20.308 1.00 74.69 297 LEU A O 1
ATOM 2451 N N . ASP A 1 298 ? 3.207 26.349 -19.767 1.00 67.94 298 ASP A N 1
ATOM 2452 C CA . ASP A 1 298 ? 4.125 27.298 -20.382 1.00 67.94 298 ASP A CA 1
ATOM 2453 C C . ASP A 1 298 ? 4.264 26.948 -21.867 1.00 67.94 298 ASP A C 1
ATOM 2455 O O . ASP A 1 298 ? 4.674 25.838 -22.215 1.00 67.94 298 ASP A O 1
ATOM 2459 N N . ASN A 1 299 ? 3.910 27.880 -22.753 1.00 58.19 299 ASN A N 1
ATOM 2460 C CA . ASN A 1 299 ? 4.149 27.730 -24.194 1.00 58.19 299 ASN A CA 1
ATOM 2461 C C . ASN A 1 299 ? 5.572 28.145 -24.595 1.00 58.19 299 ASN A C 1
ATOM 2463 O O . ASN A 1 299 ? 5.895 28.142 -25.785 1.00 58.19 299 ASN A O 1
ATOM 2467 N N . SER A 1 300 ? 6.428 28.499 -23.635 1.00 50.84 300 SER A N 1
ATOM 2468 C CA . SER A 1 300 ? 7.825 28.847 -23.869 1.00 50.84 300 SER A CA 1
ATOM 2469 C C . SER A 1 300 ? 8.634 27.636 -24.358 1.00 50.84 300 SER A C 1
ATOM 2471 O O . SER A 1 300 ? 9.263 26.900 -23.597 1.00 50.84 300 SER A O 1
ATOM 2473 N N . MET A 1 301 ? 8.641 27.410 -25.674 1.00 46.91 301 MET A N 1
ATOM 2474 C CA . MET A 1 301 ? 9.747 26.698 -26.306 1.00 46.91 301 MET A CA 1
ATOM 2475 C C . MET A 1 301 ? 10.920 27.661 -26.450 1.00 46.91 301 MET A C 1
ATOM 2477 O O . MET A 1 301 ? 11.084 28.316 -27.478 1.00 46.91 301 MET A O 1
ATOM 2481 N N . ASP A 1 302 ? 11.793 27.668 -25.450 1.00 40.53 302 ASP A N 1
ATOM 2482 C CA . ASP A 1 302 ? 13.155 28.172 -25.596 1.00 40.53 302 ASP A CA 1
ATOM 2483 C C . ASP A 1 302 ? 13.996 27.124 -26.363 1.00 40.53 302 ASP A C 1
ATOM 2485 O O . ASP A 1 302 ? 14.839 26.405 -25.828 1.00 40.53 302 ASP A O 1
ATOM 2489 N N . LEU A 1 303 ? 13.704 26.975 -27.660 1.00 35.56 303 LEU A N 1
ATOM 2490 C CA . LEU A 1 303 ? 14.567 26.307 -28.633 1.00 35.56 303 LEU A CA 1
ATOM 2491 C C . LEU A 1 303 ? 14.925 27.324 -29.715 1.00 35.56 303 LEU A C 1
ATOM 2493 O O . LEU A 1 303 ? 14.252 27.479 -30.730 1.00 35.56 303 LEU A O 1
ATOM 2497 N N . GLN A 1 304 ? 16.012 28.036 -29.425 1.00 37.31 304 GLN A N 1
ATOM 2498 C CA . GLN A 1 304 ? 16.805 28.895 -30.298 1.00 37.31 304 GLN A CA 1
ATOM 2499 C C . GLN A 1 304 ? 16.665 28.576 -31.797 1.00 37.31 304 GLN A C 1
ATOM 2501 O O . GLN A 1 304 ? 17.288 27.639 -32.278 1.00 37.31 304 GLN A O 1
ATOM 2506 N N . TYR A 1 305 ? 15.921 29.404 -32.534 1.00 32.44 305 TYR A N 1
ATOM 2507 C CA . TYR A 1 305 ? 16.357 30.046 -33.783 1.00 32.44 305 TYR A CA 1
ATOM 2508 C C . TYR A 1 305 ? 15.368 31.172 -34.147 1.00 32.44 305 TYR A C 1
ATOM 2510 O O . TYR A 1 305 ? 14.337 30.937 -34.758 1.00 32.44 305 TYR A O 1
ATOM 2518 N N . ALA A 1 306 ? 15.758 32.401 -33.795 1.00 35.50 306 ALA A N 1
ATOM 2519 C CA . ALA A 1 306 ? 15.512 33.650 -34.523 1.00 35.50 306 ALA A CA 1
ATOM 2520 C C . ALA A 1 306 ? 14.058 34.103 -34.844 1.00 35.50 306 ALA A C 1
ATOM 2522 O O . ALA A 1 306 ? 13.442 33.636 -35.793 1.00 35.50 306 ALA A O 1
ATOM 2523 N N . VAL A 1 307 ? 13.688 35.228 -34.201 1.00 37.44 307 VAL A N 1
ATOM 2524 C CA . VAL A 1 307 ? 12.907 36.369 -34.744 1.00 37.44 307 VAL A CA 1
ATOM 2525 C C . VAL A 1 307 ? 11.373 36.224 -34.763 1.00 37.44 307 VAL A C 1
ATOM 2527 O O . VAL A 1 307 ? 10.807 35.717 -35.720 1.00 37.44 307 VAL A O 1
ATOM 2530 N N . TYR A 1 308 ? 10.705 36.740 -33.721 1.00 37.50 308 TYR A N 1
ATOM 2531 C CA . TYR A 1 308 ? 9.757 37.881 -33.705 1.00 37.50 308 TYR A CA 1
ATOM 2532 C C . TYR A 1 308 ? 9.087 37.958 -32.313 1.00 37.50 308 TYR A C 1
ATOM 2534 O O . TYR A 1 308 ? 8.774 36.925 -31.732 1.00 37.50 308 TYR A O 1
ATOM 2542 N N . ASP A 1 309 ? 8.901 39.174 -31.783 1.00 41.12 309 ASP A N 1
ATOM 2543 C CA . ASP A 1 309 ? 8.139 39.472 -30.556 1.00 41.12 309 ASP A CA 1
ATOM 2544 C C . ASP A 1 309 ? 6.659 39.070 -30.724 1.00 41.12 309 ASP A C 1
ATOM 2546 O O . ASP A 1 309 ? 5.828 39.897 -31.110 1.00 41.12 309 ASP A O 1
ATOM 2550 N N . GLU A 1 310 ? 6.305 37.815 -30.446 1.00 45.53 310 GLU A N 1
ATOM 2551 C CA . GLU A 1 310 ? 4.911 37.440 -30.191 1.00 45.53 310 GLU A CA 1
ATOM 2552 C C . GLU A 1 310 ? 4.672 37.260 -28.685 1.00 45.53 310 GLU A C 1
ATOM 2554 O O . GLU A 1 310 ? 5.549 36.763 -27.976 1.00 45.53 310 GLU A O 1
ATOM 2559 N N . PRO A 1 311 ? 3.510 37.701 -28.168 1.00 47.09 311 PRO A N 1
ATOM 2560 C CA . PRO A 1 311 ? 3.204 37.616 -26.748 1.00 47.09 311 PRO A CA 1
ATOM 2561 C C . PRO A 1 311 ? 3.136 36.156 -26.293 1.00 47.09 311 PRO A C 1
ATOM 2563 O O . PRO A 1 311 ? 2.522 35.317 -26.951 1.00 47.09 311 PRO A O 1
ATOM 2566 N N . GLU A 1 312 ? 3.740 35.878 -25.138 1.00 53.38 312 GLU A N 1
ATOM 2567 C CA . GLU A 1 312 ? 3.637 34.604 -24.424 1.00 53.38 312 GLU A CA 1
ATOM 2568 C C . GLU A 1 312 ? 2.157 34.205 -24.297 1.00 53.38 312 GLU A C 1
ATOM 2570 O O . GLU A 1 312 ? 1.363 34.881 -23.641 1.00 53.38 312 GLU A O 1
ATOM 2575 N N . THR A 1 313 ? 1.751 33.128 -24.970 1.00 52.53 313 THR A N 1
ATOM 2576 C CA . THR A 1 313 ? 0.379 32.612 -24.884 1.00 52.53 313 THR A CA 1
ATOM 2577 C C . THR A 1 313 ? 0.335 31.493 -23.858 1.00 52.53 313 THR A C 1
ATOM 2579 O O . THR A 1 313 ? 0.678 30.363 -24.165 1.00 52.53 313 THR A O 1
ATOM 2582 N N . THR A 1 314 ? -0.088 31.762 -22.627 1.00 64.25 314 THR A N 1
ATOM 2583 C CA . THR A 1 314 ? -0.330 30.689 -21.651 1.00 64.25 314 THR A CA 1
ATOM 2584 C C . THR A 1 314 ? -1.604 29.929 -22.015 1.00 64.25 314 THR A C 1
ATOM 2586 O O . THR A 1 314 ? -2.633 30.544 -22.302 1.00 64.25 314 THR A O 1
ATOM 2589 N N . ALA A 1 315 ? -1.552 28.597 -21.998 1.00 72.50 315 ALA A N 1
ATOM 2590 C CA . ALA A 1 315 ? -2.739 27.761 -22.154 1.00 72.50 315 ALA A CA 1
ATOM 2591 C C . ALA A 1 315 ? -3.222 27.295 -20.776 1.00 72.50 315 ALA A C 1
ATOM 2593 O O . ALA A 1 315 ? -2.484 26.624 -20.052 1.00 72.50 315 ALA A O 1
ATOM 2594 N N . ASP A 1 316 ? -4.462 27.637 -20.436 1.00 75.50 316 ASP A N 1
ATOM 2595 C CA . ASP A 1 316 ? -5.135 27.199 -19.215 1.00 75.50 316 ASP A CA 1
ATOM 2596 C C . ASP A 1 316 ? -6.067 26.023 -19.524 1.00 75.50 316 ASP A C 1
ATOM 2598 O O . ASP A 1 316 ? -6.875 26.079 -20.455 1.00 75.50 316 ASP A O 1
ATOM 2602 N N . THR A 1 317 ? -5.961 24.947 -18.747 1.00 81.75 317 THR A N 1
ATOM 2603 C CA . THR A 1 317 ? -6.804 23.756 -18.896 1.00 81.75 317 THR A CA 1
ATOM 2604 C C . THR A 1 317 ? -7.220 23.182 -17.547 1.00 81.75 317 THR A C 1
ATOM 2606 O O . THR A 1 317 ? -6.493 23.288 -16.564 1.00 81.75 317 THR A O 1
ATOM 2609 N N . VAL A 1 318 ? -8.391 22.548 -17.487 1.00 83.81 318 VAL A N 1
ATOM 2610 C CA . VAL A 1 318 ? -8.837 21.784 -16.315 1.00 83.81 318 VAL A CA 1
ATOM 2611 C C . VAL A 1 318 ? -8.677 20.303 -16.628 1.00 83.81 318 VAL A C 1
ATOM 2613 O O . VAL A 1 318 ? -9.210 19.821 -17.623 1.00 83.81 318 VAL A O 1
ATOM 2616 N N . MET A 1 319 ? -7.947 19.594 -15.773 1.00 82.12 319 MET A N 1
ATOM 2617 C CA . MET A 1 319 ? -7.778 18.148 -15.827 1.00 82.12 319 MET A CA 1
ATOM 2618 C C . MET A 1 319 ? -8.525 17.481 -14.679 1.00 82.12 319 MET A C 1
ATOM 2620 O O . MET A 1 319 ? -8.507 17.962 -13.548 1.00 82.12 319 MET A O 1
ATOM 2624 N N . THR A 1 320 ? -9.112 16.333 -14.969 1.00 84.75 320 THR A N 1
ATOM 2625 C CA . THR A 1 320 ? -9.668 15.377 -14.014 1.00 84.75 320 THR A CA 1
ATOM 2626 C C . THR A 1 320 ? -8.807 14.116 -13.949 1.00 84.75 320 THR A C 1
ATOM 2628 O O . THR A 1 320 ? -7.957 13.884 -14.815 1.00 84.75 320 THR A O 1
ATOM 2631 N N . ILE A 1 321 ? -8.961 13.306 -12.897 1.00 75.44 321 ILE A N 1
ATOM 2632 C CA . ILE A 1 321 ? -8.208 12.048 -12.770 1.00 75.44 321 ILE A CA 1
ATOM 2633 C C . ILE A 1 321 ? -8.475 11.160 -13.997 1.00 75.44 321 ILE A C 1
ATOM 2635 O O . ILE A 1 321 ? -9.616 10.845 -14.329 1.00 75.44 321 ILE A O 1
ATOM 2639 N N . GLY A 1 322 ? -7.400 10.738 -14.661 1.00 76.69 322 GLY A N 1
ATOM 2640 C CA . GLY A 1 322 ? -7.419 9.984 -15.913 1.00 76.69 322 GLY A CA 1
ATOM 2641 C C . GLY A 1 322 ? -7.225 10.837 -17.169 1.00 76.69 322 GLY A C 1
ATOM 2642 O O . GLY A 1 322 ? -6.896 10.272 -18.217 1.00 76.69 322 GLY A O 1
ATOM 2643 N N . ASP A 1 323 ? -7.358 12.164 -17.082 1.00 85.12 323 ASP A N 1
ATOM 2644 C CA . ASP A 1 323 ? -7.059 13.047 -18.208 1.00 85.12 323 ASP A CA 1
ATOM 2645 C C . ASP A 1 323 ? -5.566 13.020 -18.533 1.00 85.12 323 ASP A C 1
ATOM 2647 O O . ASP A 1 323 ? -4.704 12.879 -17.660 1.00 85.12 323 ASP A O 1
ATOM 2651 N N . LYS A 1 324 ? -5.265 13.152 -19.826 1.00 85.25 324 LYS A N 1
ATOM 2652 C CA . LYS A 1 324 ? -3.919 13.046 -20.389 1.00 85.25 324 LYS A CA 1
ATOM 2653 C C . LYS A 1 324 ? -3.555 14.349 -21.092 1.00 85.25 324 LYS A C 1
ATOM 2655 O O . LYS A 1 324 ? -4.211 14.727 -22.058 1.00 85.25 324 LYS A O 1
ATOM 2660 N N . ILE A 1 325 ? -2.470 14.988 -20.667 1.00 84.12 325 ILE A N 1
ATOM 2661 C CA . ILE A 1 325 ? -1.841 16.098 -21.396 1.00 84.12 325 ILE A CA 1
ATOM 2662 C C . ILE A 1 325 ? -0.626 15.589 -22.159 1.00 84.12 325 ILE A C 1
ATOM 2664 O O . ILE A 1 325 ? 0.104 14.719 -21.689 1.00 84.12 325 ILE A O 1
ATOM 2668 N N . THR A 1 326 ? -0.404 16.122 -23.354 1.00 80.06 326 THR A N 1
ATOM 2669 C CA . THR A 1 326 ? 0.718 15.733 -24.212 1.00 80.06 326 THR A CA 1
ATOM 2670 C C . THR A 1 326 ? 1.718 16.881 -24.258 1.00 80.06 326 THR A C 1
ATOM 2672 O O . THR A 1 326 ? 1.410 17.936 -24.797 1.00 80.06 326 THR A O 1
ATOM 2675 N N . SER A 1 327 ? 2.905 16.693 -23.683 1.00 68.44 327 SER A N 1
ATOM 2676 C CA . SER A 1 327 ? 3.891 17.756 -23.435 1.00 68.44 327 SER A CA 1
ATOM 2677 C C . SER A 1 327 ? 4.934 17.886 -24.554 1.00 68.44 327 SER A C 1
ATOM 2679 O O . SER A 1 327 ? 6.104 18.147 -24.304 1.00 68.44 327 SER A O 1
ATOM 2681 N N . GLY A 1 328 ? 4.514 17.688 -25.805 1.00 67.50 328 GLY A N 1
ATOM 2682 C CA . GLY A 1 328 ? 5.341 17.921 -26.990 1.00 67.50 328 GLY A CA 1
ATOM 2683 C C . GLY A 1 328 ? 5.967 16.674 -27.623 1.00 67.50 328 GLY A C 1
ATOM 2684 O O . GLY A 1 328 ? 5.964 15.568 -27.075 1.00 67.50 328 GLY A O 1
ATOM 2685 N N . CYS A 1 329 ? 6.491 16.883 -28.830 1.00 70.56 329 CYS A N 1
ATOM 2686 C CA . CYS A 1 329 ? 7.246 15.926 -29.617 1.00 70.56 329 CYS A CA 1
ATOM 2687 C C . CYS A 1 329 ? 8.703 16.360 -29.769 1.00 70.56 329 CYS A C 1
ATOM 2689 O O . CYS A 1 329 ? 8.979 17.411 -30.346 1.00 70.56 329 CYS A O 1
ATOM 2691 N N . THR A 1 330 ? 9.655 15.508 -29.397 1.00 72.06 330 THR A N 1
ATOM 2692 C CA . THR A 1 330 ? 11.060 15.726 -29.773 1.00 72.06 330 THR A CA 1
ATOM 2693 C C . THR A 1 330 ? 11.404 14.939 -31.035 1.00 72.06 330 THR A C 1
ATOM 2695 O O . THR A 1 330 ? 11.045 13.766 -31.183 1.00 72.06 330 THR A O 1
ATOM 2698 N N . TYR A 1 331 ? 12.072 15.594 -31.988 1.00 67.50 331 TYR A N 1
ATOM 2699 C CA . TYR A 1 331 ? 12.521 14.963 -33.228 1.00 67.50 331 TYR A CA 1
ATOM 2700 C C . TYR A 1 331 ? 13.855 14.252 -32.996 1.00 67.50 331 TYR A C 1
ATOM 2702 O O . TYR A 1 331 ? 14.868 14.901 -32.747 1.00 67.50 331 TYR A O 1
ATOM 2710 N N . HIS A 1 332 ? 13.875 12.922 -33.102 1.00 64.38 332 HIS A N 1
ATOM 2711 C CA . HIS A 1 332 ? 15.098 12.139 -32.937 1.00 64.38 332 HIS A CA 1
ATOM 2712 C C . HIS A 1 332 ? 15.497 11.499 -34.276 1.00 64.38 332 HIS A C 1
ATOM 2714 O O . HIS A 1 332 ? 14.840 10.586 -34.771 1.00 64.38 332 HIS A O 1
ATOM 2720 N N . HIS A 1 333 ? 16.593 11.990 -34.867 1.00 58.19 333 HIS A N 1
ATOM 2721 C CA . HIS A 1 333 ? 17.314 11.377 -35.996 1.00 58.19 333 HIS A CA 1
ATOM 2722 C C . HIS A 1 333 ? 16.450 10.795 -37.139 1.00 58.19 333 HIS A C 1
ATOM 2724 O O . HIS A 1 333 ? 16.655 9.664 -37.573 1.00 58.19 333 HIS A O 1
ATOM 2730 N N . GLY A 1 334 ? 15.514 11.575 -37.684 1.00 60.69 334 GLY A N 1
ATOM 2731 C CA . GLY A 1 334 ? 15.037 11.352 -39.055 1.00 60.69 334 GLY A CA 1
ATOM 2732 C C . GLY A 1 334 ? 13.909 10.338 -39.277 1.00 60.69 334 GLY A C 1
ATOM 2733 O O . GLY A 1 334 ? 13.442 10.248 -40.407 1.00 60.69 334 GLY A O 1
ATOM 2734 N N . VAL A 1 335 ? 13.462 9.576 -38.267 1.00 64.25 335 VAL A N 1
ATOM 2735 C CA . VAL A 1 335 ? 12.448 8.511 -38.486 1.00 64.25 335 VAL A CA 1
ATOM 2736 C C . VAL A 1 335 ? 11.348 8.469 -37.421 1.00 64.25 335 VAL A C 1
ATOM 2738 O O . VAL A 1 335 ? 10.199 8.161 -37.746 1.00 64.25 335 VAL A O 1
ATOM 2741 N N . TYR A 1 336 ? 11.650 8.828 -36.170 1.00 68.94 336 TYR A N 1
ATOM 2742 C CA . TYR A 1 336 ? 10.682 8.770 -35.075 1.00 68.94 336 TYR A CA 1
ATOM 2743 C C . TYR A 1 336 ? 10.706 10.042 -34.231 1.00 68.94 336 TYR A C 1
ATOM 2745 O O . TYR A 1 336 ? 11.763 10.592 -33.916 1.00 68.94 336 TYR A O 1
ATOM 2753 N N . SER A 1 337 ? 9.520 10.477 -33.834 1.00 78.44 337 SER A N 1
ATOM 2754 C CA . SER A 1 337 ? 9.321 11.497 -32.818 1.00 78.44 337 SER A CA 1
ATOM 2755 C C . SER A 1 337 ? 8.888 10.830 -31.518 1.00 78.44 337 SER A C 1
ATOM 2757 O O . SER A 1 337 ? 8.094 9.884 -31.535 1.00 78.44 337 SER A O 1
ATOM 2759 N N . ARG A 1 338 ? 9.419 11.311 -30.394 1.00 78.12 338 ARG A N 1
ATOM 2760 C CA . ARG A 1 338 ? 8.969 10.897 -29.061 1.00 78.12 338 ARG A CA 1
ATOM 2761 C C . ARG A 1 338 ? 7.881 11.846 -28.605 1.00 78.12 338 ARG A C 1
ATOM 2763 O O . ARG A 1 338 ? 8.140 13.040 -28.540 1.00 78.12 338 ARG A O 1
ATOM 2770 N N . ILE A 1 339 ? 6.708 11.312 -28.302 1.00 78.56 339 ILE A N 1
ATOM 2771 C CA . ILE A 1 339 ? 5.620 12.034 -27.655 1.00 78.56 339 ILE A CA 1
ATOM 2772 C C . ILE A 1 339 ? 5.712 11.760 -26.161 1.00 78.56 339 ILE A C 1
ATOM 2774 O O . ILE A 1 339 ? 5.664 10.601 -25.745 1.00 78.56 339 ILE A O 1
ATOM 2778 N N . PHE A 1 340 ? 5.809 12.822 -25.371 1.00 77.81 340 PHE A N 1
ATOM 2779 C CA . PHE A 1 340 ? 5.679 12.740 -23.921 1.00 77.81 340 PHE A CA 1
ATOM 2780 C C . PHE A 1 340 ? 4.244 13.045 -23.536 1.00 77.81 340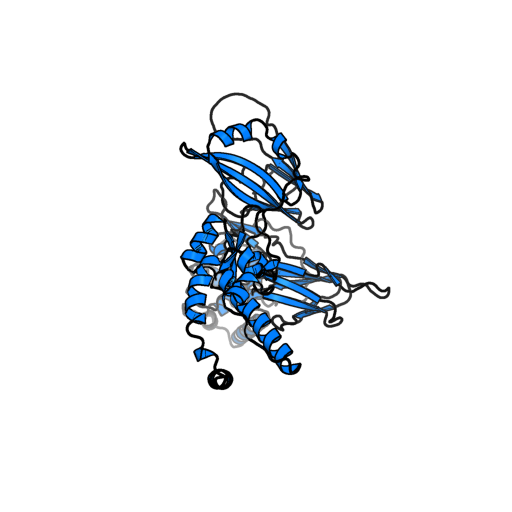 PHE A C 1
ATOM 2782 O O . PHE A 1 340 ? 3.617 13.963 -24.071 1.00 77.81 340 PHE A O 1
ATOM 2789 N N . SER A 1 341 ? 3.687 12.266 -22.623 1.00 81.31 341 SER A N 1
ATOM 2790 C CA . SER A 1 341 ? 2.354 12.538 -22.119 1.00 81.31 341 SER A CA 1
ATOM 2791 C C . SER A 1 341 ? 2.221 12.221 -20.647 1.00 81.31 341 SER A C 1
ATOM 2793 O O . SER A 1 341 ? 2.687 11.179 -20.194 1.00 81.31 341 SER A O 1
ATOM 2795 N N . HIS A 1 342 ? 1.502 13.076 -19.935 1.00 82.56 342 HIS A N 1
ATOM 2796 C CA . HIS A 1 342 ? 1.276 12.991 -18.504 1.00 82.56 342 HIS A CA 1
ATOM 2797 C C . HIS A 1 342 ? -0.204 12.733 -18.246 1.00 82.56 342 HIS A C 1
ATOM 2799 O O . HIS A 1 342 ? -1.057 13.482 -18.714 1.00 82.56 342 HIS A O 1
ATOM 2805 N N . THR A 1 343 ? -0.506 11.652 -17.534 1.00 83.31 343 THR A N 1
ATOM 2806 C CA . THR A 1 343 ? -1.865 11.312 -17.097 1.00 83.31 343 THR A CA 1
ATOM 2807 C C . THR A 1 343 ? -2.006 11.660 -15.625 1.00 83.31 343 THR A C 1
ATOM 2809 O O . THR A 1 343 ? -1.166 11.224 -14.838 1.00 83.31 343 THR A O 1
ATOM 2812 N N . LEU A 1 344 ? -3.028 12.428 -15.250 1.00 84.12 344 LEU A N 1
ATOM 2813 C CA . LEU A 1 344 ? -3.312 12.727 -13.846 1.00 84.12 344 LEU A CA 1
ATOM 2814 C C . LEU A 1 344 ? -3.820 11.458 -13.155 1.00 84.12 344 LEU A C 1
ATOM 2816 O O . LEU A 1 344 ? -4.858 10.928 -13.538 1.00 84.12 344 LEU A O 1
ATOM 2820 N N . GLU A 1 345 ? -3.088 10.941 -12.171 1.00 79.62 345 GLU A N 1
ATOM 2821 C CA . GLU A 1 345 ? -3.453 9.695 -11.485 1.00 79.62 345 GLU A CA 1
ATOM 2822 C C . GLU A 1 345 ? -4.093 9.925 -10.120 1.00 79.62 345 GLU A C 1
ATOM 2824 O O . GLU A 1 345 ? -4.940 9.133 -9.713 1.00 79.62 345 GLU A O 1
ATOM 2829 N N . ASN A 1 346 ? -3.693 10.981 -9.413 1.00 77.12 346 ASN A N 1
ATOM 2830 C CA . ASN A 1 346 ? -4.168 11.233 -8.059 1.00 77.12 346 ASN A CA 1
ATOM 2831 C C . ASN A 1 346 ? -4.154 12.729 -7.727 1.00 77.12 346 ASN A C 1
ATOM 2833 O O . ASN A 1 346 ? -3.269 13.462 -8.174 1.00 77.12 346 ASN A O 1
ATOM 2837 N N . ILE A 1 347 ? -5.110 13.153 -6.904 1.00 77.12 347 ILE A N 1
ATOM 2838 C CA . ILE A 1 347 ? -5.196 14.492 -6.325 1.00 77.12 347 ILE A CA 1
ATOM 2839 C C . ILE A 1 347 ? -5.372 14.325 -4.818 1.00 77.12 347 ILE A C 1
ATOM 2841 O O . ILE A 1 347 ? -6.302 13.673 -4.349 1.00 77.12 347 ILE A O 1
ATOM 2845 N N . ASN A 1 348 ? -4.489 14.945 -4.043 1.00 69.69 348 ASN A N 1
ATOM 2846 C CA . ASN A 1 348 ? -4.620 15.028 -2.597 1.00 69.69 348 ASN A CA 1
ATOM 2847 C C . ASN A 1 348 ? -4.850 16.492 -2.209 1.00 69.69 348 ASN A C 1
ATOM 2849 O O . ASN A 1 348 ? -3.925 17.309 -2.186 1.00 69.69 348 ASN A O 1
ATOM 2853 N N . THR A 1 349 ? -6.104 16.802 -1.885 1.00 68.44 349 THR A N 1
ATOM 2854 C CA . THR A 1 349 ? -6.558 18.136 -1.468 1.00 68.44 349 THR A CA 1
ATOM 2855 C C . THR A 1 349 ? -6.039 18.549 -0.097 1.00 68.44 349 THR A C 1
ATOM 2857 O O . THR A 1 349 ? -6.022 19.736 0.204 1.00 68.44 349 THR A O 1
ATOM 2860 N N . TYR A 1 350 ? -5.646 17.600 0.759 1.00 56.72 350 TYR A N 1
ATOM 2861 C CA . TYR A 1 350 ? -5.136 17.914 2.094 1.00 56.72 350 TYR A CA 1
ATOM 2862 C C . TYR A 1 350 ? -3.735 18.528 2.016 1.00 56.72 350 TYR A C 1
ATOM 2864 O O . TYR A 1 350 ? -3.459 19.532 2.668 1.00 56.72 350 TYR A O 1
ATOM 2872 N N . ASP A 1 351 ? -2.888 17.967 1.152 1.00 58.69 351 ASP A N 1
ATOM 2873 C CA . ASP A 1 351 ? -1.496 18.402 0.991 1.00 58.69 351 ASP A CA 1
ATOM 2874 C C . ASP A 1 351 ? -1.284 19.311 -0.230 1.00 58.69 351 ASP A C 1
ATOM 2876 O O . ASP A 1 351 ? -0.154 19.692 -0.536 1.00 58.69 351 ASP A O 1
ATOM 2880 N N . ASN A 1 352 ? -2.361 19.658 -0.944 1.00 68.12 352 ASN A N 1
ATOM 2881 C CA . ASN A 1 352 ? -2.323 20.382 -2.214 1.00 68.12 352 ASN A CA 1
ATOM 2882 C C . ASN A 1 352 ? -1.319 19.769 -3.214 1.00 68.12 352 ASN A C 1
ATOM 2884 O O . ASN A 1 352 ? -0.478 20.471 -3.788 1.00 68.12 352 ASN A O 1
ATOM 2888 N N . THR A 1 353 ? -1.416 18.452 -3.428 1.00 68.50 353 THR A N 1
ATOM 2889 C CA . THR A 1 353 ? -0.538 17.718 -4.355 1.00 68.50 353 THR A CA 1
ATOM 2890 C C . THR A 1 353 ? -1.316 17.001 -5.457 1.00 68.50 353 THR A C 1
ATOM 2892 O O . THR A 1 353 ? -2.443 16.550 -5.249 1.00 68.50 353 THR A O 1
ATOM 2895 N N . ALA A 1 354 ? -0.702 16.898 -6.637 1.00 74.69 354 ALA A N 1
ATOM 2896 C CA . ALA A 1 354 ? -1.206 16.135 -7.775 1.00 74.69 354 ALA A CA 1
ATOM 2897 C C . ALA A 1 354 ? -0.107 15.197 -8.306 1.00 74.69 354 ALA A C 1
ATOM 2899 O O . ALA A 1 354 ? 1.052 15.606 -8.448 1.00 74.69 354 ALA A O 1
ATOM 2900 N N . GLU A 1 355 ? -0.464 13.942 -8.585 1.00 77.38 355 GLU A N 1
ATOM 2901 C CA . GLU A 1 355 ? 0.450 12.918 -9.105 1.00 77.38 355 GLU A CA 1
ATOM 2902 C C . GLU A 1 355 ? 0.193 12.669 -10.591 1.00 77.38 355 GLU A C 1
ATOM 2904 O O . GLU A 1 355 ? -0.936 12.389 -11.000 1.00 77.38 355 GLU A O 1
ATOM 2909 N N . PHE A 1 356 ? 1.259 12.702 -11.392 1.00 82.50 356 PHE A N 1
ATOM 2910 C CA . PHE A 1 356 ? 1.187 12.419 -12.820 1.00 82.50 356 PHE A CA 1
ATOM 2911 C C . PHE A 1 356 ? 1.996 11.180 -13.193 1.00 82.50 356 PHE A C 1
ATOM 2913 O O . PHE A 1 356 ? 3.156 11.010 -12.800 1.00 82.50 356 PHE A O 1
ATOM 2920 N N . LYS A 1 357 ? 1.415 10.345 -14.056 1.00 81.00 357 LYS A N 1
ATOM 2921 C CA . LYS A 1 357 ? 2.137 9.277 -14.746 1.00 81.00 357 LYS A CA 1
ATOM 2922 C C . LYS A 1 357 ? 2.565 9.720 -16.128 1.00 81.00 357 LYS A C 1
ATOM 2924 O O . LYS A 1 357 ? 1.735 9.991 -16.995 1.00 81.00 357 LYS A O 1
ATOM 2929 N N . GLU A 1 358 ? 3.869 9.691 -16.346 1.00 81.75 358 GLU A N 1
ATOM 2930 C CA . GLU A 1 358 ? 4.455 9.880 -17.659 1.00 81.75 358 GLU A CA 1
ATOM 2931 C C . GLU A 1 358 ? 4.335 8.611 -18.524 1.00 81.75 358 GLU A C 1
ATOM 2933 O O . GLU A 1 358 ? 4.522 7.476 -18.072 1.00 81.75 358 GLU A O 1
ATOM 2938 N N . THR A 1 359 ? 4.039 8.816 -19.803 1.00 75.62 359 THR A N 1
ATOM 2939 C CA . THR A 1 359 ? 4.085 7.817 -20.869 1.00 75.62 359 THR A CA 1
ATOM 2940 C C . THR A 1 359 ? 4.866 8.389 -22.047 1.00 75.62 359 THR A C 1
ATOM 2942 O O . THR A 1 359 ? 4.695 9.556 -22.396 1.00 75.62 359 THR A O 1
ATOM 2945 N N . VAL A 1 360 ? 5.734 7.568 -22.644 1.00 80.19 360 VAL A N 1
ATOM 2946 C CA . VAL A 1 360 ? 6.538 7.937 -23.816 1.00 80.19 360 VAL A CA 1
ATOM 2947 C C . VAL A 1 360 ? 6.104 7.074 -24.991 1.00 80.19 360 VAL A C 1
ATOM 2949 O O . VAL A 1 360 ? 6.322 5.861 -24.985 1.00 80.19 360 VAL A O 1
ATOM 2952 N N . ASP A 1 361 ? 5.517 7.705 -26.003 1.00 81.50 361 ASP A N 1
ATOM 2953 C CA . ASP A 1 361 ? 5.073 7.050 -27.231 1.00 81.50 361 ASP A CA 1
ATOM 2954 C C . ASP A 1 361 ? 6.031 7.390 -28.387 1.00 81.50 361 ASP A C 1
ATOM 2956 O O . ASP A 1 361 ? 6.470 8.529 -28.542 1.00 81.50 361 ASP A O 1
ATOM 2960 N N . TYR A 1 362 ? 6.360 6.407 -29.228 1.00 81.44 362 TYR A N 1
ATOM 2961 C CA . TYR A 1 362 ? 7.164 6.617 -30.437 1.00 81.44 362 TYR A CA 1
ATOM 2962 C C . TYR A 1 362 ? 6.244 6.663 -31.654 1.00 81.44 362 TYR A C 1
ATOM 2964 O O . TYR A 1 362 ? 5.589 5.672 -31.984 1.00 81.44 362 TYR A O 1
ATOM 2972 N N . VAL A 1 363 ? 6.207 7.797 -32.349 1.00 81.38 363 VAL A N 1
ATOM 2973 C CA . VAL A 1 363 ? 5.416 7.966 -33.575 1.00 81.38 363 VAL A CA 1
ATOM 2974 C C . VAL A 1 363 ? 6.313 8.272 -34.766 1.00 81.38 363 VAL A C 1
ATOM 2976 O O . VAL A 1 363 ? 7.396 8.827 -34.616 1.00 81.38 363 VAL A O 1
ATOM 2979 N N . GLN A 1 364 ? 5.872 7.923 -35.975 1.00 78.19 364 GLN A N 1
ATOM 2980 C CA . GLN A 1 364 ? 6.532 8.386 -37.199 1.00 78.19 364 GLN A CA 1
ATOM 2981 C C . GLN A 1 364 ? 6.382 9.908 -37.340 1.00 78.19 364 GLN A C 1
ATOM 2983 O O . GLN A 1 364 ? 5.316 10.453 -37.040 1.00 78.19 364 GLN A O 1
ATOM 2988 N N . GLY A 1 365 ? 7.441 10.581 -37.803 1.00 69.38 365 GLY A N 1
ATOM 2989 C CA . GLY A 1 365 ? 7.597 12.043 -37.730 1.00 69.38 365 GLY A CA 1
ATOM 2990 C C . GLY A 1 365 ? 6.435 12.882 -38.285 1.00 69.38 365 GLY A C 1
ATOM 2991 O O . GLY A 1 365 ? 6.126 13.933 -37.729 1.00 69.38 365 GLY A O 1
ATOM 2992 N N . GLU A 1 366 ? 5.716 12.402 -39.306 1.00 69.12 366 GLU A N 1
ATOM 2993 C CA . GLU A 1 366 ? 4.576 13.126 -39.900 1.00 69.12 366 GLU A CA 1
ATOM 2994 C C . GLU A 1 366 ? 3.369 13.268 -38.953 1.00 69.12 366 GLU A C 1
ATOM 2996 O O . GLU A 1 366 ? 2.588 14.214 -39.077 1.00 69.12 366 GLU A O 1
ATOM 3001 N N . LYS A 1 367 ? 3.205 12.363 -37.974 1.00 66.31 367 LYS A N 1
ATOM 3002 C CA . LYS A 1 367 ? 2.117 12.459 -36.983 1.00 66.31 367 LYS A CA 1
ATOM 3003 C C . LYS A 1 367 ? 2.342 13.569 -35.963 1.00 66.31 367 LYS A C 1
ATOM 3005 O O . LYS A 1 367 ? 1.365 14.131 -35.480 1.00 66.31 367 LYS A O 1
ATOM 3010 N N . CYS A 1 368 ? 3.592 13.909 -35.662 1.00 64.56 368 CYS A N 1
ATOM 3011 C CA . CYS A 1 368 ? 3.886 14.951 -34.685 1.00 64.56 368 CYS A CA 1
ATOM 3012 C C . CYS A 1 368 ? 3.540 16.350 -35.193 1.00 64.56 368 CYS A C 1
ATOM 3014 O O . CYS A 1 368 ? 2.980 17.132 -34.439 1.00 64.56 368 CYS A O 1
ATOM 3016 N N . GLN A 1 369 ? 3.756 16.649 -36.478 1.00 61.91 369 GLN A N 1
ATOM 3017 C CA . GLN A 1 369 ? 3.405 17.963 -37.035 1.00 61.91 369 GLN A CA 1
ATOM 3018 C C . GLN A 1 369 ? 1.903 18.278 -36.963 1.00 61.91 369 GLN A C 1
ATOM 3020 O O . GLN A 1 369 ? 1.542 19.430 -36.748 1.00 61.91 369 GLN A O 1
ATOM 3025 N N . ARG A 1 370 ? 1.021 17.273 -37.079 1.00 61.94 370 ARG A N 1
ATOM 3026 C CA . ARG A 1 370 ? -0.435 17.479 -36.947 1.00 61.94 370 ARG A CA 1
ATOM 3027 C C . ARG A 1 370 ? -0.898 17.710 -35.510 1.00 61.94 370 ARG A C 1
ATOM 3029 O O . ARG A 1 370 ? -1.928 18.341 -35.318 1.00 61.94 370 ARG A O 1
ATOM 3036 N N . LEU A 1 371 ? -0.162 17.206 -34.519 1.00 57.31 371 LEU A N 1
ATOM 3037 C CA . LEU A 1 371 ? -0.483 17.404 -33.101 1.00 57.31 371 LEU A CA 1
ATOM 3038 C C . LEU A 1 371 ? -0.156 18.829 -32.624 1.00 57.31 371 LEU A C 1
ATOM 3040 O O . LEU A 1 371 ? -0.709 19.268 -31.626 1.00 57.31 371 LEU A O 1
ATOM 3044 N N . TYR A 1 372 ? 0.699 19.559 -33.349 1.00 55.84 372 TYR A N 1
ATOM 3045 C CA . TYR A 1 372 ? 1.077 20.938 -33.021 1.00 55.84 372 TYR A CA 1
ATOM 3046 C C . TYR A 1 372 ? 0.160 22.014 -33.606 1.00 55.84 372 TYR A C 1
ATOM 3048 O O . TYR A 1 372 ? 0.148 23.130 -33.099 1.00 55.84 372 TYR A O 1
ATOM 3056 N N . SER A 1 373 ? -0.589 21.719 -34.671 1.00 51.47 373 SER A N 1
ATOM 3057 C CA . SER A 1 373 ? -1.398 22.736 -35.357 1.00 51.47 373 SER A CA 1
ATOM 3058 C C . SER A 1 373 ? -2.709 23.093 -34.645 1.00 51.47 373 SER A C 1
ATOM 3060 O O . SER A 1 373 ? -3.365 24.038 -35.069 1.00 51.47 373 SER A O 1
ATOM 3062 N N . ASP A 1 374 ? -3.101 22.357 -33.598 1.00 51.59 374 ASP A N 1
ATOM 3063 C CA . ASP A 1 374 ? -4.294 22.653 -32.792 1.00 51.59 374 ASP A CA 1
ATOM 3064 C C . ASP A 1 374 ? -4.179 22.042 -31.372 1.00 51.59 374 ASP A C 1
ATOM 3066 O O . ASP A 1 374 ? -4.593 20.900 -31.153 1.00 51.59 374 ASP A O 1
ATOM 3070 N N . PRO A 1 375 ? -3.583 22.755 -30.394 1.00 46.38 375 PRO A N 1
ATOM 3071 C CA . PRO A 1 375 ? -3.416 22.249 -29.028 1.00 46.38 375 PRO A CA 1
ATOM 3072 C C . PRO A 1 375 ? -4.737 22.146 -28.239 1.00 46.38 375 PRO A C 1
ATOM 3074 O O . PRO A 1 375 ? -4.787 21.441 -27.232 1.00 46.38 375 PRO A O 1
ATOM 3077 N N . VAL A 1 376 ? -5.815 22.805 -28.692 1.00 41.62 376 VAL A N 1
ATOM 3078 C CA . VAL A 1 376 ? -7.115 22.862 -27.993 1.00 41.62 376 VAL A CA 1
ATOM 3079 C C . VAL A 1 376 ? -8.033 21.697 -28.390 1.00 41.62 376 VAL A C 1
ATOM 3081 O O . VAL A 1 376 ? -8.839 21.248 -27.574 1.00 41.62 376 VAL A O 1
ATOM 3084 N N . GLN A 1 377 ? -7.865 21.107 -29.579 1.00 45.22 377 GLN A N 1
ATOM 3085 C CA . GLN A 1 377 ? -8.643 19.925 -29.989 1.00 45.22 377 GLN A CA 1
ATOM 3086 C C . GLN A 1 377 ? -8.321 18.625 -29.230 1.00 45.22 377 GLN A C 1
ATOM 3088 O O . GLN A 1 377 ? -8.990 17.614 -29.442 1.00 45.22 377 GLN A O 1
ATOM 3093 N N . LEU A 1 378 ? -7.355 18.615 -28.305 1.00 45.53 378 LEU A N 1
ATOM 3094 C CA . LEU A 1 378 ? -7.032 17.407 -27.535 1.00 45.53 378 LEU A CA 1
ATOM 3095 C C . LEU A 1 378 ? -7.908 17.178 -26.287 1.00 45.53 378 LEU A C 1
ATOM 3097 O O . LEU A 1 378 ? -7.782 16.124 -25.667 1.00 45.53 378 LEU A O 1
ATOM 3101 N N . ILE A 1 379 ? -8.806 18.110 -25.935 1.00 46.97 379 ILE A N 1
ATOM 3102 C CA . ILE A 1 379 ? -9.763 17.945 -24.817 1.00 46.97 379 ILE A CA 1
ATOM 3103 C C . ILE A 1 379 ? -11.111 17.358 -25.301 1.00 46.97 379 ILE A C 1
ATOM 3105 O O . ILE A 1 379 ? -12.015 17.093 -24.509 1.00 46.97 379 ILE A O 1
ATOM 3109 N N . GLU A 1 380 ? -11.277 17.058 -26.597 1.00 41.78 380 GLU A N 1
ATOM 3110 C CA . GLU A 1 380 ? -12.533 16.479 -27.088 1.00 41.78 380 GLU A CA 1
ATOM 3111 C C . GLU A 1 380 ? -12.757 15.015 -26.651 1.00 41.78 380 GLU A C 1
ATOM 3113 O O . GLU A 1 380 ? -12.309 14.042 -27.256 1.00 41.78 380 GLU A O 1
ATOM 3118 N N . THR A 1 381 ? -13.578 14.898 -25.608 1.00 47.84 381 THR A N 1
ATOM 3119 C CA . THR A 1 381 ? -14.726 13.989 -25.485 1.00 47.84 381 THR A CA 1
ATOM 3120 C C . THR A 1 381 ? -14.477 12.518 -25.832 1.00 47.84 381 THR A C 1
ATOM 3122 O O . THR A 1 381 ? -14.794 12.040 -26.923 1.00 47.84 381 THR A O 1
ATOM 3125 N N . ARG A 1 382 ? -14.091 11.724 -24.825 1.00 41.78 382 ARG A N 1
ATOM 3126 C CA . ARG A 1 382 ? -14.204 10.254 -24.879 1.00 41.78 382 ARG A CA 1
ATOM 3127 C C . ARG A 1 382 ? -15.167 9.661 -23.852 1.00 41.78 382 ARG A C 1
ATOM 3129 O O . ARG A 1 382 ? -14.981 8.535 -23.418 1.00 41.78 382 ARG A O 1
ATOM 3136 N N . GLN A 1 383 ? -16.275 10.344 -23.560 1.00 46.44 383 GLN A N 1
ATOM 3137 C CA . GLN A 1 383 ? -17.390 9.726 -22.825 1.00 46.44 383 GLN A CA 1
ATOM 3138 C C . GLN A 1 383 ? -18.307 8.834 -23.681 1.00 46.44 383 GLN A C 1
ATOM 3140 O O . GLN A 1 383 ? -19.240 8.253 -23.136 1.00 46.44 383 GLN A O 1
ATOM 3145 N N . LYS A 1 384 ? -18.070 8.655 -24.994 1.00 46.44 384 LYS A N 1
ATOM 3146 C CA . LYS A 1 384 ? -18.984 7.827 -25.806 1.00 46.44 384 LYS A CA 1
ATOM 3147 C C . LYS A 1 384 ? -18.429 6.616 -26.543 1.00 46.44 384 LYS A C 1
ATOM 3149 O O . LYS A 1 384 ? -19.257 5.917 -27.094 1.00 46.44 384 LYS A O 1
ATOM 3154 N N . ASN A 1 385 ? -17.126 6.307 -26.556 1.00 47.47 385 ASN A N 1
ATOM 3155 C CA . ASN A 1 385 ? -16.641 5.096 -27.260 1.00 47.47 385 ASN A CA 1
ATOM 3156 C C . ASN A 1 385 ? -15.232 4.603 -26.858 1.00 47.47 385 ASN A C 1
ATOM 3158 O O . ASN A 1 385 ? -14.532 4.011 -27.679 1.00 47.47 385 ASN A O 1
ATOM 3162 N N . MET A 1 386 ? -14.777 4.805 -25.616 1.00 44.41 386 MET A N 1
ATOM 3163 C CA . MET A 1 386 ? -13.573 4.106 -25.147 1.00 44.41 386 MET A CA 1
ATOM 3164 C C . MET A 1 386 ? -13.982 2.819 -24.435 1.00 44.41 386 MET A C 1
ATOM 3166 O O . MET A 1 386 ? -14.116 2.781 -23.217 1.00 44.41 386 MET A O 1
ATOM 3170 N N . LYS A 1 387 ? -14.203 1.755 -25.214 1.00 51.53 387 LYS A N 1
ATOM 3171 C CA . LYS A 1 387 ? -14.169 0.392 -24.682 1.00 51.53 387 LYS A CA 1
ATOM 3172 C C . LYS A 1 387 ? -12.770 0.219 -24.094 1.00 51.53 387 LYS A C 1
ATOM 3174 O O . LYS A 1 387 ? -11.800 0.194 -24.851 1.00 51.53 387 LYS A O 1
ATOM 3179 N N . LEU A 1 388 ? -12.669 0.257 -22.762 1.00 62.38 388 LEU A N 1
ATOM 3180 C CA . LEU A 1 388 ? -11.407 0.099 -22.048 1.00 62.38 388 LEU A CA 1
ATOM 3181 C C . LEU A 1 388 ? -10.749 -1.169 -22.589 1.00 62.38 388 LEU A C 1
ATOM 3183 O O . LEU A 1 388 ? -11.404 -2.212 -22.659 1.00 62.38 388 LEU A O 1
ATOM 3187 N N . ASP A 1 389 ? -9.494 -1.071 -23.023 1.00 75.75 389 ASP A N 1
ATOM 3188 C CA . ASP A 1 389 ? -8.762 -2.259 -23.434 1.00 75.75 389 ASP A CA 1
ATOM 3189 C C . ASP A 1 389 ? -8.767 -3.225 -22.239 1.00 75.75 389 ASP A C 1
ATOM 3191 O O . ASP A 1 389 ? -8.271 -2.850 -21.171 1.00 75.75 389 ASP A O 1
ATOM 3195 N N . PRO A 1 390 ? -9.351 -4.432 -22.370 1.00 81.88 390 PRO A N 1
ATOM 3196 C CA . PRO A 1 390 ? -9.447 -5.345 -21.246 1.00 81.88 390 PRO A CA 1
ATOM 3197 C C . PRO A 1 390 ? -8.037 -5.635 -20.727 1.00 81.88 390 PRO A C 1
ATOM 3199 O O . PRO A 1 390 ? -7.107 -5.877 -21.507 1.00 81.88 390 PRO A O 1
ATOM 3202 N N . ILE A 1 391 ? -7.878 -5.576 -19.400 1.00 91.56 391 ILE A N 1
ATOM 3203 C CA . ILE A 1 391 ? -6.656 -5.997 -18.705 1.00 91.56 391 ILE A CA 1
ATOM 3204 C C . ILE A 1 391 ? -6.239 -7.391 -19.193 1.00 91.56 391 ILE A C 1
ATOM 3206 O O . ILE A 1 391 ? -7.080 -8.190 -19.600 1.00 91.56 391 ILE A O 1
ATOM 3210 N N . SER A 1 392 ? -4.936 -7.695 -19.208 1.00 95.25 392 SER A N 1
ATOM 3211 C CA . SER A 1 392 ? -4.469 -8.939 -19.832 1.00 95.25 392 SER A CA 1
ATOM 3212 C C . SER A 1 392 ? -5.147 -10.181 -19.220 1.00 95.25 392 SER A C 1
ATOM 3214 O O . SER A 1 392 ? -5.424 -10.191 -18.020 1.00 95.25 392 SER A O 1
ATOM 3216 N N . PRO A 1 393 ? -5.380 -11.251 -20.001 1.00 96.81 393 PRO A N 1
ATOM 3217 C CA . PRO A 1 393 ? -6.105 -12.447 -19.543 1.00 96.81 393 PRO A CA 1
ATOM 3218 C C . PRO A 1 393 ? -5.524 -13.059 -18.274 1.00 96.81 393 PRO A C 1
ATOM 3220 O O . PRO A 1 393 ? -6.252 -13.437 -17.364 1.00 96.81 393 PRO A O 1
ATOM 3223 N N . LEU A 1 394 ? -4.192 -13.080 -18.178 1.00 97.00 394 LEU A N 1
ATOM 3224 C CA . LEU A 1 394 ? -3.492 -13.562 -16.995 1.00 97.00 394 LEU A CA 1
ATOM 3225 C C . LEU A 1 394 ? -3.795 -12.711 -15.753 1.00 97.00 394 LEU A C 1
ATOM 3227 O O . LEU A 1 394 ? -3.966 -13.265 -14.675 1.00 97.00 394 LEU A O 1
ATOM 3231 N N . LYS A 1 395 ? -3.898 -11.385 -15.901 1.00 95.94 395 LYS A N 1
ATOM 3232 C CA . LYS A 1 395 ? -4.254 -10.492 -14.792 1.00 95.94 395 LYS A CA 1
ATOM 3233 C C . LYS A 1 395 ? -5.711 -10.668 -14.368 1.00 95.94 395 LYS A C 1
ATOM 3235 O O . LYS A 1 395 ? -5.964 -10.696 -13.173 1.00 95.94 395 LYS A O 1
ATOM 3240 N N . GLN A 1 396 ? -6.633 -10.843 -15.321 1.00 96.75 396 GLN A N 1
ATOM 3241 C CA . GLN A 1 396 ? -8.041 -11.158 -15.024 1.00 96.75 396 GLN A CA 1
ATOM 3242 C C . GLN A 1 396 ? -8.159 -12.454 -14.210 1.00 96.75 396 GLN A C 1
ATOM 3244 O O . GLN A 1 396 ? -8.829 -12.506 -13.181 1.00 96.75 396 GLN A O 1
ATOM 3249 N N . PHE A 1 397 ? -7.431 -13.487 -14.627 1.00 96.88 397 PHE A N 1
ATOM 3250 C CA . PHE A 1 397 ? -7.389 -14.763 -13.921 1.00 96.88 397 PHE A CA 1
ATOM 3251 C C . PHE A 1 397 ? -6.796 -14.640 -12.514 1.00 96.88 397 PHE A C 1
ATOM 3253 O O . PHE A 1 397 ? -7.343 -15.170 -11.554 1.00 96.88 397 PHE A O 1
ATOM 3260 N N . GLN A 1 398 ? -5.702 -13.886 -12.368 1.00 94.94 398 GLN A N 1
ATOM 3261 C CA . GLN A 1 398 ? -5.070 -13.630 -11.069 1.00 94.94 398 GLN A CA 1
ATOM 3262 C C . GLN A 1 398 ? -5.940 -12.780 -10.133 1.00 94.94 398 GLN A C 1
ATOM 3264 O O . GLN A 1 398 ? -5.794 -12.899 -8.921 1.00 94.94 398 GLN A O 1
ATOM 3269 N N . SER A 1 399 ? -6.866 -11.974 -10.664 1.00 93.62 399 SER A N 1
ATOM 3270 C CA . SER A 1 399 ? -7.881 -11.279 -9.862 1.00 93.62 399 SER A CA 1
ATOM 3271 C C . SER A 1 399 ? -9.074 -12.160 -9.469 1.00 93.62 399 SER A C 1
ATOM 3273 O O . SER A 1 399 ? -10.029 -11.655 -8.890 1.00 93.62 399 SER A O 1
ATOM 3275 N N . GLY A 1 400 ? -9.043 -13.461 -9.782 1.00 94.88 400 GLY A N 1
ATOM 3276 C CA . GLY A 1 400 ? -10.089 -14.415 -9.408 1.00 94.88 400 GLY A CA 1
ATOM 3277 C C . GLY A 1 400 ? -11.246 -14.532 -10.403 1.00 94.88 400 GLY A C 1
ATOM 3278 O O . GLY A 1 400 ? -12.241 -15.175 -10.082 1.00 94.88 400 GLY A O 1
ATOM 3279 N N . ILE A 1 401 ? -11.134 -13.947 -11.602 1.00 93.81 401 ILE A N 1
ATOM 3280 C CA . ILE A 1 401 ? -12.132 -14.132 -12.667 1.00 93.81 401 ILE A CA 1
ATOM 3281 C C . ILE A 1 401 ? -11.991 -15.556 -13.211 1.00 93.81 401 ILE A C 1
ATOM 3283 O O . ILE A 1 401 ? -10.884 -15.995 -13.547 1.00 93.81 401 ILE A O 1
ATOM 3287 N N . SER A 1 402 ? -13.108 -16.283 -13.287 1.00 95.56 402 SER A N 1
ATOM 3288 C CA . SER A 1 402 ? -13.116 -17.651 -13.804 1.00 95.56 402 SER A CA 1
ATOM 3289 C C . SER A 1 402 ? -12.702 -17.676 -15.278 1.00 95.56 402 SER A C 1
ATOM 3291 O O . SER A 1 402 ? -12.913 -16.705 -16.000 1.00 95.56 402 SER A O 1
ATOM 3293 N N . PHE A 1 403 ? -12.094 -18.775 -15.745 1.00 94.38 403 PHE A N 1
ATOM 3294 C CA . PHE A 1 403 ? -11.572 -18.858 -17.116 1.00 94.38 403 PHE A CA 1
ATOM 3295 C C . PHE A 1 403 ? -12.631 -18.470 -18.163 1.00 94.38 403 PHE A C 1
ATOM 3297 O O . PHE A 1 403 ? -12.336 -17.676 -19.047 1.00 94.38 403 PHE A O 1
ATOM 3304 N N . ASP A 1 404 ? -13.868 -18.943 -18.014 1.00 93.44 404 ASP A N 1
ATOM 3305 C CA . ASP A 1 404 ? -14.954 -18.703 -18.973 1.00 93.44 404 ASP A CA 1
ATOM 3306 C C . ASP A 1 404 ? -15.482 -17.251 -18.968 1.00 93.44 404 ASP A C 1
ATOM 3308 O O . ASP A 1 404 ? -16.136 -16.825 -19.919 1.00 93.44 404 ASP A O 1
ATOM 3312 N N . GLU A 1 405 ? -15.174 -16.469 -17.928 1.00 94.81 405 GLU A N 1
ATOM 3313 C CA . GLU A 1 405 ? -15.578 -15.061 -17.782 1.00 94.81 405 GLU A CA 1
ATOM 3314 C C . GLU A 1 405 ? -14.484 -14.072 -18.216 1.00 94.81 405 GLU A C 1
ATOM 3316 O O . GLU A 1 405 ? -14.711 -12.858 -18.240 1.00 94.81 405 GLU A O 1
ATOM 3321 N N . ILE A 1 406 ? -13.294 -14.564 -18.580 1.00 95.56 406 ILE A N 1
ATOM 3322 C CA . ILE A 1 406 ? -12.188 -13.716 -19.031 1.00 95.56 406 ILE A CA 1
ATOM 3323 C C . ILE A 1 406 ? -12.534 -13.082 -20.375 1.00 95.56 406 ILE A C 1
ATOM 3325 O O . ILE A 1 406 ? -12.760 -13.756 -21.382 1.00 95.56 406 ILE A O 1
ATOM 3329 N N . GLN A 1 407 ? -12.485 -11.754 -20.418 1.00 96.75 407 GLN A N 1
ATOM 3330 C CA . GLN A 1 407 ? -12.806 -11.003 -21.621 1.00 96.75 407 GLN A CA 1
ATOM 3331 C C . GLN A 1 407 ? -11.568 -10.772 -22.486 1.00 96.75 407 GLN A C 1
ATOM 3333 O O . GLN A 1 407 ? -10.604 -10.114 -22.081 1.00 96.75 407 GLN A O 1
ATOM 3338 N N . CYS A 1 408 ? -11.623 -11.278 -23.717 1.00 96.19 408 CYS A N 1
ATOM 3339 C CA . CYS A 1 408 ? -10.690 -10.936 -24.782 1.00 96.19 408 CYS A CA 1
ATOM 3340 C C . CYS A 1 408 ? -11.143 -9.689 -25.551 1.00 96.19 408 CYS A C 1
ATOM 3342 O O . CYS A 1 408 ? -12.317 -9.318 -25.559 1.00 96.19 408 CYS A O 1
ATOM 3344 N N . ARG A 1 409 ? -10.206 -9.054 -26.266 1.00 94.31 409 ARG A N 1
ATOM 3345 C CA . ARG A 1 409 ? -10.569 -8.103 -27.329 1.00 94.31 409 ARG A CA 1
ATOM 3346 C C . ARG A 1 409 ? -11.377 -8.838 -28.401 1.00 94.31 409 ARG A C 1
ATOM 3348 O O . ARG A 1 409 ? -11.119 -10.011 -28.637 1.00 94.31 409 ARG A O 1
ATOM 3355 N N . GLU A 1 410 ? -12.291 -8.140 -29.074 1.00 91.31 410 GLU A N 1
ATOM 3356 C CA . GLU A 1 410 ? -13.261 -8.728 -30.024 1.00 91.31 410 GLU A CA 1
ATOM 3357 C C . GLU A 1 410 ? -12.630 -9.585 -31.136 1.00 91.31 410 GLU A C 1
ATOM 3359 O O . GLU A 1 410 ? -13.286 -10.458 -31.692 1.00 91.31 410 GLU A O 1
ATOM 3364 N N . THR A 1 411 ? -11.355 -9.359 -31.455 1.00 94.31 411 THR A N 1
ATOM 3365 C CA . THR A 1 411 ? -10.611 -10.083 -32.495 1.00 94.31 411 THR A CA 1
ATOM 3366 C C . THR A 1 411 ? -9.762 -11.245 -31.973 1.00 94.31 411 THR A C 1
ATOM 3368 O O . THR A 1 411 ? -9.112 -11.930 -32.765 1.00 94.31 411 THR A O 1
ATOM 3371 N N . LEU A 1 412 ? -9.719 -11.462 -30.658 1.00 96.38 412 LEU A N 1
ATOM 3372 C CA . LEU A 1 412 ? -8.915 -12.502 -30.026 1.00 96.38 412 LEU A CA 1
ATOM 3373 C C . LEU A 1 412 ? -9.813 -13.580 -29.422 1.00 96.38 412 LEU A C 1
ATOM 3375 O O . LEU A 1 412 ? -10.855 -13.294 -28.840 1.00 96.38 412 LEU A O 1
ATOM 3379 N N . VAL A 1 413 ? -9.360 -14.824 -29.517 1.00 95.50 413 VAL A N 1
ATOM 3380 C CA . VAL A 1 413 ? -9.995 -15.988 -28.905 1.00 95.50 413 VAL A CA 1
ATOM 3381 C C . VAL A 1 413 ? -9.271 -16.350 -27.615 1.00 95.50 413 VAL A C 1
ATOM 3383 O O . VAL A 1 413 ? -8.036 -16.363 -27.568 1.00 95.50 413 VAL A O 1
ATOM 3386 N N . LEU A 1 414 ? -10.039 -16.637 -26.567 1.00 96.38 414 LEU A N 1
ATOM 3387 C CA . LEU A 1 414 ? -9.502 -17.119 -25.303 1.00 96.38 414 LEU A CA 1
ATOM 3388 C C . LEU A 1 414 ? -9.036 -18.571 -25.464 1.00 96.38 414 LEU A C 1
ATOM 3390 O O . LEU A 1 414 ? -9.747 -19.407 -26.019 1.00 96.38 414 LEU A O 1
ATOM 3394 N N . VAL A 1 415 ? -7.835 -18.873 -24.981 1.00 95.94 415 VAL A N 1
ATOM 3395 C CA . VAL A 1 415 ? -7.264 -20.222 -24.951 1.00 95.94 415 VAL A CA 1
ATOM 3396 C C . VAL A 1 415 ? -6.620 -20.494 -23.595 1.00 95.94 415 VAL A C 1
ATOM 3398 O O . VAL A 1 415 ? -6.101 -19.582 -22.949 1.00 95.94 415 VAL A O 1
ATOM 3401 N N . GLN A 1 416 ? -6.620 -21.761 -23.178 1.00 95.75 416 GLN A N 1
ATOM 3402 C CA . GLN A 1 416 ? -5.894 -22.220 -21.997 1.00 95.75 416 GLN A CA 1
ATOM 3403 C C . GLN A 1 416 ? -4.595 -22.898 -22.431 1.00 95.75 416 GLN A C 1
ATOM 3405 O O . GLN A 1 416 ? -4.611 -23.870 -23.190 1.00 95.75 416 GLN A O 1
ATOM 3410 N N . LYS A 1 417 ? -3.463 -22.380 -21.956 1.00 94.62 417 LYS A N 1
ATOM 3411 C CA . LYS A 1 417 ? -2.149 -22.997 -22.162 1.00 94.62 417 LYS A CA 1
ATOM 3412 C C . LYS A 1 417 ? -2.032 -24.301 -21.367 1.00 94.62 417 LYS A C 1
ATOM 3414 O O . LYS A 1 417 ? -2.791 -24.550 -20.434 1.00 94.62 417 LYS A O 1
ATOM 3419 N N . ASN A 1 418 ? -1.045 -25.129 -21.701 1.00 93.50 418 ASN A N 1
ATOM 3420 C CA . ASN A 1 418 ? -0.774 -26.382 -20.984 1.00 93.50 418 ASN A CA 1
ATOM 3421 C C . ASN A 1 418 ? -0.452 -26.196 -19.497 1.00 93.50 418 ASN A C 1
ATOM 3423 O O . ASN A 1 418 ? -0.674 -27.112 -18.712 1.00 93.50 418 ASN A O 1
ATOM 3427 N N . ASP A 1 419 ? 0.067 -25.024 -19.127 1.00 92.62 419 ASP A N 1
ATOM 3428 C CA . ASP A 1 419 ? 0.327 -24.621 -17.741 1.00 92.62 419 ASP A CA 1
ATOM 3429 C C . ASP A 1 419 ? -0.959 -24.230 -16.978 1.00 92.62 419 ASP A C 1
ATOM 3431 O O . ASP A 1 419 ? -0.892 -23.835 -15.819 1.00 92.62 419 ASP A O 1
ATOM 3435 N N . GLY A 1 420 ? -2.129 -24.317 -17.622 1.00 93.00 420 GLY A N 1
ATOM 3436 C CA . GLY A 1 420 ? -3.428 -23.951 -17.062 1.00 93.00 420 GLY A CA 1
ATOM 3437 C C . GLY A 1 420 ? -3.755 -22.458 -17.143 1.00 93.00 420 GLY A C 1
ATOM 3438 O O . GLY A 1 420 ? -4.888 -22.077 -16.852 1.00 93.00 420 GLY A O 1
ATOM 3439 N N . SER A 1 421 ? -2.816 -21.607 -17.567 1.00 95.81 421 SER A N 1
ATOM 3440 C CA . SER A 1 421 ? -3.026 -20.158 -17.584 1.00 95.81 421 SER A CA 1
ATOM 3441 C C . SER A 1 421 ? -3.692 -19.655 -18.880 1.00 95.81 421 SER A C 1
ATOM 3443 O O . SER A 1 421 ? -3.451 -20.202 -19.966 1.00 95.81 421 SER A O 1
ATOM 3445 N N . PRO A 1 422 ? -4.526 -18.601 -18.799 1.00 97.19 422 PRO A N 1
ATOM 3446 C CA . PRO A 1 422 ? -5.268 -18.088 -19.945 1.00 97.19 422 PRO A CA 1
ATOM 3447 C C . PRO A 1 422 ? -4.442 -17.157 -20.832 1.00 97.19 422 PRO A C 1
ATOM 3449 O O . PRO A 1 422 ? -3.593 -16.390 -20.368 1.00 97.19 422 PRO A O 1
ATOM 3452 N N . ALA A 1 423 ? -4.748 -17.174 -22.127 1.00 96.88 423 ALA A N 1
ATOM 3453 C CA . ALA A 1 423 ? -4.222 -16.241 -23.114 1.00 96.88 423 ALA A CA 1
ATOM 3454 C C . ALA A 1 423 ? -5.299 -15.884 -24.148 1.00 96.88 423 ALA A C 1
ATOM 3456 O O . ALA A 1 423 ? -6.097 -16.727 -24.531 1.00 96.88 423 ALA A O 1
ATOM 3457 N N . CYS A 1 424 ? -5.291 -14.645 -24.636 1.00 97.31 424 CYS A N 1
ATOM 3458 C CA . CYS A 1 424 ? -6.091 -14.229 -25.786 1.00 97.31 424 CYS A CA 1
ATOM 3459 C C . CYS A 1 424 ? -5.172 -14.206 -27.003 1.00 97.31 424 CYS A C 1
ATOM 3461 O O . CYS A 1 424 ? -4.180 -13.475 -27.012 1.00 97.31 424 CYS A O 1
ATOM 3463 N N . VAL A 1 425 ? -5.480 -15.012 -28.011 1.00 96.25 425 VAL A N 1
ATOM 3464 C CA . VAL A 1 425 ? -4.654 -15.183 -29.215 1.00 96.25 425 VAL A CA 1
ATOM 3465 C C . VAL A 1 425 ? -5.498 -14.958 -30.462 1.00 96.25 425 VAL A C 1
ATOM 3467 O O . VAL A 1 425 ? -6.720 -15.026 -30.399 1.00 96.25 425 VAL A O 1
ATOM 3470 N N . THR A 1 426 ? -4.883 -14.679 -31.610 1.00 96.56 426 THR A N 1
ATOM 3471 C CA . THR A 1 426 ? -5.652 -14.628 -32.863 1.00 96.56 426 THR A CA 1
ATOM 3472 C C . THR A 1 426 ? -6.106 -16.040 -33.261 1.00 96.56 426 THR A C 1
ATOM 3474 O O . THR A 1 426 ? -5.433 -17.014 -32.894 1.00 96.56 426 THR A O 1
ATOM 3477 N N . PRO A 1 427 ? -7.195 -16.191 -34.034 1.00 94.94 427 PRO A N 1
ATOM 3478 C CA . PRO A 1 427 ? -7.636 -17.493 -34.540 1.00 94.94 427 PRO A CA 1
ATOM 3479 C C . PRO A 1 427 ? -6.530 -18.288 -35.257 1.00 94.94 427 PRO A C 1
ATOM 3481 O O . PRO A 1 427 ? -6.381 -19.487 -35.033 1.00 94.94 427 PRO A O 1
ATOM 3484 N N . GLU A 1 428 ? -5.675 -17.629 -36.043 1.00 92.81 428 GLU A N 1
ATOM 3485 C CA . GLU A 1 428 ? -4.560 -18.276 -36.752 1.00 92.81 428 GLU A CA 1
ATOM 3486 C C . GLU A 1 428 ? -3.465 -18.745 -35.784 1.00 92.81 428 GLU A C 1
ATOM 3488 O O . GLU A 1 428 ? -2.807 -19.764 -36.005 1.00 92.81 428 GLU A O 1
ATOM 3493 N N . THR A 1 429 ? -3.261 -18.002 -34.693 1.00 95.62 429 THR A N 1
ATOM 3494 C CA . THR A 1 429 ? -2.302 -18.359 -33.643 1.00 95.62 429 THR A CA 1
ATOM 3495 C C . THR A 1 429 ? -2.814 -19.533 -32.815 1.00 95.62 429 THR A C 1
ATOM 3497 O O . THR A 1 429 ? -2.019 -20.407 -32.475 1.00 95.62 429 THR A O 1
ATOM 3500 N N . LYS A 1 430 ? -4.128 -19.606 -32.547 1.00 94.31 430 LYS A N 1
ATOM 3501 C CA . LYS A 1 430 ? -4.758 -20.759 -31.881 1.00 94.31 430 LYS A CA 1
ATOM 3502 C C . LYS A 1 430 ? -4.405 -22.056 -32.612 1.00 94.31 430 LYS A C 1
ATOM 3504 O O . LYS A 1 430 ? -3.903 -22.971 -31.971 1.00 94.31 430 LYS A O 1
ATOM 3509 N N . ILE A 1 431 ? -4.557 -22.102 -33.938 1.00 88.75 431 ILE A N 1
ATOM 3510 C CA . ILE A 1 431 ? -4.232 -23.288 -34.756 1.00 88.75 431 ILE A CA 1
ATOM 3511 C C . ILE A 1 431 ? -2.773 -23.718 -34.544 1.00 88.75 431 ILE A C 1
ATOM 3513 O O . ILE A 1 431 ? -2.508 -24.858 -34.168 1.00 88.75 431 ILE A O 1
ATOM 3517 N N . LYS A 1 432 ? -1.825 -22.780 -34.660 1.00 93.75 432 LYS A N 1
ATOM 3518 C CA . LYS A 1 432 ? -0.393 -23.062 -34.454 1.00 93.75 432 LYS A CA 1
ATOM 3519 C C . LYS A 1 432 ? -0.072 -23.523 -33.030 1.00 93.75 432 LYS A C 1
ATOM 3521 O O . LYS A 1 432 ? 0.860 -24.300 -32.832 1.00 93.75 432 LYS A O 1
ATOM 3526 N N . LEU A 1 433 ? -0.792 -23.022 -32.025 1.00 93.25 433 LEU A N 1
ATOM 3527 C CA . LEU A 1 433 ? -0.618 -23.448 -30.636 1.00 93.25 433 LEU A CA 1
ATOM 3528 C C . LEU A 1 433 ? -1.150 -24.868 -30.406 1.00 93.25 433 LEU A C 1
ATOM 3530 O O . LEU A 1 433 ? -0.529 -25.599 -29.637 1.00 93.25 433 LEU A O 1
ATOM 3534 N N . VAL A 1 434 ? -2.231 -25.278 -31.083 1.00 88.75 434 VAL A N 1
ATOM 3535 C CA . VAL A 1 434 ? -2.696 -26.678 -31.073 1.00 88.75 434 VAL A CA 1
ATOM 3536 C C . VAL A 1 434 ? -1.658 -27.582 -31.736 1.00 88.75 434 VAL A C 1
ATOM 3538 O O . VAL A 1 434 ? -1.247 -28.568 -31.134 1.00 88.75 434 VAL A O 1
ATOM 3541 N N . GLU A 1 435 ? -1.180 -27.226 -32.933 1.00 88.12 435 GLU A N 1
ATOM 3542 C CA . GLU A 1 435 ? -0.199 -28.023 -33.695 1.00 88.12 435 GLU A CA 1
ATOM 3543 C C . GLU A 1 435 ? 1.106 -28.252 -32.924 1.00 88.12 435 GLU A C 1
ATOM 3545 O O . GLU A 1 435 ? 1.724 -29.309 -33.018 1.00 88.12 435 GLU A O 1
ATOM 3550 N N . ARG A 1 436 ? 1.529 -27.258 -32.134 1.00 93.81 436 ARG A N 1
ATOM 3551 C CA . ARG A 1 436 ? 2.723 -27.353 -31.284 1.00 93.81 436 ARG A CA 1
ATOM 3552 C C . ARG A 1 436 ? 2.456 -28.041 -29.944 1.00 93.81 436 ARG A C 1
ATOM 3554 O O . ARG A 1 436 ? 3.391 -28.196 -29.164 1.00 93.81 436 ARG A O 1
ATOM 3561 N N . GLY A 1 437 ? 1.200 -28.371 -29.647 1.00 91.19 437 GLY A N 1
ATOM 3562 C CA . GLY A 1 437 ? 0.776 -28.941 -28.376 1.00 91.19 437 GLY A CA 1
ATOM 3563 C C . GLY A 1 437 ? 0.991 -27.997 -27.198 1.00 91.19 437 GLY A C 1
ATOM 3564 O O . GLY A 1 437 ? 1.420 -28.468 -26.159 1.00 91.19 437 GLY A O 1
ATOM 3565 N N . TRP A 1 438 ? 0.765 -26.686 -27.353 1.00 90.94 438 TRP A N 1
ATOM 3566 C CA . TRP A 1 438 ? 0.881 -25.667 -26.286 1.00 90.94 438 TRP A CA 1
ATOM 3567 C C . TRP A 1 438 ? -0.442 -25.343 -25.598 1.00 90.94 438 TRP A C 1
ATOM 3569 O O . TRP A 1 438 ? -0.449 -24.786 -24.497 1.00 90.94 438 TRP A O 1
ATOM 3579 N N . ILE A 1 439 ? -1.546 -25.639 -26.272 1.00 92.50 439 ILE A N 1
ATOM 3580 C CA . ILE A 1 439 ? -2.895 -25.573 -25.727 1.00 92.50 439 ILE A CA 1
ATOM 3581 C C . ILE A 1 439 ? -3.486 -26.973 -25.846 1.00 92.50 439 ILE A C 1
ATOM 3583 O O . ILE A 1 439 ? -3.306 -27.639 -26.872 1.00 92.50 439 ILE A O 1
ATOM 3587 N N . LYS A 1 440 ? -4.165 -27.443 -24.795 1.00 79.50 440 LYS A N 1
ATOM 3588 C CA . LYS A 1 440 ? -4.850 -28.737 -24.850 1.00 79.50 440 LYS A CA 1
ATOM 3589 C C . LYS A 1 440 ? -5.901 -28.653 -25.948 1.00 79.50 440 LYS A C 1
ATOM 3591 O O . LYS A 1 440 ? -6.689 -27.708 -25.971 1.00 79.50 440 LYS A O 1
ATOM 3596 N N . ASN A 1 441 ? -5.873 -29.608 -26.876 1.00 75.00 441 ASN A N 1
ATOM 3597 C CA . ASN A 1 441 ? -6.837 -29.644 -27.963 1.00 75.00 441 ASN A CA 1
ATOM 3598 C C . ASN A 1 441 ? -8.243 -29.643 -27.347 1.00 75.00 441 ASN A C 1
ATOM 3600 O O . ASN A 1 441 ? -8.564 -30.496 -26.521 1.00 75.00 441 ASN A O 1
ATOM 3604 N N . GLU A 1 442 ? -9.061 -28.663 -27.716 1.00 71.44 442 GLU A N 1
ATOM 3605 C CA . GLU A 1 442 ? -10.439 -28.510 -27.242 1.00 71.44 442 GLU A CA 1
ATOM 3606 C C . GLU A 1 442 ? -11.247 -29.794 -27.499 1.00 71.44 442 GLU A C 1
ATOM 3608 O O . GLU A 1 442 ? -12.067 -30.204 -26.679 1.00 71.44 442 GLU A O 1
ATOM 3613 N N . CYS A 1 443 ? -10.884 -30.521 -28.560 1.00 71.44 443 CYS A N 1
ATOM 3614 C CA . CYS A 1 443 ? -11.398 -31.846 -28.873 1.00 71.44 443 CYS A CA 1
ATOM 3615 C C . CYS A 1 443 ? -11.061 -32.906 -27.815 1.00 71.44 443 CYS A C 1
ATOM 3617 O O . CYS A 1 443 ? -11.902 -33.753 -27.548 1.00 71.44 443 CYS A O 1
ATOM 3619 N N . ALA A 1 444 ? -9.890 -32.858 -27.172 1.00 68.12 444 ALA A N 1
ATOM 3620 C CA . ALA A 1 444 ? -9.541 -33.784 -26.090 1.00 68.12 444 ALA A CA 1
ATOM 3621 C C . ALA A 1 444 ? -10.410 -33.537 -24.845 1.00 68.12 444 ALA A C 1
ATOM 3623 O O . ALA A 1 444 ? -10.947 -34.476 -24.268 1.00 68.12 444 ALA A O 1
ATOM 3624 N N . ARG A 1 445 ? -10.654 -32.264 -24.499 1.00 69.75 445 ARG A N 1
ATOM 3625 C CA . ARG A 1 445 ? -11.537 -31.906 -23.375 1.00 69.75 445 ARG A CA 1
ATOM 3626 C C . ARG A 1 445 ? -12.989 -32.324 -23.625 1.00 69.75 445 ARG A C 1
ATOM 3628 O O . ARG A 1 445 ? -13.663 -32.813 -22.720 1.00 69.75 445 ARG A O 1
ATOM 3635 N N . LEU A 1 446 ? -13.476 -32.127 -24.851 1.00 71.69 446 LEU A N 1
ATOM 3636 C CA . LEU A 1 446 ? -14.821 -32.549 -25.249 1.00 71.69 446 LEU A CA 1
ATOM 3637 C C . LEU A 1 446 ? -14.961 -34.075 -25.258 1.00 71.69 446 LEU A C 1
ATOM 3639 O O . LEU A 1 446 ? -16.024 -34.582 -24.910 1.00 71.69 446 LEU A O 1
ATOM 3643 N N . VAL A 1 447 ? -13.900 -34.807 -25.609 1.00 70.38 447 VAL A N 1
ATOM 3644 C CA . VAL A 1 447 ? -13.880 -36.274 -25.522 1.00 70.38 447 VAL A CA 1
ATOM 3645 C C . VAL A 1 447 ? -14.045 -36.725 -24.075 1.00 70.38 447 VAL A C 1
ATOM 3647 O O . VAL A 1 447 ? -14.949 -37.513 -23.814 1.00 70.38 447 VAL A O 1
ATOM 3650 N N . ASP A 1 448 ? -13.268 -36.181 -23.136 1.00 70.75 448 ASP A N 1
ATOM 3651 C CA . ASP A 1 448 ? -13.355 -36.570 -21.721 1.00 70.75 448 ASP A CA 1
ATOM 3652 C C . ASP A 1 448 ? -14.750 -36.283 -21.138 1.00 70.75 448 ASP A C 1
ATOM 3654 O O . ASP A 1 448 ? -15.369 -37.145 -20.512 1.00 70.75 448 ASP A O 1
ATOM 3658 N N . SER A 1 449 ? -15.299 -35.095 -21.414 1.00 76.12 449 SER A N 1
ATOM 3659 C CA . SER A 1 449 ? -16.635 -34.691 -20.949 1.00 76.12 449 SER A CA 1
ATOM 3660 C C . SER A 1 449 ? -17.751 -35.578 -21.518 1.00 76.12 449 SER A C 1
ATOM 3662 O O . SER A 1 449 ? -18.626 -36.047 -20.783 1.00 76.12 449 SER A O 1
ATOM 3664 N N . ASN A 1 450 ? -17.711 -35.866 -22.821 1.00 77.44 450 ASN A N 1
ATOM 3665 C CA . ASN A 1 450 ? -18.736 -36.683 -23.471 1.00 77.44 450 ASN A CA 1
ATOM 3666 C C . ASN A 1 450 ? -18.599 -38.170 -23.119 1.00 77.44 450 ASN A C 1
ATOM 3668 O O . ASN A 1 450 ? -19.613 -38.856 -22.992 1.00 77.44 450 ASN A O 1
ATOM 3672 N N . MET A 1 451 ? -17.380 -38.653 -22.864 1.00 74.75 451 MET A N 1
ATOM 3673 C CA . MET A 1 451 ? -17.127 -39.999 -22.346 1.00 74.75 451 MET A CA 1
ATOM 3674 C C . MET A 1 451 ? -17.719 -40.208 -20.954 1.00 74.75 451 MET A C 1
ATOM 3676 O O . MET A 1 451 ? -18.336 -41.243 -20.704 1.00 74.75 451 MET A O 1
ATOM 3680 N N . VAL A 1 452 ? -17.590 -39.224 -20.060 1.00 77.94 452 VAL A N 1
ATOM 3681 C CA . VAL A 1 452 ? -18.204 -39.290 -18.724 1.00 77.94 452 VAL A CA 1
ATOM 3682 C C . VAL A 1 452 ? -19.730 -39.325 -18.829 1.00 77.94 452 VAL A C 1
ATOM 3684 O O . VAL A 1 452 ? -20.366 -40.181 -18.212 1.00 77.94 452 VAL A O 1
ATOM 3687 N N . LYS A 1 453 ? -20.329 -38.458 -19.659 1.00 81.94 453 LYS A N 1
ATOM 3688 C CA . LYS A 1 453 ? -21.785 -38.459 -19.902 1.00 81.94 453 LYS A CA 1
ATOM 3689 C C . LYS A 1 453 ? -22.268 -39.799 -20.458 1.00 81.94 453 LYS A C 1
ATOM 3691 O O . LYS A 1 453 ? -23.253 -40.347 -19.969 1.00 81.94 453 LYS A O 1
ATOM 3696 N N . TYR A 1 454 ? -21.551 -40.342 -21.439 1.00 79.25 454 TYR A N 1
ATOM 3697 C CA . TYR A 1 454 ? -21.875 -41.630 -22.040 1.00 79.25 454 TYR A CA 1
ATOM 3698 C C . TYR A 1 454 ? -21.756 -42.782 -21.032 1.00 79.25 454 TYR A C 1
ATOM 3700 O O . TYR A 1 454 ? -22.667 -43.597 -20.923 1.00 79.25 454 TYR A O 1
ATOM 3708 N N . SER A 1 455 ? -20.681 -42.814 -20.238 1.00 79.06 455 SER A N 1
ATOM 3709 C CA . SER A 1 455 ? -20.479 -43.814 -19.180 1.00 79.06 455 SER A CA 1
ATOM 3710 C C . SER A 1 455 ? -21.617 -43.798 -18.155 1.00 79.06 455 SER A C 1
ATOM 3712 O O . SER A 1 455 ? -22.176 -44.846 -17.827 1.00 79.06 455 SER A O 1
ATOM 3714 N N . ASN A 1 456 ? -22.033 -42.609 -17.710 1.00 82.94 456 ASN A N 1
ATOM 3715 C CA . ASN A 1 456 ? -23.154 -42.461 -16.782 1.00 82.94 456 ASN A CA 1
ATOM 3716 C C . ASN A 1 456 ? -24.477 -42.923 -17.403 1.00 82.94 456 ASN A C 1
ATOM 3718 O O . ASN A 1 456 ? -25.226 -43.650 -16.755 1.00 82.94 456 ASN A O 1
ATOM 3722 N N . HIS A 1 457 ? -24.731 -42.602 -18.674 1.00 82.62 457 HIS A N 1
ATOM 3723 C CA . HIS A 1 457 ? -25.913 -43.103 -19.374 1.00 82.62 457 HIS A CA 1
ATOM 3724 C C . HIS A 1 457 ? -25.937 -44.639 -19.435 1.00 82.62 457 HIS A C 1
ATOM 3726 O O . HIS A 1 457 ? -26.966 -45.251 -19.158 1.00 82.62 457 HIS A O 1
ATOM 3732 N N . VAL A 1 458 ? -24.805 -45.282 -19.743 1.00 82.00 458 VAL A N 1
ATOM 3733 C CA . VAL A 1 458 ? -24.708 -46.753 -19.756 1.00 82.00 458 VAL A CA 1
ATOM 3734 C C . VAL A 1 458 ? -24.986 -47.339 -18.366 1.00 82.00 458 VAL A C 1
ATOM 3736 O O . VAL A 1 458 ? -25.711 -48.331 -18.261 1.00 82.00 458 VAL A O 1
ATOM 3739 N N . LYS A 1 459 ? -24.476 -46.713 -17.294 1.00 85.31 459 LYS A N 1
ATOM 3740 C CA . LYS A 1 459 ? -24.779 -47.113 -15.907 1.00 85.31 459 LYS A CA 1
ATOM 3741 C C . LYS A 1 459 ? -26.278 -47.013 -15.602 1.00 85.31 459 LYS A C 1
ATOM 3743 O O . LYS A 1 459 ? -26.859 -47.989 -15.133 1.00 85.31 459 LYS A O 1
ATOM 3748 N N . GLU A 1 460 ? -26.922 -45.902 -15.956 1.00 85.69 460 GLU A N 1
ATOM 3749 C CA . GLU A 1 460 ? -28.366 -45.706 -15.753 1.00 85.69 460 GLU A CA 1
ATOM 3750 C C . GLU A 1 460 ? -29.230 -46.715 -16.525 1.00 85.69 460 GLU A C 1
ATOM 3752 O O . GLU A 1 460 ? -30.272 -47.145 -16.029 1.00 85.69 460 GLU A O 1
ATOM 3757 N N . GLN A 1 461 ? -28.834 -47.101 -17.744 1.00 82.12 461 GLN A N 1
ATOM 3758 C CA . GLN A 1 461 ? -29.566 -48.121 -18.510 1.00 82.12 461 GLN A CA 1
ATOM 3759 C C . GLN A 1 461 ? -29.434 -49.509 -17.875 1.00 82.12 461 GLN A C 1
ATOM 3761 O O . GLN A 1 461 ? -30.406 -50.265 -17.845 1.00 82.12 461 GLN A O 1
ATOM 3766 N N . LYS A 1 462 ? -28.258 -49.821 -17.314 1.00 84.62 462 LYS A N 1
ATOM 3767 C CA . LYS A 1 462 ? -28.003 -51.081 -16.606 1.00 84.62 462 LYS A CA 1
ATOM 3768 C C . LYS A 1 462 ? -28.837 -51.203 -15.329 1.00 84.62 462 LYS A C 1
ATOM 3770 O O . LYS A 1 462 ? -29.339 -52.281 -15.037 1.00 84.62 462 LYS A O 1
ATOM 3775 N N . GLU A 1 463 ? -29.028 -50.107 -14.598 1.00 89.75 463 GLU A N 1
ATOM 3776 C CA . GLU A 1 463 ? -29.886 -50.072 -13.403 1.00 89.75 463 GLU A CA 1
ATOM 3777 C C . GLU A 1 463 ? -31.374 -50.268 -13.721 1.00 89.75 463 GLU A C 1
ATOM 3779 O O . GLU A 1 463 ? -32.134 -50.738 -12.877 1.00 89.75 463 GLU A O 1
ATOM 3784 N N . LYS A 1 464 ? -31.797 -49.944 -14.946 1.00 91.12 464 LYS A N 1
ATOM 3785 C CA . LYS A 1 464 ? -33.185 -50.097 -15.408 1.00 91.12 464 LYS A CA 1
ATOM 3786 C C . LYS A 1 464 ? -33.495 -51.493 -15.963 1.00 91.12 464 LYS A C 1
ATOM 3788 O O . LYS A 1 464 ? -34.581 -51.685 -16.505 1.00 91.12 464 LYS A O 1
ATOM 3793 N N . ASP A 1 465 ? -32.561 -52.441 -15.847 1.00 88.62 465 ASP A N 1
ATOM 3794 C CA . ASP A 1 465 ? -32.666 -53.811 -16.379 1.00 88.62 465 ASP A CA 1
ATOM 3795 C C . ASP A 1 465 ? -32.980 -53.850 -17.893 1.00 88.62 465 ASP A C 1
ATOM 3797 O O . ASP A 1 465 ? -33.525 -54.813 -18.438 1.00 88.62 465 ASP A O 1
ATOM 3801 N N . VAL A 1 466 ? -32.638 -52.768 -18.604 1.00 86.31 466 VAL A N 1
ATOM 3802 C CA . VAL A 1 466 ? -32.781 -52.677 -20.056 1.00 86.31 466 VAL A CA 1
ATOM 3803 C C . VAL A 1 466 ? -31.599 -53.411 -20.674 1.00 86.31 466 VAL A C 1
ATOM 3805 O O . VAL A 1 466 ? -30.443 -53.086 -20.403 1.00 86.31 466 VAL A O 1
ATOM 3808 N N . VAL A 1 467 ? -31.878 -54.399 -21.529 1.00 84.00 467 VAL A N 1
ATOM 3809 C CA . VAL A 1 467 ? -30.848 -55.091 -22.315 1.00 84.00 467 VAL A CA 1
ATOM 3810 C C . VAL A 1 467 ? -30.149 -54.063 -23.204 1.00 84.00 467 VAL A C 1
ATOM 3812 O O . VAL A 1 467 ? -30.678 -53.647 -24.235 1.00 84.00 467 VAL A O 1
ATOM 3815 N N . TRP A 1 468 ? -28.969 -53.622 -22.777 1.00 77.88 468 TRP A N 1
ATOM 3816 C CA . TRP A 1 468 ? -28.191 -52.625 -23.493 1.00 77.88 468 TRP A CA 1
ATOM 3817 C C . TRP A 1 468 ? -27.433 -53.280 -24.646 1.00 77.88 468 TRP A C 1
ATOM 3819 O O . TRP A 1 468 ? -26.592 -54.156 -24.438 1.00 77.88 468 TRP A O 1
ATOM 3829 N N . THR A 1 469 ? -27.721 -52.845 -25.870 1.00 78.50 469 THR A N 1
ATOM 3830 C CA . THR A 1 469 ? -26.918 -53.172 -27.050 1.00 78.50 469 THR A CA 1
ATOM 3831 C C . THR A 1 469 ? -26.030 -51.976 -27.390 1.00 78.50 469 THR A C 1
ATOM 3833 O O . THR A 1 469 ? -26.578 -50.892 -27.618 1.00 78.50 469 THR A O 1
ATOM 3836 N N . PRO A 1 470 ? -24.694 -52.140 -27.451 1.00 71.56 470 PRO A N 1
ATOM 3837 C CA . PRO A 1 470 ? -23.807 -51.055 -27.839 1.00 71.56 470 PRO A CA 1
ATOM 3838 C C . PRO A 1 470 ? -24.200 -50.519 -29.221 1.00 71.56 470 PRO A C 1
ATOM 3840 O O . PRO A 1 470 ? -24.462 -51.322 -30.123 1.00 71.56 470 PRO A O 1
ATOM 3843 N N . PRO A 1 471 ? -24.243 -49.190 -29.420 1.00 74.12 471 PRO A N 1
ATOM 3844 C CA . PRO A 1 471 ? -24.465 -48.628 -30.743 1.00 74.12 471 PRO A CA 1
ATOM 3845 C C . PRO A 1 471 ? -23.335 -49.059 -31.681 1.00 74.12 471 PRO A C 1
ATOM 3847 O O . PRO A 1 471 ? -22.172 -49.148 -31.280 1.00 74.12 471 PRO A O 1
ATOM 3850 N N . THR A 1 472 ? -23.661 -49.293 -32.951 1.00 78.06 472 THR A N 1
ATOM 3851 C CA . THR A 1 472 ? -22.623 -49.525 -33.966 1.00 78.06 472 THR A CA 1
ATOM 3852 C C . THR A 1 472 ? -21.710 -48.297 -34.091 1.00 78.06 472 THR A C 1
ATOM 3854 O O . THR A 1 472 ? -22.160 -47.183 -33.816 1.00 78.06 472 THR A O 1
ATOM 3857 N N . PRO A 1 473 ? -20.455 -48.428 -34.562 1.00 69.19 473 PRO A N 1
ATOM 3858 C CA . PRO A 1 473 ? -19.579 -47.272 -34.770 1.00 69.19 473 PRO A CA 1
ATOM 3859 C C . PRO A 1 473 ? -20.221 -46.167 -35.625 1.00 69.19 473 PRO A C 1
ATOM 3861 O O . PRO A 1 473 ? -20.082 -44.985 -35.316 1.00 69.19 473 PRO A O 1
ATOM 3864 N N . GLN A 1 474 ? -20.994 -46.522 -36.662 1.00 67.81 474 GLN A N 1
ATOM 3865 C CA . GLN A 1 474 ? -21.757 -45.535 -37.433 1.00 67.81 474 GLN A CA 1
ATOM 3866 C C . GLN A 1 474 ? -22.865 -44.856 -36.613 1.00 67.81 474 GLN A C 1
ATOM 3868 O O . GLN A 1 474 ? -23.060 -43.651 -36.751 1.00 67.81 474 GLN A O 1
ATOM 3873 N N . GLU A 1 475 ? -23.592 -45.579 -35.760 1.00 71.94 475 GLU A N 1
ATOM 3874 C CA . GLU A 1 475 ? -24.625 -44.990 -34.895 1.00 71.94 475 GLU A CA 1
ATOM 3875 C C . GLU A 1 475 ? -24.030 -44.122 -33.789 1.00 71.94 475 GLU A C 1
ATOM 3877 O O . GLU A 1 475 ? -24.557 -43.046 -33.511 1.00 71.94 475 GLU A O 1
ATOM 3882 N N . PHE A 1 476 ? -22.899 -44.544 -33.227 1.00 70.06 476 PHE A N 1
ATOM 3883 C CA . PHE A 1 476 ? -22.132 -43.792 -32.243 1.00 70.06 476 PHE A CA 1
ATOM 3884 C C . PHE A 1 476 ? -21.673 -42.441 -32.811 1.00 70.06 476 PHE A C 1
ATOM 3886 O O . PHE A 1 476 ? -21.827 -41.411 -32.159 1.00 70.06 476 PHE A O 1
ATOM 3893 N N . LEU A 1 477 ? -21.204 -42.422 -34.064 1.00 61.75 477 LEU A N 1
ATOM 3894 C CA . LEU A 1 477 ? -20.742 -41.207 -34.742 1.00 61.75 477 LEU A CA 1
ATOM 3895 C C . LEU A 1 477 ? -21.880 -40.313 -35.273 1.00 61.75 477 LEU A C 1
ATOM 3897 O O . LEU A 1 477 ? -21.744 -39.087 -35.308 1.00 61.75 477 LEU A O 1
ATOM 3901 N N . LEU A 1 478 ? -23.002 -40.894 -35.713 1.00 63.03 478 LEU A N 1
ATOM 3902 C CA . LEU A 1 478 ? -24.060 -40.151 -36.415 1.00 63.03 478 LEU A CA 1
ATOM 3903 C C . LEU A 1 478 ? -25.263 -39.785 -35.540 1.00 63.03 478 LEU A C 1
ATOM 3905 O O . LEU A 1 478 ? -25.854 -38.730 -35.764 1.00 63.03 478 LEU A O 1
ATOM 3909 N N . LYS A 1 479 ? -25.632 -40.600 -34.550 1.00 62.50 479 LYS A N 1
ATOM 3910 C CA . LYS A 1 479 ? -26.919 -40.465 -33.839 1.00 62.50 479 LYS A CA 1
ATOM 3911 C C . LYS A 1 479 ? -26.805 -40.080 -32.369 1.00 62.50 479 LYS A C 1
ATOM 3913 O O . LYS A 1 479 ? -27.820 -39.803 -31.742 1.00 62.50 479 LYS A O 1
ATOM 3918 N N . SER A 1 480 ? -25.600 -40.066 -31.820 1.00 65.50 480 SER A N 1
ATOM 3919 C CA . SER A 1 480 ? -25.381 -39.698 -30.429 1.00 65.50 480 SER A CA 1
ATOM 3920 C C . SER A 1 480 ? -25.502 -38.181 -30.243 1.00 65.50 480 SER A C 1
ATOM 3922 O O . SER A 1 480 ? -24.650 -37.421 -30.709 1.00 65.50 480 SER A O 1
ATOM 3924 N N . GLU A 1 481 ? -26.547 -37.747 -29.536 1.00 74.44 481 GLU A N 1
ATOM 3925 C CA . GLU A 1 481 ? -26.674 -36.379 -29.005 1.00 74.44 481 GLU A CA 1
ATOM 3926 C C . GLU A 1 481 ? -25.466 -35.998 -28.128 1.00 74.44 481 GLU A C 1
ATOM 3928 O O . GLU A 1 481 ? -25.056 -34.840 -28.088 1.00 74.44 481 GLU A O 1
ATOM 3933 N N . TYR A 1 482 ? -24.801 -36.990 -27.523 1.00 66.56 482 TYR A N 1
ATOM 3934 C CA . TYR A 1 482 ? -23.612 -36.791 -26.696 1.00 66.56 482 TYR A CA 1
ATOM 3935 C C . TYR A 1 482 ? -22.396 -36.273 -27.473 1.00 66.56 482 TYR A C 1
ATOM 3937 O O . TYR A 1 482 ? -21.489 -35.738 -26.852 1.00 66.56 482 TYR A O 1
ATOM 3945 N N . PHE A 1 483 ? -22.349 -36.395 -28.805 1.00 67.44 483 PHE A N 1
ATOM 3946 C CA . PHE A 1 483 ? -21.212 -35.927 -29.618 1.00 67.44 483 PHE A CA 1
ATOM 3947 C C . PHE A 1 483 ? -21.571 -34.778 -30.563 1.00 67.44 483 PHE A C 1
ATOM 3949 O O . PHE A 1 483 ? -20.787 -34.429 -31.447 1.00 67.44 483 PHE A O 1
ATOM 3956 N N . GLU A 1 484 ? -22.737 -34.158 -30.386 1.00 70.50 484 GLU A N 1
ATOM 3957 C CA . GLU A 1 484 ? -23.161 -33.035 -31.221 1.00 70.50 484 GLU A CA 1
ATOM 3958 C C . GLU A 1 484 ? -22.209 -31.837 -31.088 1.00 70.50 484 GLU A C 1
ATOM 3960 O O . GLU A 1 484 ? -21.716 -31.323 -32.091 1.00 70.50 484 GLU A O 1
ATOM 3965 N N . GLU A 1 485 ? -21.841 -31.483 -29.856 1.00 66.75 485 GLU A N 1
ATOM 3966 C CA . GLU A 1 485 ? -20.866 -30.428 -29.558 1.00 66.75 485 GLU A CA 1
ATOM 3967 C C . GLU A 1 485 ? -19.480 -30.741 -30.144 1.00 66.75 485 GLU A C 1
ATOM 3969 O O . GLU A 1 485 ? -18.806 -29.871 -30.691 1.00 66.75 485 GLU A O 1
ATOM 3974 N N . TRP A 1 486 ? -19.071 -32.008 -30.111 1.00 68.75 486 TRP A N 1
ATOM 3975 C CA . TRP A 1 486 ? -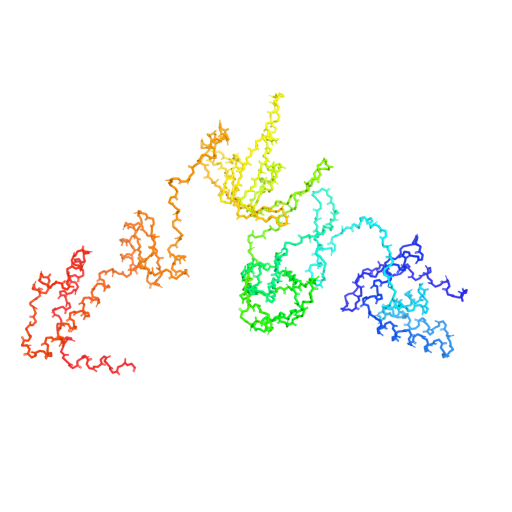17.796 -32.460 -30.662 1.00 68.75 486 TRP A CA 1
ATOM 3976 C C . TRP A 1 486 ? -17.754 -32.345 -32.200 1.00 68.75 486 TRP A C 1
ATOM 3978 O O . TRP A 1 486 ? -16.760 -31.883 -32.764 1.00 68.75 486 TRP A O 1
ATOM 3988 N N . ARG A 1 487 ? -18.858 -32.671 -32.891 1.00 66.81 487 ARG A N 1
ATOM 3989 C CA . ARG A 1 487 ? -18.990 -32.490 -34.352 1.00 66.81 487 ARG A CA 1
ATOM 3990 C C . ARG A 1 487 ? -19.017 -31.019 -34.755 1.00 66.81 487 ARG A C 1
ATOM 3992 O O . ARG A 1 487 ? -18.368 -30.640 -35.730 1.00 66.81 487 ARG A O 1
ATOM 3999 N N . ASN A 1 488 ? -19.730 -30.195 -33.991 1.00 68.12 488 ASN A N 1
ATOM 4000 C CA . ASN A 1 488 ? -19.864 -28.765 -34.266 1.00 68.12 488 ASN A CA 1
ATOM 4001 C C . ASN A 1 488 ? -18.529 -28.014 -34.117 1.00 68.12 488 ASN A C 1
ATOM 4003 O O . ASN A 1 488 ? -18.324 -27.007 -34.789 1.00 68.12 488 ASN A O 1
ATOM 4007 N N . ASN A 1 489 ? -17.595 -28.541 -33.316 1.00 65.06 489 ASN A N 1
ATOM 4008 C CA . ASN A 1 489 ? -16.252 -27.982 -33.130 1.00 65.06 489 ASN A CA 1
ATOM 4009 C C . ASN A 1 489 ? -15.202 -28.478 -34.147 1.00 65.06 489 ASN A C 1
ATOM 4011 O O . ASN A 1 489 ? -14.024 -28.150 -34.027 1.00 65.06 489 ASN A O 1
ATOM 4015 N N . GLY A 1 490 ? -15.601 -29.242 -35.172 1.00 61.72 490 GLY A N 1
ATOM 4016 C CA . GLY A 1 490 ? -14.709 -29.597 -36.281 1.00 61.72 490 GLY A CA 1
ATOM 4017 C C . GLY A 1 490 ? -13.616 -30.614 -35.940 1.00 61.72 490 GLY A C 1
ATOM 4018 O O . GLY A 1 490 ? -12.610 -30.685 -36.641 1.00 61.72 490 GLY A O 1
ATOM 4019 N N . CYS A 1 491 ? -13.810 -31.429 -34.902 1.00 70.44 491 CYS A N 1
ATOM 4020 C CA . CYS A 1 491 ? -12.823 -32.372 -34.362 1.00 70.44 491 CYS A CA 1
ATOM 4021 C C . CYS A 1 491 ? -12.527 -33.615 -35.239 1.00 70.44 491 CYS A C 1
ATOM 4023 O O . CYS A 1 491 ? -12.102 -34.655 -34.741 1.00 70.44 491 CYS A O 1
ATOM 4025 N N . TYR A 1 492 ? -12.729 -33.543 -36.556 1.00 61.78 492 TYR A N 1
ATOM 4026 C CA . TYR A 1 492 ? -12.759 -34.697 -37.466 1.00 61.78 492 TYR A CA 1
ATOM 4027 C C . TYR A 1 492 ? -11.472 -35.534 -37.515 1.00 61.78 492 TYR A C 1
ATOM 4029 O O . TYR A 1 492 ? -11.544 -36.728 -37.801 1.00 61.78 492 TYR A O 1
ATOM 4037 N N . ASP A 1 493 ? -10.309 -34.964 -37.202 1.00 58.97 493 ASP A N 1
ATOM 4038 C CA . ASP A 1 493 ? -9.054 -35.724 -37.193 1.00 58.97 493 ASP A CA 1
ATOM 4039 C C . ASP A 1 493 ? -8.951 -36.675 -35.988 1.00 58.97 493 ASP A C 1
ATOM 4041 O O . ASP A 1 493 ? -8.430 -37.780 -36.127 1.00 58.97 493 ASP A O 1
ATOM 4045 N N . THR A 1 494 ? -9.567 -36.342 -34.846 1.00 58.19 494 THR A N 1
ATOM 4046 C CA . THR A 1 494 ? -9.603 -37.234 -33.670 1.00 58.19 494 THR A CA 1
ATOM 4047 C C . THR A 1 494 ? -10.534 -38.442 -33.883 1.00 58.19 494 THR A C 1
ATOM 4049 O O . THR A 1 494 ? -10.382 -39.451 -33.200 1.00 58.19 494 THR A O 1
ATOM 4052 N N . ILE A 1 495 ? -11.449 -38.408 -34.872 1.00 51.72 495 ILE A N 1
ATOM 4053 C CA . ILE A 1 495 ? -12.256 -39.582 -35.282 1.00 51.72 495 ILE A CA 1
ATOM 4054 C C . ILE A 1 495 ? -11.369 -40.708 -35.823 1.00 51.72 495 ILE A C 1
ATOM 4056 O O . ILE A 1 495 ? -11.686 -41.880 -35.618 1.00 51.72 495 ILE A O 1
ATOM 4060 N N . LYS A 1 496 ? -10.281 -40.389 -36.537 1.00 53.78 496 LYS A N 1
ATOM 4061 C CA . LYS A 1 496 ? -9.386 -41.419 -37.088 1.00 53.78 496 LYS A CA 1
ATOM 4062 C C . LYS A 1 496 ? -8.637 -42.153 -35.981 1.00 53.78 496 LYS A C 1
ATOM 4064 O O . LYS A 1 496 ? -8.564 -43.379 -36.032 1.00 53.78 496 LYS A O 1
ATOM 4069 N N . ASP A 1 497 ? -8.181 -41.421 -34.968 1.00 54.94 497 ASP A N 1
ATOM 4070 C CA . ASP A 1 497 ? -7.540 -41.997 -33.782 1.00 54.94 497 ASP A CA 1
ATOM 4071 C C . ASP A 1 497 ? -8.534 -42.844 -32.972 1.00 54.94 497 ASP A C 1
ATOM 4073 O O . ASP A 1 497 ? -8.207 -43.933 -32.502 1.00 54.94 497 ASP A O 1
ATOM 4077 N N . TRP A 1 498 ? -9.797 -42.413 -32.899 1.00 57.12 498 TRP A N 1
ATOM 4078 C CA . TRP A 1 498 ? -10.857 -43.173 -32.237 1.00 57.12 498 TRP A CA 1
ATOM 4079 C C . TRP A 1 498 ? -11.311 -44.412 -32.994 1.00 57.12 498 TRP A C 1
ATOM 4081 O O . TRP A 1 498 ? -11.636 -45.406 -32.355 1.00 57.12 498 TRP A O 1
ATOM 4091 N N . ARG A 1 499 ? -11.303 -44.411 -34.330 1.00 50.50 499 ARG A N 1
ATOM 4092 C CA . ARG A 1 499 ? -11.551 -45.633 -35.108 1.00 50.50 499 ARG A CA 1
ATOM 4093 C C . ARG A 1 499 ? -10.555 -46.721 -34.706 1.00 50.50 499 ARG A C 1
ATOM 4095 O O . ARG A 1 499 ? -10.961 -47.852 -34.462 1.00 50.50 499 ARG A O 1
ATOM 4102 N N . HIS A 1 500 ? -9.295 -46.334 -34.518 1.00 48.88 500 HIS A N 1
ATOM 4103 C CA . HIS A 1 500 ? -8.230 -47.224 -34.070 1.00 48.88 500 HIS A CA 1
ATOM 4104 C C . HIS A 1 500 ? -8.418 -47.717 -32.623 1.00 48.88 500 HIS A C 1
ATOM 4106 O O . HIS A 1 500 ? -8.147 -48.879 -32.333 1.00 48.88 500 HIS A O 1
ATOM 4112 N N . LEU A 1 501 ? -8.942 -46.883 -31.717 1.00 45.62 501 LEU A N 1
ATOM 4113 C CA . LEU A 1 501 ? -9.302 -47.296 -30.350 1.00 45.62 501 LEU A CA 1
ATOM 4114 C C . LEU A 1 501 ? -10.568 -48.171 -30.313 1.00 45.62 501 LEU A C 1
ATOM 4116 O O . LEU A 1 501 ? -10.630 -49.137 -29.559 1.00 45.62 501 LEU A O 1
ATOM 4120 N N . SER A 1 502 ? -11.553 -47.884 -31.169 1.00 51.41 502 SER A N 1
ATOM 4121 C CA . SER A 1 502 ? -12.803 -48.646 -31.283 1.00 51.41 502 SER A CA 1
ATOM 4122 C C . SER A 1 502 ? -12.610 -50.030 -31.918 1.00 51.41 502 SER A C 1
ATOM 4124 O O . SER A 1 502 ? -13.393 -50.947 -31.696 1.00 51.41 502 SER A O 1
ATOM 4126 N N . GLU A 1 503 ? -11.547 -50.198 -32.701 1.00 50.84 503 GLU A N 1
ATOM 4127 C CA . GLU A 1 503 ? -11.137 -51.489 -33.255 1.00 50.84 503 GLU A CA 1
ATOM 4128 C C . GLU A 1 503 ? -10.344 -52.328 -32.226 1.00 50.84 503 GLU A C 1
ATOM 4130 O O . GLU A 1 503 ? -10.234 -53.538 -32.393 1.00 50.84 503 GLU A O 1
ATOM 4135 N N . ASN A 1 504 ? -9.879 -51.724 -31.120 1.00 47.19 504 ASN A N 1
ATOM 4136 C CA . ASN A 1 504 ? -9.167 -52.367 -30.001 1.00 47.19 504 ASN A CA 1
ATOM 4137 C C . ASN A 1 504 ? -10.058 -52.537 -28.744 1.00 47.19 504 ASN A C 1
ATOM 4139 O O . ASN A 1 504 ? -9.610 -52.371 -27.609 1.00 47.19 504 ASN A O 1
ATOM 4143 N N . PHE A 1 505 ? -11.340 -52.862 -28.940 1.00 49.06 505 PHE A N 1
ATOM 4144 C CA . PHE A 1 505 ? -12.384 -52.883 -27.897 1.00 49.06 505 PHE A CA 1
ATOM 4145 C C . PHE A 1 505 ? -12.200 -53.917 -26.765 1.00 49.06 505 PHE A C 1
ATOM 4147 O O . PHE A 1 505 ? -12.960 -53.891 -25.797 1.00 49.06 505 PHE A O 1
ATOM 4154 N N . ASP A 1 506 ? -11.191 -54.790 -26.830 1.00 50.38 506 ASP A N 1
ATOM 4155 C CA . ASP A 1 506 ? -10.891 -55.767 -25.770 1.00 50.38 506 ASP A CA 1
ATOM 4156 C C . ASP A 1 506 ? -10.388 -55.121 -24.460 1.00 50.38 506 ASP A C 1
ATOM 4158 O O . ASP A 1 506 ? -10.428 -55.755 -23.405 1.00 50.38 506 ASP A O 1
ATOM 4162 N N . LEU A 1 507 ? -9.986 -53.844 -24.483 1.00 41.91 507 LEU A N 1
ATOM 4163 C CA . LEU A 1 507 ? -9.579 -53.087 -23.287 1.00 41.91 507 LEU A CA 1
ATOM 4164 C C . LEU A 1 507 ? -10.747 -52.660 -22.376 1.00 41.91 507 LEU A C 1
ATOM 4166 O O . LEU A 1 507 ? -10.512 -52.181 -21.271 1.00 41.91 507 LEU A O 1
ATOM 4170 N N . PHE A 1 508 ? -11.999 -52.864 -22.800 1.00 50.53 508 PHE A N 1
ATOM 4171 C CA . PHE A 1 508 ? -13.200 -52.527 -22.021 1.00 50.53 508 PHE A CA 1
ATOM 4172 C C . PHE A 1 508 ? -13.946 -53.759 -21.487 1.00 50.53 508 PHE A C 1
ATOM 4174 O O . PHE A 1 508 ? -15.106 -53.669 -21.078 1.00 50.53 508 PHE A O 1
ATOM 4181 N N . ASN A 1 509 ? -13.282 -54.918 -21.456 1.00 43.53 509 ASN A N 1
ATOM 4182 C CA . ASN A 1 509 ? -13.789 -56.090 -20.752 1.00 43.53 509 ASN A CA 1
ATOM 4183 C C . ASN A 1 509 ? -13.723 -55.849 -19.221 1.00 43.53 509 ASN A C 1
ATOM 4185 O O . ASN A 1 509 ? -12.739 -55.295 -18.723 1.00 43.53 509 ASN A O 1
ATOM 4189 N N . PRO A 1 510 ? -14.733 -56.283 -18.441 1.00 40.75 510 PRO A N 1
ATOM 4190 C CA . PRO A 1 510 ? -14.890 -55.928 -17.029 1.00 40.75 510 PRO A CA 1
ATOM 4191 C C . PRO A 1 510 ? -13.741 -56.280 -16.057 1.00 40.75 510 PRO A C 1
ATOM 4193 O O . PRO A 1 510 ? -13.711 -55.651 -15.002 1.00 40.75 510 PRO A O 1
ATOM 4196 N N . PRO A 1 511 ? -12.780 -57.195 -16.324 1.00 39.44 511 PRO A N 1
ATOM 4197 C CA . PRO A 1 511 ? -11.669 -57.409 -15.393 1.00 39.44 511 PRO A CA 1
ATOM 4198 C C . PRO A 1 511 ? -10.711 -56.211 -15.274 1.00 39.44 511 PRO A C 1
ATOM 4200 O O . PRO A 1 511 ? -10.175 -55.987 -14.196 1.00 39.44 511 PRO A O 1
ATOM 4203 N N . VAL A 1 512 ? -10.520 -55.422 -16.340 1.00 38.31 512 VAL A N 1
ATOM 4204 C CA . VAL A 1 512 ? -9.471 -54.379 -16.397 1.00 38.31 512 VAL A CA 1
ATOM 4205 C C . VAL A 1 512 ? -9.891 -53.085 -15.685 1.00 38.31 512 VAL A C 1
ATOM 4207 O O . VAL A 1 512 ? -9.062 -52.392 -15.103 1.00 38.31 512 VAL A O 1
ATOM 4210 N N . LEU A 1 513 ? -11.192 -52.781 -15.642 1.00 38.28 513 LEU A N 1
ATOM 4211 C CA . LEU A 1 513 ? -11.712 -51.618 -14.907 1.00 38.28 513 LEU A CA 1
ATOM 4212 C C . LEU A 1 513 ? -11.559 -51.755 -13.382 1.00 38.28 513 LEU A C 1
ATOM 4214 O O . LEU A 1 513 ? -11.419 -50.745 -12.702 1.00 38.28 513 LEU A O 1
ATOM 4218 N N . ASN A 1 514 ? -11.509 -52.983 -12.854 1.00 42.16 514 ASN A N 1
ATOM 4219 C CA . ASN A 1 514 ? -11.298 -53.225 -11.423 1.00 42.16 514 ASN A CA 1
ATOM 4220 C C . ASN A 1 514 ? -9.825 -53.079 -10.987 1.00 42.16 514 ASN A C 1
ATOM 4222 O O . ASN A 1 514 ? -9.562 -52.937 -9.794 1.00 42.16 514 ASN A O 1
ATOM 4226 N N . GLU A 1 515 ? -8.858 -53.120 -11.910 1.00 40.75 515 GLU A N 1
ATOM 4227 C CA . GLU A 1 515 ? -7.435 -52.924 -11.579 1.00 40.75 515 GLU A CA 1
ATOM 4228 C C . GLU A 1 515 ? -7.069 -51.433 -11.482 1.00 40.75 515 GLU A C 1
ATOM 4230 O O . GLU A 1 515 ? -6.267 -51.061 -10.633 1.00 40.75 515 GLU A O 1
ATOM 4235 N N . LEU A 1 516 ? -7.734 -50.556 -12.245 1.00 38.03 516 LEU A N 1
ATOM 4236 C CA . LEU A 1 516 ? -7.516 -49.101 -12.188 1.00 38.03 516 LEU A CA 1
ATOM 4237 C C . LEU A 1 516 ? -8.159 -48.414 -10.968 1.00 38.03 516 LEU A C 1
ATOM 4239 O O . LEU A 1 516 ? -7.757 -47.309 -10.617 1.00 38.03 516 LEU A O 1
ATOM 4243 N N . GLU A 1 517 ? -9.122 -49.050 -10.295 1.00 45.19 517 GLU A N 1
ATOM 4244 C CA . GLU A 1 517 ? -9.684 -48.549 -9.026 1.00 45.19 517 GLU A CA 1
ATOM 4245 C C . GLU A 1 517 ? -8.844 -48.935 -7.791 1.00 45.19 517 GLU A C 1
ATOM 4247 O O . GLU A 1 517 ? -9.071 -48.386 -6.715 1.00 45.19 517 GLU A O 1
ATOM 4252 N N . ASN A 1 518 ? -7.857 -49.834 -7.928 1.00 39.72 518 ASN A N 1
ATOM 4253 C CA . ASN A 1 518 ? -7.037 -50.330 -6.811 1.00 39.72 518 ASN A CA 1
ATOM 4254 C C . ASN A 1 518 ? -5.605 -49.759 -6.752 1.00 39.72 518 ASN A C 1
ATOM 4256 O O . ASN A 1 518 ? -4.841 -50.146 -5.870 1.00 39.72 518 ASN A O 1
ATOM 4260 N N . GLU A 1 519 ? -5.244 -48.819 -7.627 1.00 39.16 519 GLU A N 1
ATOM 4261 C CA . GLU A 1 519 ? -4.007 -48.033 -7.508 1.00 39.16 519 GLU A CA 1
ATOM 4262 C C . GLU A 1 519 ? -4.338 -46.556 -7.239 1.00 39.16 519 GLU A C 1
ATOM 4264 O O . GLU A 1 519 ? -4.294 -45.707 -8.127 1.00 39.16 519 GLU A O 1
ATOM 4269 N N . ASN A 1 520 ? -4.690 -46.273 -5.981 1.00 39.97 520 ASN A N 1
ATOM 4270 C CA . ASN A 1 520 ? -4.634 -44.957 -5.336 1.00 39.97 520 ASN A CA 1
ATOM 4271 C C . ASN A 1 520 ? -4.095 -45.117 -3.914 1.00 39.97 520 ASN A C 1
ATOM 4273 O O . ASN A 1 520 ? -4.654 -45.960 -3.174 1.00 39.97 520 ASN A O 1
#